Protein AF-0000000086525978 (afdb_homodimer)

Foldseek 3Di:
DAFEEEEADDADPVLVVVLVVRHHYHYAHDDVRLLVRLQRGQEYEEEDAQDDPVSVVNRLNHQEYFYLAQDDVSDPLVVCLVSLHWYFYQNALLLLLLLVLLVVLVCCLQALVVLVVVCVVVVNPDDDDDPVNGGHALAQFEEEEEDCDSSNLSNLCCSQVVRVHAYEYEDPDDDVCSCVPRVYHYDHLLVSQQRGQEYEYADADDPCQQQCDALVSLLSHDLAHEYEYLHEARSHPVVRVLVCCVVSSYQAYEYQYHPDPPDDPPDPLVVRSSYHYHPNCSRVDPSSSNVSSNVSSVQRSCSSVLNHDPRTPRPSSSVVD/DAFEEEEADDADPVLVVVLVVRHHYHYAHDDVRLLVRLQRGQEYEEEDAQDDPSSVVNRLNHQEYFYLAQDDPSDPLVSCLVSLYWYFYQNALLLLLLLVLLVVLVCCLQALVVLVVVCVVVVNPDDDDDPVNGGHALAQFEEEEEDCDSSNLSNLCCSQVVRVHAYEYEDPDDDVCSCVPRVYHYDHLLVSQQRGQEYEYADADDPCQQQCDALVSLLSHDLAHEYEYLHEARSHPVVRVLVCCVVSSYQAYEYQYHPDPPDDPPDPLVVRSSYHYHPNCSRVDPSSSNVSSNVSSVQRSCSSVLNHDPRTPRPSSSVVD

Structure (mmCIF, N/CA/C/O backbone):
data_AF-0000000086525978-model_v1
#
loop_
_entity.id
_entity.type
_entity.pdbx_description
1 polymer 'Glyoxylate/hydroxypyruvate reductase B'
#
loop_
_atom_site.group_PDB
_atom_site.id
_atom_site.type_symbol
_atom_site.label_atom_id
_atom_site.label_alt_id
_atom_site.label_comp_id
_atom_site.label_asym_id
_atom_site.label_entity_id
_atom_site.label_seq_id
_atom_site.pdbx_PDB_ins_code
_atom_site.Cartn_x
_atom_site.Cartn_y
_atom_site.Cartn_z
_atom_site.occupancy
_atom_site.B_iso_or_equiv
_atom_site.auth_seq_id
_atom_site.auth_comp_id
_atom_site.auth_asym_id
_atom_site.auth_atom_id
_atom_site.pdbx_PDB_model_num
ATOM 1 N N . MET A 1 1 ? 17.141 -45.062 -17.188 1 80.31 1 MET A N 1
ATOM 2 C CA . MET A 1 1 ? 17.031 -44 -18.172 1 80.31 1 MET A CA 1
ATOM 3 C C . MET A 1 1 ? 16.406 -42.75 -17.562 1 80.31 1 MET A C 1
ATOM 5 O O . MET A 1 1 ? 15.586 -42.844 -16.656 1 80.31 1 MET A O 1
ATOM 9 N N . LYS A 1 2 ? 16.938 -41.594 -17.891 1 91.81 2 LYS A N 1
ATOM 10 C CA . LYS A 1 2 ? 16.391 -40.344 -17.359 1 91.81 2 LYS A CA 1
ATOM 11 C C . LYS A 1 2 ? 14.969 -40.125 -17.844 1 91.81 2 LYS A C 1
ATOM 13 O O . LYS A 1 2 ? 14.656 -40.375 -19 1 91.81 2 LYS A O 1
ATOM 18 N N . PRO A 1 3 ? 14.125 -39.75 -16.938 1 97 3 PRO A N 1
ATOM 19 C CA . PRO A 1 3 ? 12.773 -39.406 -17.391 1 97 3 PRO A CA 1
ATOM 20 C C . PRO A 1 3 ? 12.75 -38.281 -18.391 1 97 3 PRO A C 1
ATOM 22 O O . PRO A 1 3 ? 13.672 -37.469 -18.422 1 97 3 PRO A O 1
ATOM 25 N N . ARG A 1 4 ? 11.75 -38.312 -19.219 1 98.19 4 ARG A N 1
ATOM 26 C CA . ARG A 1 4 ? 11.531 -37.219 -20.172 1 98.19 4 ARG A CA 1
ATOM 27 C C . ARG A 1 4 ? 10.492 -36.219 -19.656 1 98.19 4 ARG A C 1
ATOM 29 O O . ARG A 1 4 ? 9.383 -36.625 -19.266 1 98.19 4 ARG A O 1
ATOM 36 N N . ILE A 1 5 ? 10.844 -34.938 -19.656 1 98.25 5 ILE A N 1
ATOM 37 C CA . ILE A 1 5 ? 9.961 -33.906 -19.125 1 98.25 5 ILE A CA 1
ATOM 38 C C . ILE A 1 5 ? 9.695 -32.844 -20.203 1 98.25 5 ILE A C 1
ATOM 40 O O . ILE A 1 5 ? 10.594 -32.5 -20.969 1 98.25 5 ILE A O 1
ATOM 44 N N . VAL A 1 6 ? 8.461 -32.375 -20.25 1 98.44 6 VAL A N 1
ATOM 45 C CA . VAL A 1 6 ? 8.117 -31.266 -21.141 1 98.44 6 VAL A CA 1
ATOM 46 C C . VAL A 1 6 ? 7.93 -29.984 -20.344 1 98.44 6 VAL A C 1
ATOM 48 O O . VAL A 1 6 ? 7.137 -29.953 -19.391 1 98.44 6 VAL A O 1
ATOM 51 N N . ALA A 1 7 ? 8.68 -28.969 -20.625 1 98.31 7 ALA A N 1
ATOM 52 C CA . ALA A 1 7 ? 8.477 -27.625 -20.094 1 98.31 7 ALA A CA 1
ATOM 53 C C . ALA A 1 7 ? 7.727 -26.75 -21.094 1 98.31 7 ALA A C 1
ATOM 55 O O . ALA A 1 7 ? 8.242 -26.422 -22.172 1 98.31 7 ALA A O 1
ATOM 56 N N . TYR A 1 8 ? 6.508 -26.344 -20.703 1 96.56 8 TYR A N 1
ATOM 57 C CA . TYR A 1 8 ? 5.684 -25.656 -21.688 1 96.56 8 TYR A CA 1
ATOM 58 C C . TYR A 1 8 ? 5.535 -24.172 -21.328 1 96.56 8 TYR A C 1
ATOM 60 O O . TYR A 1 8 ? 4.566 -23.531 -21.734 1 96.56 8 TYR A O 1
ATOM 68 N N . LYS A 1 9 ? 6.395 -23.688 -20.469 1 94.31 9 LYS A N 1
ATOM 69 C CA . LYS A 1 9 ? 6.633 -22.281 -20.141 1 94.31 9 LYS A CA 1
ATOM 70 C C . LYS A 1 9 ? 8.125 -21.984 -20 1 94.31 9 LYS A C 1
ATOM 72 O O . LYS A 1 9 ? 8.898 -22.859 -19.594 1 94.31 9 LYS A O 1
ATOM 77 N N . PRO A 1 10 ? 8.484 -20.781 -20.406 1 92.94 10 PRO A N 1
ATOM 78 C CA . PRO A 1 10 ? 9.891 -20.438 -20.156 1 92.94 10 PRO A CA 1
ATOM 79 C C . PRO A 1 10 ? 10.266 -20.531 -18.672 1 92.94 10 PRO A C 1
ATOM 81 O O . PRO A 1 10 ? 9.484 -20.141 -17.812 1 92.94 10 PRO A O 1
ATOM 84 N N . LEU A 1 11 ? 11.477 -21.141 -18.438 1 96.75 11 LEU A N 1
ATOM 85 C CA . LEU A 1 11 ? 12.008 -21.281 -17.078 1 96.75 11 LEU A CA 1
ATOM 86 C C . LEU A 1 11 ? 13.328 -20.531 -16.938 1 96.75 11 LEU A C 1
ATOM 88 O O . LEU A 1 11 ? 14.078 -20.391 -17.906 1 96.75 11 LEU A O 1
ATOM 92 N N . PRO A 1 12 ? 13.602 -20.062 -15.719 1 97 12 PRO A N 1
ATOM 93 C CA . PRO A 1 12 ? 14.938 -19.516 -15.5 1 97 12 PRO A CA 1
ATOM 94 C C . PRO A 1 12 ? 16.047 -20.5 -15.828 1 97 12 PRO A C 1
ATOM 96 O O . PRO A 1 12 ? 15.867 -21.719 -15.664 1 97 12 PRO A O 1
ATOM 99 N N . ASP A 1 13 ? 17.203 -19.969 -16.141 1 97.56 13 ASP A N 1
ATOM 100 C CA . ASP A 1 13 ? 18.328 -20.812 -16.609 1 97.56 13 ASP A CA 1
ATOM 101 C C . ASP A 1 13 ? 18.734 -21.812 -15.539 1 97.56 13 ASP A C 1
ATOM 103 O O . ASP A 1 13 ? 18.984 -22.984 -15.836 1 97.56 13 ASP A O 1
ATOM 107 N N . ASP A 1 14 ? 18.812 -21.328 -14.414 1 98.38 14 ASP A N 1
ATOM 108 C CA . ASP A 1 14 ? 19.281 -22.203 -13.344 1 98.38 14 ASP A CA 1
ATOM 109 C C . ASP A 1 14 ? 18.25 -23.281 -13.039 1 98.38 14 ASP A C 1
ATOM 111 O O . ASP A 1 14 ? 18.594 -24.406 -12.656 1 98.38 14 ASP A O 1
ATOM 115 N N . VAL A 1 15 ? 16.984 -23 -13.18 1 98.5 15 VAL A N 1
ATOM 116 C CA . VAL A 1 15 ? 15.914 -23.969 -12.961 1 98.5 15 VAL A CA 1
ATOM 117 C C . VAL A 1 15 ? 15.93 -25.016 -14.078 1 98.5 15 VAL A C 1
ATOM 119 O O . VAL A 1 15 ? 15.789 -26.203 -13.812 1 98.5 15 VAL A O 1
ATOM 122 N N . LEU A 1 16 ? 16.094 -24.562 -15.289 1 98.19 16 LEU A N 1
ATOM 123 C CA . LEU A 1 16 ? 16.219 -25.469 -16.422 1 98.19 16 LEU A CA 1
ATOM 124 C C . LEU A 1 16 ? 17.438 -26.375 -16.266 1 98.19 16 LEU A C 1
ATOM 126 O O . LEU A 1 16 ? 17.359 -27.578 -16.562 1 98.19 16 LEU A O 1
ATOM 130 N N . ALA A 1 17 ? 18.531 -25.781 -15.836 1 98.38 17 ALA A N 1
ATOM 131 C CA . ALA A 1 17 ? 19.734 -26.578 -15.594 1 98.38 17 ALA A CA 1
ATOM 132 C C . ALA A 1 17 ? 19.484 -27.656 -14.547 1 98.38 17 ALA A C 1
ATOM 134 O O . ALA A 1 17 ? 19.938 -28.797 -14.711 1 98.38 17 ALA A O 1
ATOM 135 N N . TYR A 1 18 ? 18.812 -27.312 -13.547 1 98.56 18 TYR A N 1
ATOM 136 C CA . TYR A 1 18 ? 18.469 -28.281 -12.516 1 98.56 18 TYR A CA 1
ATOM 137 C C . TYR A 1 18 ? 17.641 -29.422 -13.102 1 98.56 18 TYR A C 1
ATOM 139 O O . TYR A 1 18 ? 17.922 -30.594 -12.828 1 98.56 18 TYR A O 1
ATOM 147 N N . LEU A 1 19 ? 16.641 -29.078 -13.867 1 98.56 19 LEU A N 1
ATOM 148 C CA . LEU A 1 19 ? 15.797 -30.109 -14.477 1 98.56 19 LEU A CA 1
ATOM 149 C C . LEU A 1 19 ? 16.625 -31.016 -15.383 1 98.56 19 LEU A C 1
ATOM 151 O O . LEU A 1 19 ? 16.438 -32.219 -15.391 1 98.56 19 LEU A O 1
ATOM 155 N N . ARG A 1 20 ? 17.562 -30.453 -16.062 1 98.12 20 ARG A N 1
ATOM 156 C CA . ARG A 1 20 ? 18.375 -31.203 -17.016 1 98.12 20 ARG A CA 1
ATOM 157 C C . ARG A 1 20 ? 19.328 -32.156 -16.297 1 98.12 20 ARG A C 1
ATOM 159 O O . ARG A 1 20 ? 19.781 -33.156 -16.875 1 98.12 20 ARG A O 1
ATOM 166 N N . GLU A 1 21 ? 19.656 -31.844 -15.094 1 98 21 GLU A N 1
ATOM 167 C CA . GLU A 1 21 ? 20.453 -32.75 -14.281 1 98 21 GLU A CA 1
ATOM 168 C C . GLU A 1 21 ? 19.688 -34.031 -13.953 1 98 21 GLU A C 1
ATOM 170 O O . GLU A 1 21 ? 20.281 -35.094 -13.734 1 98 21 GLU A O 1
ATOM 175 N N . HIS A 1 22 ? 18.391 -33.969 -14.016 1 97.88 22 HIS A N 1
ATOM 176 C CA . HIS A 1 22 ? 17.594 -35.062 -13.492 1 97.88 22 HIS A CA 1
ATOM 177 C C . HIS A 1 22 ? 16.781 -35.719 -14.594 1 97.88 22 HIS A C 1
ATOM 179 O O . HIS A 1 22 ? 16.281 -36.844 -14.422 1 97.88 22 HIS A O 1
ATOM 185 N N . ALA A 1 23 ? 16.656 -35 -15.742 1 98 23 ALA A N 1
ATOM 186 C CA . ALA A 1 23 ? 15.75 -35.469 -16.781 1 98 23 ALA A CA 1
ATOM 187 C C . ALA A 1 23 ? 16.172 -34.938 -18.156 1 98 23 ALA A C 1
ATOM 189 O O . ALA A 1 23 ? 17 -34.031 -18.25 1 98 23 ALA A O 1
ATOM 190 N N . ASP A 1 24 ? 15.656 -35.594 -19.219 1 98.12 24 ASP A N 1
ATOM 191 C CA . ASP A 1 24 ? 15.688 -35.031 -20.562 1 98.12 24 ASP A CA 1
ATOM 192 C C . ASP A 1 24 ? 14.547 -34.031 -20.75 1 98.12 24 ASP A C 1
ATOM 194 O O . ASP A 1 24 ? 13.375 -34.406 -20.719 1 98.12 24 ASP A O 1
ATOM 198 N N . VAL A 1 25 ? 14.953 -32.781 -20.969 1 98.25 25 VAL A N 1
ATOM 199 C CA . VAL A 1 25 ? 13.938 -31.734 -20.984 1 98.25 25 VAL A CA 1
ATOM 200 C C . VAL A 1 25 ? 13.656 -31.297 -22.422 1 98.25 25 VAL A C 1
ATOM 202 O O . VAL A 1 25 ? 14.578 -30.969 -23.156 1 98.25 25 VAL A O 1
ATOM 205 N N . VAL A 1 26 ? 12.398 -31.312 -22.766 1 97.44 26 VAL A N 1
ATOM 206 C CA . VAL A 1 26 ? 11.922 -30.766 -24.031 1 97.44 26 VAL A CA 1
ATOM 207 C C . VAL A 1 26 ? 11.102 -29.5 -23.766 1 97.44 26 VAL A C 1
ATOM 209 O O . VAL A 1 26 ? 10.211 -29.5 -22.906 1 97.44 26 VAL A O 1
ATOM 212 N N . GLN A 1 27 ? 11.398 -28.453 -24.438 1 96.75 27 GLN A N 1
ATOM 213 C CA . GLN A 1 27 ? 10.641 -27.219 -24.312 1 96.75 27 GLN A CA 1
ATOM 214 C C . GLN A 1 27 ? 9.562 -27.109 -25.375 1 96.75 27 GLN A C 1
ATOM 216 O O . GLN A 1 27 ? 9.805 -27.453 -26.547 1 96.75 27 GLN A O 1
ATOM 221 N N . ALA A 1 28 ? 8.391 -26.781 -24.953 1 94.69 28 ALA A N 1
ATOM 222 C CA . ALA A 1 28 ? 7.238 -26.656 -25.844 1 94.69 28 ALA A CA 1
ATOM 223 C C . ALA A 1 28 ? 6.527 -25.312 -25.625 1 94.69 28 ALA A C 1
ATOM 225 O O . ALA A 1 28 ? 6.242 -24.938 -24.484 1 94.69 28 ALA A O 1
ATOM 226 N N . ASP A 1 29 ? 6.293 -24.609 -26.688 1 89.25 29 ASP A N 1
ATOM 227 C CA . ASP A 1 29 ? 5.602 -23.328 -26.594 1 89.25 29 ASP A CA 1
ATOM 228 C C . ASP A 1 29 ? 4.195 -23.406 -27.188 1 89.25 29 ASP A C 1
ATOM 230 O O . ASP A 1 29 ? 4.031 -23.641 -28.391 1 89.25 29 ASP A O 1
ATOM 234 N N . GLY A 1 30 ? 3.221 -23.172 -26.297 1 87.56 30 GLY A N 1
ATOM 235 C CA . GLY A 1 30 ? 1.84 -23.188 -26.75 1 87.56 30 GLY A CA 1
ATOM 236 C C . GLY A 1 30 ? 1.167 -24.531 -26.578 1 87.56 30 GLY A C 1
ATOM 237 O O . GLY A 1 30 ? 1.838 -25.547 -26.359 1 87.56 30 GLY A O 1
ATOM 238 N N . ALA A 1 31 ? -0.111 -24.578 -26.781 1 89.69 31 ALA A N 1
ATOM 239 C CA . ALA A 1 31 ? -0.944 -25.75 -26.516 1 89.69 31 ALA A CA 1
ATOM 240 C C . ALA A 1 31 ? -0.645 -26.859 -27.516 1 89.69 31 ALA A C 1
ATOM 242 O O . ALA A 1 31 ? -0.548 -28.031 -27.141 1 89.69 31 ALA A O 1
ATOM 243 N N . ALA A 1 32 ? -0.476 -26.516 -28.766 1 91.38 32 ALA A N 1
ATOM 244 C CA . ALA A 1 32 ? -0.244 -27.531 -29.797 1 91.38 32 ALA A CA 1
ATOM 245 C C . ALA A 1 32 ? 1.099 -28.219 -29.594 1 91.38 32 ALA A C 1
ATOM 247 O O . ALA A 1 32 ? 1.187 -29.453 -29.672 1 91.38 32 ALA A O 1
ATOM 248 N N . ALA A 1 33 ? 2.102 -27.453 -29.328 1 94 33 ALA A N 1
ATOM 249 C CA . ALA A 1 33 ? 3.43 -28.016 -29.094 1 94 33 ALA A CA 1
ATOM 250 C C . ALA A 1 33 ? 3.445 -28.891 -27.844 1 94 33 ALA A C 1
ATOM 252 O O . ALA A 1 33 ? 4.117 -29.922 -27.812 1 94 33 ALA A O 1
ATOM 253 N N . LEU A 1 34 ? 2.77 -28.453 -26.859 1 95.12 34 LEU A N 1
ATOM 254 C CA . LEU A 1 34 ? 2.666 -29.234 -25.625 1 95.12 34 LEU A CA 1
ATOM 255 C C . LEU A 1 34 ? 2.021 -30.594 -25.906 1 95.12 34 LEU A C 1
ATOM 257 O O . LEU A 1 34 ? 2.551 -31.625 -25.5 1 95.12 34 LEU A O 1
ATOM 261 N N . ALA A 1 35 ? 0.922 -30.562 -26.594 1 93.62 35 ALA A N 1
ATOM 262 C CA . ALA A 1 35 ? 0.209 -31.797 -26.906 1 93.62 35 ALA A CA 1
ATOM 263 C C . ALA A 1 35 ? 1.103 -32.75 -27.672 1 93.62 35 ALA A C 1
ATOM 265 O O . ALA A 1 35 ? 1.104 -33.969 -27.391 1 93.62 35 ALA A O 1
ATOM 266 N N . ASP A 1 36 ? 1.833 -32.281 -28.578 1 93.81 36 ASP A N 1
ATOM 267 C CA . ASP A 1 36 ? 2.725 -33.094 -29.391 1 93.81 36 ASP A CA 1
ATOM 268 C C . ASP A 1 36 ? 3.84 -33.688 -28.547 1 93.81 36 ASP A C 1
ATOM 270 O O . ASP A 1 36 ? 4.238 -34.844 -28.75 1 93.81 36 ASP A O 1
ATOM 274 N N . ALA A 1 37 ? 4.328 -32.938 -27.609 1 96.31 37 ALA A N 1
ATOM 275 C CA . ALA A 1 37 ? 5.484 -33.344 -26.812 1 96.31 37 ALA A CA 1
ATOM 276 C C . ALA A 1 37 ? 5.078 -34.344 -25.719 1 96.31 37 ALA A C 1
ATOM 278 O O . ALA A 1 37 ? 5.918 -35.062 -25.188 1 96.31 37 ALA A O 1
ATOM 279 N N . LEU A 1 38 ? 3.83 -34.438 -25.391 1 97 38 LEU A N 1
ATOM 280 C CA . LEU A 1 38 ? 3.348 -35.219 -24.25 1 97 38 LEU A CA 1
ATOM 281 C C . LEU A 1 38 ? 3.387 -36.688 -24.578 1 97 38 LEU A C 1
ATOM 283 O O . LEU A 1 38 ? 3.381 -37.531 -23.672 1 97 38 LEU A O 1
ATOM 287 N N . GLY A 1 39 ? 3.469 -37.062 -25.844 1 94.94 39 GLY A N 1
ATOM 288 C CA . GLY A 1 39 ? 3.373 -38.438 -26.281 1 94.94 39 GLY A CA 1
ATOM 289 C C . GLY A 1 39 ? 4.406 -39.344 -25.641 1 94.94 39 GLY A C 1
ATOM 290 O O . GLY A 1 39 ? 4.121 -40.5 -25.328 1 94.94 39 GLY A O 1
ATOM 291 N N . ASP A 1 40 ? 5.562 -38.906 -25.375 1 94.5 40 ASP A N 1
ATOM 292 C CA . ASP A 1 40 ? 6.629 -39.719 -24.797 1 94.5 40 ASP A CA 1
ATOM 293 C C . ASP A 1 40 ? 7.133 -39.125 -23.5 1 94.5 40 ASP A C 1
ATOM 295 O O . ASP A 1 40 ? 8.242 -39.406 -23.047 1 94.5 40 ASP A O 1
ATOM 299 N N . ALA A 1 41 ? 6.371 -38.281 -22.938 1 97.88 41 ALA A N 1
ATOM 300 C CA . ALA A 1 41 ? 6.812 -37.562 -21.734 1 97.88 41 ALA A CA 1
ATOM 301 C C . ALA A 1 41 ? 6.438 -38.344 -20.469 1 97.88 41 ALA A C 1
ATOM 303 O O . ALA A 1 41 ? 5.367 -38.938 -20.406 1 97.88 41 ALA A O 1
ATOM 304 N N . ASP A 1 42 ? 7.367 -38.281 -19.5 1 98.19 42 ASP A N 1
ATOM 305 C CA . ASP A 1 42 ? 7.094 -38.844 -18.172 1 98.19 42 ASP A CA 1
ATOM 306 C C . ASP A 1 42 ? 6.535 -37.781 -17.234 1 98.19 42 ASP A C 1
ATOM 308 O O . ASP A 1 42 ? 5.902 -38.094 -16.234 1 98.19 42 ASP A O 1
ATOM 312 N N . GLY A 1 43 ? 6.801 -36.5 -17.484 1 98.44 43 GLY A N 1
ATOM 313 C CA . GLY A 1 43 ? 6.344 -35.375 -16.656 1 98.44 43 GLY A CA 1
ATOM 314 C C . GLY A 1 43 ? 6.199 -34.094 -17.438 1 98.44 43 GLY A C 1
ATOM 315 O O . GLY A 1 43 ? 6.695 -33.969 -18.562 1 98.44 43 GLY A O 1
ATOM 316 N N . ALA A 1 44 ? 5.52 -33.156 -16.875 1 98.56 44 ALA A N 1
ATOM 317 C CA . ALA A 1 44 ? 5.332 -31.859 -17.484 1 98.56 44 ALA A CA 1
ATOM 318 C C . ALA A 1 44 ? 5.375 -30.75 -16.422 1 98.56 44 ALA A C 1
ATOM 320 O O . ALA A 1 44 ? 4.988 -30.969 -15.273 1 98.56 44 ALA A O 1
ATOM 321 N N . ILE A 1 45 ? 5.891 -29.578 -16.812 1 98.5 45 ILE A N 1
ATOM 322 C CA . ILE A 1 45 ? 5.984 -28.438 -15.914 1 98.5 45 ILE A CA 1
ATOM 323 C C . ILE A 1 45 ? 5.641 -27.156 -16.672 1 98.5 45 ILE A C 1
ATOM 325 O O . ILE A 1 45 ? 6.047 -26.984 -17.828 1 98.5 45 ILE A O 1
ATOM 329 N N . GLY A 1 46 ? 4.855 -26.328 -16.094 1 96.62 46 GLY A N 1
ATOM 330 C CA . GLY A 1 46 ? 4.484 -25.047 -16.672 1 96.62 46 GLY A CA 1
ATOM 331 C C . GLY A 1 46 ? 3.279 -24.406 -16.016 1 96.62 46 GLY A C 1
ATOM 332 O O . GLY A 1 46 ? 3.076 -24.562 -14.805 1 96.62 46 GLY A O 1
ATOM 333 N N . ALA A 1 47 ? 2.611 -23.516 -16.766 1 93.56 47 ALA A N 1
ATOM 334 C CA . ALA A 1 47 ? 1.455 -22.828 -16.188 1 93.56 47 ALA A CA 1
ATOM 335 C C . ALA A 1 47 ? 0.544 -22.281 -17.281 1 93.56 47 ALA A C 1
ATOM 337 O O . ALA A 1 47 ? 0.928 -22.25 -18.453 1 93.56 47 ALA A O 1
ATOM 338 N N . SER A 1 48 ? -0.701 -21.938 -16.938 1 88.69 48 SER A N 1
ATOM 339 C CA . SER A 1 48 ? -1.622 -21.062 -17.641 1 88.69 48 SER A CA 1
ATOM 340 C C . SER A 1 48 ? -2.41 -21.828 -18.703 1 88.69 48 SER A C 1
ATOM 342 O O . SER A 1 48 ? -3.496 -21.406 -19.109 1 88.69 48 SER A O 1
ATOM 344 N N . LEU A 1 49 ? -1.904 -23.031 -19.203 1 90.81 49 LEU A N 1
ATOM 345 C CA . LEU A 1 49 ? -2.617 -23.766 -20.25 1 90.81 49 LEU A CA 1
ATOM 346 C C . LEU A 1 49 ? -3.621 -24.734 -19.641 1 90.81 49 LEU A C 1
ATOM 348 O O . LEU A 1 49 ? -3.32 -25.406 -18.656 1 90.81 49 LEU A O 1
ATOM 352 N N . LYS A 1 50 ? -4.766 -24.766 -20.266 1 91.94 50 LYS A N 1
ATOM 353 C CA . LYS A 1 50 ? -5.758 -25.766 -19.875 1 91.94 50 LYS A CA 1
ATOM 354 C C . LYS A 1 50 ? -5.336 -27.172 -20.281 1 91.94 50 LYS A C 1
ATOM 356 O O . LYS A 1 50 ? -5.027 -27.406 -21.453 1 91.94 50 LYS A O 1
ATOM 361 N N . VAL A 1 51 ? -5.309 -28.078 -19.359 1 94.56 51 VAL A N 1
ATOM 362 C CA . VAL A 1 51 ? -4.977 -29.484 -19.625 1 94.56 51 VAL A CA 1
ATOM 363 C C . VAL A 1 51 ? -6.25 -30.281 -19.891 1 94.56 51 VAL A C 1
ATOM 365 O O . VAL A 1 51 ? -7.078 -30.438 -18.984 1 94.56 51 VAL A O 1
ATOM 368 N N . THR A 1 52 ? -6.422 -30.766 -21.125 1 94.5 52 THR A N 1
ATOM 369 C CA . THR A 1 52 ? -7.656 -31.438 -21.531 1 94.5 52 THR A CA 1
ATOM 370 C C . THR A 1 52 ? -7.488 -32.938 -21.5 1 94.5 52 THR A C 1
ATOM 372 O O . THR A 1 52 ? -6.367 -33.469 -21.578 1 94.5 52 THR A O 1
ATOM 375 N N . PRO A 1 53 ? -8.625 -33.594 -21.391 1 94.94 53 PRO A N 1
ATOM 376 C CA . PRO A 1 53 ? -8.555 -35.062 -21.469 1 94.94 53 PRO A CA 1
ATOM 377 C C . PRO A 1 53 ? -7.926 -35.531 -22.766 1 94.94 53 PRO A C 1
ATOM 379 O O . PRO A 1 53 ? -7.211 -36.562 -22.781 1 94.94 53 PRO A O 1
ATOM 382 N N . GLN A 1 54 ? -8.172 -34.812 -23.812 1 94.69 54 GLN A N 1
ATOM 383 C CA . GLN A 1 54 ? -7.625 -35.188 -25.125 1 94.69 54 GLN A CA 1
ATOM 384 C C . GLN A 1 54 ? -6.102 -35.156 -25.109 1 94.69 54 GLN A C 1
ATOM 386 O O . GLN A 1 54 ? -5.449 -36.031 -25.688 1 94.69 54 GLN A O 1
ATOM 391 N N . MET A 1 55 ? -5.535 -34.125 -24.438 1 95 55 MET A N 1
ATOM 392 C CA . MET A 1 55 ? -4.086 -34.031 -24.281 1 95 55 MET A CA 1
ATOM 393 C C . MET A 1 55 ? -3.557 -35.25 -23.516 1 95 55 MET A C 1
ATOM 395 O O . MET A 1 55 ? -2.531 -35.812 -23.875 1 95 55 MET A O 1
ATOM 399 N N . LEU A 1 56 ? -4.281 -35.656 -22.484 1 96.25 56 LEU A N 1
ATOM 400 C CA . LEU A 1 56 ? -3.846 -36.719 -21.594 1 96.25 56 LEU A CA 1
ATOM 401 C C . LEU A 1 56 ? -4 -38.094 -22.25 1 96.25 56 LEU A C 1
ATOM 403 O O . LEU A 1 56 ? -3.232 -39.031 -21.969 1 96.25 56 LEU A O 1
ATOM 407 N N . ASP A 1 57 ? -4.969 -38.188 -23.156 1 95.81 57 ASP A N 1
ATOM 408 C CA . ASP A 1 57 ? -5.164 -39.406 -23.922 1 95.81 57 ASP A CA 1
ATOM 409 C C . ASP A 1 57 ? -3.936 -39.75 -24.766 1 95.81 57 ASP A C 1
ATOM 411 O O . ASP A 1 57 ? -3.654 -40.906 -25.031 1 95.81 57 ASP A O 1
ATOM 415 N N . ARG A 1 58 ? -3.244 -38.75 -25.062 1 93.81 58 ARG A N 1
ATOM 416 C CA . ARG A 1 58 ? -2.086 -38.938 -25.938 1 93.81 58 ARG A CA 1
ATOM 417 C C . ARG A 1 58 ? -0.798 -39 -25.125 1 93.81 58 ARG A C 1
ATOM 419 O O . ARG A 1 58 ? 0.299 -38.938 -25.688 1 93.81 58 ARG A O 1
ATOM 426 N N . ALA A 1 59 ? -0.86 -39.156 -23.859 1 96.12 59 ALA A N 1
ATOM 427 C CA . ALA A 1 59 ? 0.306 -39.125 -22.969 1 96.12 59 ALA A CA 1
ATOM 428 C C . ALA A 1 59 ? 0.361 -40.406 -22.125 1 96.12 59 ALA A C 1
ATOM 430 O O . ALA A 1 59 ? 0.311 -40.312 -20.891 1 96.12 59 ALA A O 1
ATOM 431 N N . PRO A 1 60 ? 0.574 -41.531 -22.75 1 94.75 60 PRO A N 1
ATOM 432 C CA . PRO A 1 60 ? 0.453 -42.781 -22.031 1 94.75 60 PRO A CA 1
ATOM 433 C C . PRO A 1 60 ? 1.556 -42.969 -20.984 1 94.75 60 PRO A C 1
ATOM 435 O O . PRO A 1 60 ? 1.396 -43.781 -20.062 1 94.75 60 PRO A O 1
ATOM 438 N N . ARG A 1 61 ? 2.654 -42.281 -21.047 1 96.31 61 ARG A N 1
ATOM 439 C CA . ARG A 1 61 ? 3.77 -42.5 -20.125 1 96.31 61 ARG A CA 1
ATOM 440 C C . ARG A 1 61 ? 3.744 -41.5 -19 1 96.31 61 ARG A C 1
ATOM 442 O O . ARG A 1 61 ? 4.543 -41.562 -18.062 1 96.31 61 ARG A O 1
ATOM 449 N N . LEU A 1 62 ? 2.928 -40.5 -19.078 1 97.62 62 LEU A N 1
ATOM 450 C CA . LEU A 1 62 ? 2.938 -39.375 -18.156 1 97.62 62 LEU A CA 1
ATOM 451 C C . LEU A 1 62 ? 2.648 -39.844 -16.734 1 97.62 62 LEU A C 1
ATOM 453 O O . LEU A 1 62 ? 1.668 -40.531 -16.5 1 97.62 62 LEU A O 1
ATOM 457 N N . LYS A 1 63 ? 3.48 -39.406 -15.812 1 97.44 63 LYS A N 1
ATOM 458 C CA . LYS A 1 63 ? 3.354 -39.844 -14.43 1 97.44 63 LYS A CA 1
ATOM 459 C C . LYS A 1 63 ? 3.105 -38.656 -13.5 1 97.44 63 LYS A C 1
ATOM 461 O O . LYS A 1 63 ? 2.504 -38.812 -12.43 1 97.44 63 LYS A O 1
ATOM 466 N N . ALA A 1 64 ? 3.625 -37.5 -13.883 1 98.19 64 ALA A N 1
ATOM 467 C CA . ALA A 1 64 ? 3.553 -36.375 -12.969 1 98.19 64 ALA A CA 1
ATOM 468 C C . ALA A 1 64 ? 3.436 -35.062 -13.734 1 98.19 64 ALA A C 1
ATOM 470 O O . ALA A 1 64 ? 3.996 -34.906 -14.828 1 98.19 64 ALA A O 1
ATOM 471 N N . TRP A 1 65 ? 2.693 -34.188 -13.227 1 98.44 65 TRP A N 1
ATOM 472 C CA . TRP A 1 65 ? 2.574 -32.781 -13.68 1 98.44 65 TRP A CA 1
ATOM 473 C C . TRP A 1 65 ? 2.805 -31.812 -12.523 1 98.44 65 TRP A C 1
ATOM 475 O O . TRP A 1 65 ? 2.256 -32 -11.438 1 98.44 65 TRP A O 1
ATOM 485 N N . SER A 1 66 ? 3.699 -30.859 -12.688 1 98.5 66 SER A N 1
ATOM 486 C CA . SER A 1 66 ? 3.941 -29.812 -11.695 1 98.5 66 SER A CA 1
ATOM 487 C C . SER A 1 66 ? 3.613 -28.438 -12.258 1 98.5 66 SER A C 1
ATOM 489 O O . SER A 1 66 ? 4.297 -27.953 -13.156 1 98.5 66 SER A O 1
ATOM 491 N N . THR A 1 67 ? 2.58 -27.828 -11.734 1 98.06 67 THR A N 1
ATOM 492 C CA . THR A 1 67 ? 2.193 -26.5 -12.227 1 98.06 67 THR A CA 1
ATOM 493 C C . THR A 1 67 ? 2.873 -25.406 -11.414 1 98.06 67 THR A C 1
ATOM 495 O O . THR A 1 67 ? 3.057 -25.547 -10.203 1 98.06 67 THR A O 1
ATOM 498 N N . ILE A 1 68 ? 3.266 -24.344 -12.109 1 97.12 68 ILE A N 1
ATOM 499 C CA . ILE A 1 68 ? 3.863 -23.188 -11.469 1 97.12 68 ILE A CA 1
ATOM 500 C C . ILE A 1 68 ? 2.768 -22.203 -11.039 1 97.12 68 ILE A C 1
ATOM 502 O O . ILE A 1 68 ? 2.66 -21.109 -11.594 1 97.12 68 ILE A O 1
ATOM 506 N N . SER A 1 69 ? 1.955 -22.609 -10.125 1 94.88 69 SER A N 1
ATOM 507 C CA . SER A 1 69 ? 0.82 -21.844 -9.609 1 94.88 69 SER A CA 1
ATOM 508 C C . SER A 1 69 ? 0.317 -22.422 -8.289 1 94.88 69 SER A C 1
ATOM 510 O O . SER A 1 69 ? 0.669 -23.547 -7.922 1 94.88 69 SER A O 1
ATOM 512 N N . VAL A 1 70 ? -0.39 -21.594 -7.594 1 93.12 70 VAL A N 1
ATOM 513 C CA . VAL A 1 70 ? -1.087 -22.094 -6.41 1 93.12 70 VAL A CA 1
ATOM 514 C C . VAL A 1 70 ? -2.385 -22.781 -6.824 1 93.12 70 VAL A C 1
ATOM 516 O O . VAL A 1 70 ? -2.676 -23.891 -6.375 1 93.12 70 VAL A O 1
ATOM 519 N N . GLY A 1 71 ? -3.158 -22.031 -7.609 1 89.44 71 GLY A N 1
ATOM 520 C CA . GLY A 1 71 ? -4.383 -22.625 -8.141 1 89.44 71 GLY A CA 1
ATOM 521 C C . GLY A 1 71 ? -4.133 -23.641 -9.227 1 89.44 71 GLY A C 1
ATOM 522 O O . GLY A 1 71 ? -3.098 -23.609 -9.891 1 89.44 71 GLY A O 1
ATOM 523 N N . TYR A 1 72 ? -5.039 -24.547 -9.414 1 93.88 72 TYR A N 1
ATOM 524 C CA . TYR A 1 72 ? -4.902 -25.625 -10.398 1 93.88 72 TYR A CA 1
ATOM 525 C C . TYR A 1 72 ? -6.215 -25.859 -11.133 1 93.88 72 TYR A C 1
ATOM 527 O O . TYR A 1 72 ? -6.559 -26.984 -11.461 1 93.88 72 TYR A O 1
ATOM 535 N N . ASP A 1 73 ? -6.891 -24.734 -11.391 1 89.38 73 ASP A N 1
ATOM 536 C CA . ASP A 1 73 ? -8.195 -24.75 -12.047 1 89.38 73 ASP A CA 1
ATOM 537 C C . ASP A 1 73 ? -8.086 -25.266 -13.484 1 89.38 73 ASP A C 1
ATOM 539 O O . ASP A 1 73 ? -9.078 -25.672 -14.078 1 89.38 73 ASP A O 1
ATOM 543 N N . ASN A 1 74 ? -6.926 -25.281 -13.984 1 91.94 74 ASN A N 1
ATOM 544 C CA . ASN A 1 74 ? -6.695 -25.688 -15.359 1 91.94 74 ASN A CA 1
ATOM 545 C C . ASN A 1 74 ? -6.605 -27.219 -15.484 1 91.94 74 ASN A C 1
ATOM 547 O O . ASN A 1 74 ? -6.453 -27.75 -16.578 1 91.94 74 ASN A O 1
ATOM 551 N N . PHE A 1 75 ? -6.777 -27.906 -14.398 1 95.62 75 PHE A N 1
ATOM 552 C CA . PHE A 1 75 ? -6.633 -29.359 -14.375 1 95.62 75 PHE A CA 1
ATOM 553 C C . PHE A 1 75 ? -7.918 -30.031 -13.898 1 95.62 75 PHE A C 1
ATOM 555 O O . PHE A 1 75 ? -8.602 -29.5 -13.016 1 95.62 75 PHE A O 1
ATOM 562 N N . ASP A 1 76 ? -8.297 -31.094 -14.531 1 95.88 76 ASP A N 1
ATOM 563 C CA . ASP A 1 76 ? -9.273 -32.031 -13.961 1 95.88 76 ASP A CA 1
ATOM 564 C C . ASP A 1 76 ? -8.609 -33 -13 1 95.88 76 ASP A C 1
ATOM 566 O O . ASP A 1 76 ? -8.125 -34.062 -13.414 1 95.88 76 ASP A O 1
ATOM 570 N N . VAL A 1 77 ? -8.641 -32.656 -11.758 1 96.25 77 VAL A N 1
ATOM 571 C CA . VAL A 1 77 ? -7.898 -33.406 -10.742 1 96.25 77 VAL A CA 1
ATOM 572 C C . VAL A 1 77 ? -8.398 -34.844 -10.672 1 96.25 77 VAL A C 1
ATOM 574 O O . VAL A 1 77 ? -7.602 -35.781 -10.547 1 96.25 77 VAL A O 1
ATOM 577 N N . ALA A 1 78 ? -9.688 -35 -10.75 1 95.62 78 ALA A N 1
ATOM 578 C CA . ALA A 1 78 ? -10.266 -36.344 -10.727 1 95.62 78 ALA A CA 1
ATOM 579 C C . ALA A 1 78 ? -9.766 -37.188 -11.891 1 95.62 78 ALA A C 1
ATOM 581 O O . ALA A 1 78 ? -9.438 -38.375 -11.727 1 95.62 78 ALA A O 1
ATOM 582 N N . ASP A 1 79 ? -9.711 -36.594 -13.031 1 96.94 79 ASP A N 1
ATOM 583 C CA . ASP A 1 79 ? -9.227 -37.312 -14.219 1 96.94 79 ASP A CA 1
ATOM 584 C C . ASP A 1 79 ? -7.758 -37.688 -14.07 1 96.94 79 ASP A C 1
ATOM 586 O O . ASP A 1 79 ? -7.375 -38.812 -14.359 1 96.94 79 ASP A O 1
ATOM 590 N N . LEU A 1 80 ? -6.914 -36.75 -13.578 1 97.69 80 LEU A N 1
ATOM 591 C CA . LEU A 1 80 ? -5.5 -37.031 -13.344 1 97.69 80 LEU A CA 1
ATOM 592 C C . LEU A 1 80 ? -5.332 -38.188 -12.352 1 97.69 80 LEU A C 1
ATOM 594 O O . LEU A 1 80 ? -4.496 -39.062 -12.555 1 97.69 80 LEU A O 1
ATOM 598 N N . THR A 1 81 ? -6.121 -38.156 -11.312 1 97.12 81 THR A N 1
ATOM 599 C CA . THR A 1 81 ? -6.047 -39.188 -10.281 1 97.12 81 THR A CA 1
ATOM 600 C C . THR A 1 81 ? -6.398 -40.562 -10.844 1 97.12 81 THR A C 1
ATOM 602 O O . THR A 1 81 ? -5.703 -41.562 -10.586 1 97.12 81 THR A O 1
ATOM 605 N N . ARG A 1 82 ? -7.449 -40.594 -11.648 1 95.75 82 ARG A N 1
ATOM 606 C CA . ARG A 1 82 ? -7.875 -41.844 -12.266 1 95.75 82 ARG A CA 1
ATOM 607 C C . ARG A 1 82 ? -6.781 -42.438 -13.156 1 95.75 82 ARG A C 1
ATOM 609 O O . ARG A 1 82 ? -6.621 -43.656 -13.25 1 95.75 82 ARG A O 1
ATOM 616 N N . ARG A 1 83 ? -6.062 -41.594 -13.742 1 95.94 83 ARG A N 1
ATOM 617 C CA . ARG A 1 83 ? -5.02 -42.031 -14.672 1 95.94 83 ARG A CA 1
ATOM 618 C C . ARG A 1 83 ? -3.727 -42.344 -13.93 1 95.94 83 ARG A C 1
ATOM 620 O O . ARG A 1 83 ? -2.771 -42.844 -14.539 1 95.94 83 ARG A O 1
ATOM 627 N N . GLY A 1 84 ? -3.719 -42.031 -12.664 1 96 84 GLY A N 1
ATOM 628 C CA . GLY A 1 84 ? -2.518 -42.25 -11.883 1 96 84 GLY A CA 1
ATOM 629 C C . GLY A 1 84 ? -1.443 -41.188 -12.109 1 96 84 GLY A C 1
ATOM 630 O O . GLY A 1 84 ? -0.255 -41.469 -11.922 1 96 84 GLY A O 1
ATOM 631 N N . ILE A 1 85 ? -1.797 -40.031 -12.594 1 97.62 85 ILE A N 1
ATOM 632 C CA . ILE A 1 85 ? -0.869 -38.938 -12.828 1 97.62 85 ILE A CA 1
ATOM 633 C C . ILE A 1 85 ? -0.843 -38.031 -11.602 1 97.62 85 ILE A C 1
ATOM 635 O O . ILE A 1 85 ? -1.864 -37.438 -11.234 1 97.62 85 ILE A O 1
ATOM 639 N N . VAL A 1 86 ? 0.301 -37.812 -10.977 1 97.69 86 VAL A N 1
ATOM 640 C CA . VAL A 1 86 ? 0.47 -36.969 -9.797 1 97.69 86 VAL A CA 1
ATOM 641 C C . VAL A 1 86 ? 0.48 -35.5 -10.203 1 97.69 86 VAL A C 1
ATOM 643 O O . VAL A 1 86 ? 1.17 -35.094 -11.148 1 97.69 86 VAL A O 1
ATOM 646 N N . LEU A 1 87 ? -0.32 -34.688 -9.539 1 98.38 87 LEU A N 1
ATOM 647 C CA . LEU A 1 87 ? -0.325 -33.219 -9.742 1 98.38 87 LEU A CA 1
ATOM 648 C C . LEU A 1 87 ? 0.267 -32.5 -8.539 1 98.38 87 LEU A C 1
ATOM 650 O O . LEU A 1 87 ? -0.185 -32.688 -7.41 1 98.38 87 LEU A O 1
ATOM 654 N N . ALA A 1 88 ? 1.339 -31.781 -8.789 1 98.19 88 ALA A N 1
ATOM 655 C CA . ALA A 1 88 ? 1.936 -30.922 -7.77 1 98.19 88 ALA A CA 1
ATOM 656 C C . ALA A 1 88 ? 1.749 -29.453 -8.117 1 98.19 88 ALA A C 1
ATOM 658 O O . ALA A 1 88 ? 1.545 -29.094 -9.281 1 98.19 88 ALA A O 1
ATOM 659 N N . HIS A 1 89 ? 1.691 -28.578 -7.145 1 97.56 89 HIS A N 1
ATOM 660 C CA . HIS A 1 89 ? 1.573 -27.125 -7.301 1 97.56 89 HIS A CA 1
ATOM 661 C C . HIS A 1 89 ? 2.484 -26.391 -6.328 1 97.56 89 HIS A C 1
ATOM 663 O O . HIS A 1 89 ? 3.363 -27 -5.711 1 97.56 89 HIS A O 1
ATOM 669 N N . THR A 1 90 ? 2.422 -25 -6.266 1 96.94 90 THR A N 1
ATOM 670 C CA . THR A 1 90 ? 3.377 -24.219 -5.496 1 96.94 90 THR A CA 1
ATOM 671 C C . THR A 1 90 ? 2.66 -23.375 -4.445 1 96.94 90 THR A C 1
ATOM 673 O O . THR A 1 90 ? 2.721 -22.141 -4.488 1 96.94 90 THR A O 1
ATOM 676 N N . PRO A 1 91 ? 2.047 -23.891 -3.375 1 93.62 91 PRO A N 1
ATOM 677 C CA . PRO A 1 91 ? 1.144 -23.156 -2.482 1 93.62 91 PRO A CA 1
ATOM 678 C C . PRO A 1 91 ? 1.884 -22.234 -1.519 1 93.62 91 PRO A C 1
ATOM 680 O O . PRO A 1 91 ? 1.318 -21.25 -1.05 1 93.62 91 PRO A O 1
ATOM 683 N N . ASP A 1 92 ? 3.113 -22.312 -1.13 1 93.25 92 ASP A N 1
ATOM 684 C CA . ASP A 1 92 ? 3.742 -21.594 -0.027 1 93.25 92 ASP A CA 1
ATOM 685 C C . ASP A 1 92 ? 4.629 -20.453 -0.544 1 93.25 92 ASP A C 1
ATOM 687 O O . ASP A 1 92 ? 4.598 -19.344 -0.015 1 93.25 92 ASP A O 1
ATOM 691 N N . VAL A 1 93 ? 5.176 -20.656 -1.621 1 95.81 93 VAL A N 1
ATOM 692 C CA . VAL A 1 93 ? 6.32 -19.859 -2.029 1 95.81 93 VAL A CA 1
ATOM 693 C C . VAL A 1 93 ? 5.852 -18.469 -2.451 1 95.81 93 VAL A C 1
ATOM 695 O O . VAL A 1 93 ? 6.629 -17.5 -2.424 1 95.81 93 VAL A O 1
ATOM 698 N N . LEU A 1 94 ? 4.586 -18.312 -2.814 1 97.5 94 LEU A N 1
ATOM 699 C CA . LEU A 1 94 ? 4.109 -17.016 -3.291 1 97.5 94 LEU A CA 1
ATOM 700 C C . LEU A 1 94 ? 3.23 -16.344 -2.242 1 97.5 94 LEU A C 1
ATOM 702 O O . LEU A 1 94 ? 2.684 -15.258 -2.484 1 97.5 94 LEU A O 1
ATOM 706 N N . THR A 1 95 ? 3.062 -16.891 -1.062 1 97.56 95 THR A N 1
ATOM 707 C CA . THR A 1 95 ? 2.107 -16.438 -0.055 1 97.56 95 THR A CA 1
ATOM 708 C C . THR A 1 95 ? 2.35 -14.984 0.305 1 97.56 95 THR A C 1
ATOM 710 O O . THR A 1 95 ? 1.441 -14.156 0.204 1 97.56 95 THR A O 1
ATOM 713 N N . GLU A 1 96 ? 3.553 -14.664 0.637 1 98 96 GLU A N 1
ATOM 714 C CA . GLU A 1 96 ? 3.881 -13.336 1.135 1 98 96 GLU A CA 1
ATOM 715 C C . GLU A 1 96 ? 3.797 -12.289 0.021 1 98 96 GLU A C 1
ATOM 717 O O . GLU A 1 96 ? 3.311 -11.18 0.239 1 98 96 GLU A O 1
ATOM 722 N N . SER A 1 97 ? 4.246 -12.656 -1.168 1 98 97 SER A N 1
ATOM 723 C CA . SER A 1 97 ? 4.184 -11.734 -2.295 1 98 97 SER A CA 1
ATOM 724 C C . SER A 1 97 ? 2.74 -11.406 -2.67 1 98 97 SER A C 1
ATOM 726 O O . SER A 1 97 ? 2.416 -10.266 -2.986 1 98 97 SER A O 1
ATOM 728 N N . THR A 1 98 ? 1.895 -12.398 -2.676 1 98.19 98 THR A N 1
ATOM 729 C CA . THR A 1 98 ? 0.485 -12.18 -2.979 1 98.19 98 THR A CA 1
ATOM 730 C C . THR A 1 98 ? -0.171 -11.32 -1.901 1 98.19 98 THR A C 1
ATOM 732 O O . THR A 1 98 ? -0.993 -10.453 -2.205 1 98.19 98 THR A O 1
ATOM 735 N N . ALA A 1 99 ? 0.213 -11.539 -0.639 1 98.44 99 ALA A N 1
ATOM 736 C CA . ALA A 1 99 ? -0.306 -10.719 0.454 1 98.44 99 ALA A CA 1
ATOM 737 C C . ALA A 1 99 ? 0.139 -9.266 0.311 1 98.44 99 ALA A C 1
ATOM 739 O O . ALA A 1 99 ? -0.619 -8.352 0.625 1 98.44 99 ALA A O 1
ATOM 740 N N . ASP A 1 100 ? 1.378 -9.023 -0.161 1 98.25 100 ASP A N 1
ATOM 741 C CA . ASP A 1 100 ? 1.828 -7.68 -0.491 1 98.25 100 ASP A CA 1
ATOM 742 C C . ASP A 1 100 ? 0.899 -7.023 -1.511 1 98.25 100 ASP A C 1
ATOM 744 O O . ASP A 1 100 ? 0.534 -5.855 -1.365 1 98.25 100 ASP A O 1
ATOM 748 N N . THR A 1 101 ? 0.516 -7.797 -2.479 1 98.56 101 THR A N 1
ATOM 749 C CA . THR A 1 101 ? -0.353 -7.277 -3.529 1 98.56 101 THR A CA 1
ATOM 750 C C . THR A 1 101 ? -1.729 -6.934 -2.971 1 98.56 101 THR A C 1
ATOM 752 O O . THR A 1 101 ? -2.299 -5.891 -3.309 1 98.56 101 THR A O 1
ATOM 755 N N . VAL A 1 102 ? -2.238 -7.785 -2.111 1 98.81 102 VAL A N 1
ATOM 756 C CA . VAL A 1 102 ? -3.533 -7.523 -1.492 1 98.81 102 VAL A CA 1
ATOM 757 C C . VAL A 1 102 ? -3.484 -6.195 -0.736 1 98.81 102 VAL A C 1
ATOM 759 O O . VAL A 1 102 ? -4.371 -5.352 -0.895 1 98.81 102 VAL A O 1
ATOM 762 N N . PHE A 1 103 ? -2.457 -5.945 0.008 1 98.75 103 PHE A N 1
ATOM 763 C CA . PHE A 1 103 ? -2.363 -4.707 0.774 1 98.75 103 PHE A CA 1
ATOM 764 C C . PHE A 1 103 ? -2.068 -3.525 -0.141 1 98.75 103 PHE A C 1
ATOM 766 O O . PHE A 1 103 ? -2.465 -2.396 0.149 1 98.75 103 PHE A O 1
ATOM 773 N N . SER A 1 104 ? -1.319 -3.811 -1.228 1 98.75 104 SER A N 1
ATOM 774 C CA . SER A 1 104 ? -1.183 -2.762 -2.232 1 98.75 104 SER A CA 1
ATOM 775 C C . SER A 1 104 ? -2.545 -2.293 -2.73 1 98.75 104 SER A C 1
ATOM 777 O O . SER A 1 104 ? -2.777 -1.091 -2.881 1 98.75 104 SER A O 1
ATOM 779 N N . LEU A 1 105 ? -3.428 -3.227 -2.955 1 98.94 105 LEU A N 1
ATOM 780 C CA . LEU A 1 105 ? -4.762 -2.904 -3.449 1 98.94 105 LEU A CA 1
ATOM 781 C C . LEU A 1 105 ? -5.578 -2.189 -2.379 1 98.94 105 LEU A C 1
ATOM 783 O O . LEU A 1 105 ? -6.305 -1.236 -2.678 1 98.94 105 LEU A O 1
ATOM 787 N N . ILE A 1 106 ? -5.48 -2.625 -1.117 1 98.94 106 ILE A N 1
ATOM 788 C CA . ILE A 1 106 ? -6.184 -1.984 -0.012 1 98.94 106 ILE A CA 1
ATOM 789 C C . ILE A 1 106 ? -5.766 -0.519 0.085 1 98.94 106 ILE A C 1
ATOM 791 O O . ILE A 1 106 ? -6.609 0.379 0.052 1 98.94 106 ILE A O 1
ATOM 795 N N . LEU A 1 107 ? -4.492 -0.294 0.084 1 98.88 107 LEU A N 1
ATOM 796 C CA . LEU A 1 107 ? -3.973 1.054 0.29 1 98.88 107 LEU A CA 1
ATOM 797 C C . LEU A 1 107 ? -4.203 1.92 -0.943 1 98.88 107 LEU A C 1
ATOM 799 O O . LEU A 1 107 ? -4.574 3.09 -0.825 1 98.88 107 LEU A O 1
ATOM 803 N N . ALA A 1 108 ? -3.982 1.345 -2.139 1 98.88 108 ALA A N 1
ATOM 804 C CA . ALA A 1 108 ? -4.129 2.125 -3.365 1 98.88 108 ALA A CA 1
ATOM 805 C C . ALA A 1 108 ? -5.582 2.551 -3.574 1 98.88 108 ALA A C 1
ATOM 807 O O . ALA A 1 108 ? -5.848 3.662 -4.035 1 98.88 108 ALA A O 1
ATOM 808 N N . SER A 1 109 ? -6.516 1.655 -3.254 1 98.88 109 SER A N 1
ATOM 809 C CA . SER A 1 109 ? -7.926 1.996 -3.414 1 98.88 109 SER A CA 1
ATOM 810 C C . SER A 1 109 ? -8.391 2.959 -2.326 1 98.88 109 SER A C 1
ATOM 812 O O . SER A 1 109 ? -9.094 3.932 -2.609 1 98.88 109 SER A O 1
ATOM 814 N N . ALA A 1 110 ? -7.965 2.752 -1.102 1 98.81 110 ALA A N 1
ATOM 815 C CA . ALA A 1 110 ? -8.383 3.578 0.028 1 98.81 110 ALA A CA 1
ATOM 816 C C . ALA A 1 110 ? -7.863 5.004 -0.116 1 98.81 110 ALA A C 1
ATOM 818 O O . ALA A 1 110 ? -8.57 5.965 0.186 1 98.81 110 ALA A O 1
ATOM 819 N N . ARG A 1 111 ? -6.613 5.102 -0.648 1 98.69 111 ARG A N 1
ATOM 820 C CA . ARG A 1 111 ? -5.949 6.402 -0.671 1 98.69 111 ARG A CA 1
ATOM 821 C C . ARG A 1 111 ? -5.93 6.98 -2.082 1 98.69 111 ARG A C 1
ATOM 823 O O . ARG A 1 111 ? -5.281 8 -2.33 1 98.69 111 ARG A O 1
ATOM 830 N N . ARG A 1 112 ? -6.59 6.258 -2.994 1 98.69 112 ARG A N 1
ATOM 831 C CA . ARG A 1 112 ? -6.805 6.742 -4.352 1 98.69 112 ARG A CA 1
ATOM 832 C C . ARG A 1 112 ? -5.48 6.988 -5.062 1 98.69 112 ARG A C 1
ATOM 834 O O . ARG A 1 112 ? -5.328 7.98 -5.781 1 98.69 112 ARG A O 1
ATOM 841 N N . VAL A 1 113 ? -4.531 6.137 -4.891 1 98.81 113 VAL A N 1
ATOM 842 C CA . VAL A 1 113 ? -3.141 6.281 -5.312 1 98.81 113 VAL A CA 1
ATOM 843 C C . VAL A 1 113 ? -3.072 6.391 -6.832 1 98.81 113 VAL A C 1
ATOM 845 O O . VAL A 1 113 ? -2.471 7.324 -7.371 1 98.81 113 VAL A O 1
ATOM 848 N N . VAL A 1 114 ? -3.717 5.453 -7.562 1 98.81 114 VAL A N 1
ATOM 849 C CA . VAL A 1 114 ? -3.625 5.41 -9.016 1 98.81 114 VAL A CA 1
ATOM 850 C C . VAL A 1 114 ? -4.281 6.652 -9.617 1 98.81 114 VAL A C 1
ATOM 852 O O . VAL A 1 114 ? -3.699 7.32 -10.469 1 98.81 114 VAL A O 1
ATOM 855 N N . GLU A 1 115 ? -5.461 7 -9.117 1 98.5 115 GLU A N 1
ATOM 856 C CA . GLU A 1 115 ? -6.18 8.172 -9.594 1 98.5 115 GLU A CA 1
ATOM 857 C C . GLU A 1 115 ? -5.352 9.445 -9.406 1 98.5 115 GLU A C 1
ATOM 859 O O . GLU A 1 115 ? -5.215 10.242 -10.336 1 98.5 115 GLU A O 1
ATOM 864 N N . LEU A 1 116 ? -4.797 9.602 -8.227 1 98.69 116 LEU A N 1
ATOM 865 C CA . LEU A 1 116 ? -4.133 10.859 -7.887 1 98.69 116 LEU A CA 1
ATOM 866 C C . LEU A 1 116 ? -2.766 10.945 -8.562 1 98.69 116 LEU A C 1
ATOM 868 O O . LEU A 1 116 ? -2.314 12.039 -8.922 1 98.69 116 LEU A O 1
ATOM 872 N N . ALA A 1 117 ? -2.09 9.789 -8.742 1 98.56 117 ALA A N 1
ATOM 873 C CA . ALA A 1 117 ? -0.865 9.805 -9.539 1 98.56 117 ALA A CA 1
ATOM 874 C C . ALA A 1 117 ? -1.144 10.258 -10.969 1 98.56 117 ALA A C 1
ATOM 876 O O . ALA A 1 117 ? -0.402 11.07 -11.523 1 98.56 117 ALA A O 1
ATOM 877 N N . GLU A 1 118 ? -2.209 9.711 -11.555 1 97.25 118 GLU A N 1
ATOM 878 C CA . GLU A 1 118 ? -2.605 10.117 -12.906 1 97.25 118 GLU A CA 1
ATOM 879 C C . GLU A 1 118 ? -3.02 11.586 -12.938 1 97.25 118 GLU A C 1
ATOM 881 O O . GLU A 1 118 ? -2.727 12.289 -13.906 1 97.25 118 GLU A O 1
ATOM 886 N N . TRP A 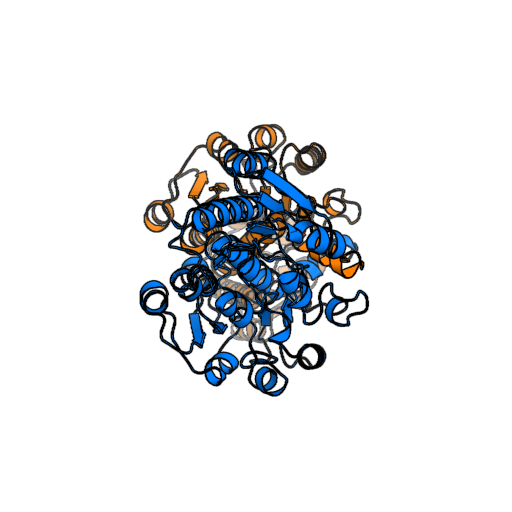1 119 ? -3.707 12.023 -11.914 1 97.81 119 TRP A N 1
ATOM 887 C CA . TRP A 1 119 ? -4.188 13.398 -11.781 1 97.81 119 TRP A CA 1
ATOM 888 C C . TRP A 1 119 ? -3.02 14.383 -11.773 1 97.81 119 TRP A C 1
ATOM 890 O O . TRP A 1 119 ? -3.064 15.414 -12.445 1 97.81 119 TRP A O 1
ATOM 900 N N . VAL A 1 120 ? -1.939 14.094 -11.078 1 98.19 120 VAL A N 1
ATOM 901 C CA . VAL A 1 120 ? -0.723 14.898 -11.039 1 98.19 120 VAL A CA 1
ATOM 902 C C . VAL A 1 120 ? -0.039 14.883 -12.398 1 98.19 120 VAL A C 1
ATOM 904 O O . VAL A 1 120 ? 0.366 15.922 -12.914 1 98.19 120 VAL A O 1
ATOM 907 N N . LYS A 1 121 ? 0.082 13.719 -12.938 1 96.81 121 LYS A N 1
ATOM 908 C CA . LYS A 1 121 ? 0.731 13.547 -14.234 1 96.81 121 LYS A CA 1
ATOM 909 C C . LYS A 1 121 ? 0.021 14.352 -15.312 1 96.81 121 LYS A C 1
ATOM 911 O O . LYS A 1 121 ? 0.662 14.875 -16.234 1 96.81 121 LYS A O 1
ATOM 916 N N . ALA A 1 122 ? -1.266 14.469 -15.242 1 96.12 122 ALA A N 1
ATOM 917 C CA . ALA A 1 122 ? -2.084 15.188 -16.219 1 96.12 122 ALA A CA 1
ATOM 918 C C . ALA A 1 122 ? -1.988 16.703 -16.016 1 96.12 122 ALA A C 1
ATOM 920 O O . ALA A 1 122 ? -2.594 17.469 -16.75 1 96.12 122 ALA A O 1
ATOM 921 N N . GLY A 1 123 ? -1.243 17.172 -14.969 1 96.38 123 GLY A N 1
ATOM 922 C CA . GLY A 1 123 ? -0.998 18.578 -14.766 1 96.38 123 GLY A CA 1
ATOM 923 C C . GLY A 1 123 ? -2.121 19.281 -14.023 1 96.38 123 GLY A C 1
ATOM 924 O O . GLY A 1 123 ? -2.287 20.5 -14.141 1 96.38 123 GLY A O 1
ATOM 925 N N . HIS A 1 124 ? -2.887 18.484 -13.242 1 97 124 HIS A N 1
ATOM 926 C CA . HIS A 1 124 ? -4.062 19.062 -12.602 1 97 124 HIS A CA 1
ATOM 927 C C . HIS A 1 124 ? -3.727 19.609 -11.211 1 97 124 HIS A C 1
ATOM 929 O O . HIS A 1 124 ? -4.547 20.281 -10.586 1 97 124 HIS A O 1
ATOM 935 N N . TRP A 1 125 ? -2.543 19.328 -10.734 1 97.5 125 TRP A N 1
ATOM 936 C CA . TRP A 1 125 ? -2.154 19.766 -9.391 1 97.5 125 TRP A CA 1
ATOM 937 C C . TRP A 1 125 ? -1.722 21.219 -9.398 1 97.5 125 TRP A C 1
ATOM 939 O O . TRP A 1 125 ? -0.589 21.547 -9.766 1 97.5 125 TRP A O 1
ATOM 949 N N . HIS A 1 126 ? -2.541 22.125 -8.922 1 95.19 126 HIS A N 1
ATOM 950 C CA . HIS A 1 126 ? -2.279 23.562 -9 1 95.19 126 HIS A CA 1
ATOM 951 C C . HIS A 1 126 ? -2.311 24.203 -7.613 1 95.19 126 HIS A C 1
ATOM 953 O O . HIS A 1 126 ? -1.879 25.344 -7.441 1 95.19 126 HIS A O 1
ATOM 959 N N . ARG A 1 127 ? -2.838 23.484 -6.648 1 91.25 127 ARG A N 1
ATOM 960 C CA . ARG A 1 127 ? -2.947 23.953 -5.27 1 91.25 127 ARG A CA 1
ATOM 961 C C . ARG A 1 127 ? -3.078 22.766 -4.309 1 91.25 127 ARG A C 1
ATOM 963 O O . ARG A 1 127 ? -3.141 21.609 -4.738 1 91.25 127 ARG A O 1
ATOM 970 N N . SER A 1 128 ? -3.131 23.094 -3.094 1 90.81 128 SER A N 1
ATOM 971 C CA . SER A 1 128 ? -3.346 22.047 -2.1 1 90.81 128 SER A CA 1
ATOM 972 C C . SER A 1 128 ? -4.621 21.266 -2.387 1 90.81 128 SER A C 1
ATOM 974 O O . SER A 1 128 ? -5.641 21.859 -2.771 1 90.81 128 SER A O 1
ATOM 976 N N . ILE A 1 129 ? -4.57 20.016 -2.168 1 93.06 129 ILE A N 1
ATOM 977 C CA . ILE A 1 129 ? -5.723 19.203 -2.535 1 93.06 129 ILE A CA 1
ATOM 978 C C . ILE A 1 129 ? -6.844 19.406 -1.514 1 93.06 129 ILE A C 1
ATOM 980 O O . ILE A 1 129 ? -6.578 19.703 -0.347 1 93.06 129 ILE A O 1
ATOM 984 N N . GLY A 1 130 ? -8.07 19.266 -1.943 1 93.81 130 GLY A N 1
ATOM 985 C CA . GLY A 1 130 ? -9.25 19.438 -1.104 1 93.81 130 GLY A CA 1
ATOM 986 C C . GLY A 1 130 ? -10.023 18.141 -0.886 1 93.81 130 GLY A C 1
ATOM 987 O O . GLY A 1 130 ? -9.57 17.062 -1.287 1 93.81 130 GLY A O 1
ATOM 988 N N . PRO A 1 131 ? -11.195 18.234 -0.222 1 95.56 131 PRO A N 1
ATOM 989 C CA . PRO A 1 131 ? -11.969 17.078 0.209 1 95.56 131 PRO A CA 1
ATOM 990 C C . PRO A 1 131 ? -12.383 16.172 -0.954 1 95.56 131 PRO A C 1
ATOM 992 O O . PRO A 1 131 ? -12.547 14.961 -0.777 1 95.56 131 PRO A O 1
ATOM 995 N N . ASP A 1 132 ? -12.5 16.719 -2.119 1 96.25 132 ASP A N 1
ATOM 996 C CA . ASP A 1 132 ? -12.93 15.945 -3.283 1 96.25 132 ASP A CA 1
ATOM 997 C C . ASP A 1 132 ? -11.875 14.906 -3.672 1 96.25 132 ASP A C 1
ATOM 999 O O . ASP A 1 132 ? -12.172 13.961 -4.406 1 96.25 132 ASP A O 1
ATOM 1003 N N . LEU A 1 133 ? -10.664 15.055 -3.156 1 97.56 133 LEU A N 1
ATOM 1004 C CA . LEU A 1 133 ? -9.578 14.148 -3.514 1 97.56 133 LEU A CA 1
ATOM 1005 C C . LEU A 1 133 ? -9.117 13.344 -2.301 1 97.56 133 LEU A C 1
ATOM 1007 O O . LEU A 1 133 ? -8.125 12.617 -2.371 1 97.56 133 LEU A O 1
ATOM 1011 N N . TYR A 1 134 ? -9.898 13.508 -1.196 1 98.19 134 TYR A N 1
ATOM 1012 C CA . TYR A 1 134 ? -9.539 12.766 0.009 1 98.19 134 TYR A CA 1
ATOM 1013 C C . TYR A 1 134 ? -9.875 11.289 -0.135 1 98.19 134 TYR A C 1
ATOM 1015 O O . TYR A 1 134 ? -10.859 10.93 -0.788 1 98.19 134 TYR A O 1
ATOM 1023 N N . GLY A 1 135 ? -9.07 10.453 0.417 1 98.19 135 GLY A N 1
ATOM 1024 C CA . GLY A 1 135 ? -9.375 9.039 0.585 1 98.19 135 GLY A CA 1
ATOM 1025 C C . GLY A 1 135 ? -9.945 8.711 1.952 1 98.19 135 GLY A C 1
ATOM 1026 O O . GLY A 1 135 ? -10.625 9.539 2.561 1 98.19 135 GLY A O 1
ATOM 1027 N N . THR A 1 136 ? -9.758 7.488 2.338 1 98.25 136 THR A N 1
ATOM 1028 C CA . THR A 1 136 ? -10.195 7.016 3.648 1 98.25 136 THR A CA 1
ATOM 1029 C C . THR A 1 136 ? -9.047 6.332 4.387 1 98.25 136 THR A C 1
ATOM 1031 O O . THR A 1 136 ? -8.078 5.898 3.766 1 98.25 136 THR A O 1
ATOM 1034 N N . ASP A 1 137 ? -9.094 6.348 5.648 1 98 137 ASP A N 1
ATOM 1035 C CA . ASP A 1 137 ? -8.078 5.703 6.473 1 98 137 ASP A CA 1
ATOM 1036 C C . ASP A 1 137 ? -8.141 4.184 6.332 1 98 137 ASP A C 1
ATOM 1038 O O . ASP A 1 137 ? -9.188 3.631 5.988 1 98 137 ASP A O 1
ATOM 1042 N N . VAL A 1 138 ? -7.023 3.508 6.559 1 98.62 138 VAL A N 1
ATOM 1043 C CA . VAL A 1 138 ? -6.934 2.053 6.57 1 98.62 138 VAL A CA 1
ATOM 1044 C C . VAL A 1 138 ? -6.715 1.559 8 1 98.62 138 VAL A C 1
ATOM 1046 O O . VAL A 1 138 ? -7.367 0.609 8.438 1 98.62 138 VAL A O 1
ATOM 1049 N N . GLN A 1 139 ? -5.797 2.221 8.719 1 96.44 139 GLN A N 1
ATOM 1050 C CA . GLN A 1 139 ? -5.512 1.856 10.102 1 96.44 139 GLN A CA 1
ATOM 1051 C C . GLN A 1 139 ? -6.777 1.867 10.945 1 96.44 139 GLN A C 1
ATOM 1053 O O . GLN A 1 139 ? -7.605 2.773 10.828 1 96.44 139 GLN A O 1
ATOM 1058 N N . GLY A 1 140 ? -6.91 0.903 11.703 1 96.69 140 GLY A N 1
ATOM 1059 C CA . GLY A 1 140 ? -7.973 0.848 12.695 1 96.69 140 GLY A CA 1
ATOM 1060 C C . GLY A 1 140 ? -9.297 0.386 12.125 1 96.69 140 GLY A C 1
ATOM 1061 O O . GLY A 1 140 ? -10.234 0.08 12.867 1 96.69 140 GLY A O 1
ATOM 1062 N N . LYS A 1 141 ? -9.43 0.304 10.844 1 98.56 141 LYS A N 1
ATOM 1063 C CA . LYS A 1 141 ? -10.664 -0.132 10.188 1 98.56 141 LYS A CA 1
ATOM 1064 C C . LYS A 1 141 ? -10.852 -1.641 10.32 1 98.56 141 LYS A C 1
ATOM 1066 O O . LYS A 1 141 ? -9.992 -2.332 10.875 1 98.56 141 LYS A O 1
ATOM 1071 N N . THR A 1 142 ? -11.969 -2.127 9.875 1 98.94 142 THR A N 1
ATOM 1072 C CA . THR A 1 142 ? -12.281 -3.551 9.938 1 98.94 142 THR A CA 1
ATOM 1073 C C . THR A 1 142 ? -12.023 -4.215 8.586 1 98.94 142 THR A C 1
ATOM 1075 O O . THR A 1 142 ? -12.547 -3.775 7.559 1 98.94 142 THR A O 1
ATOM 1078 N N . LEU A 1 143 ? -11.18 -5.234 8.633 1 98.94 143 LEU A N 1
ATOM 1079 C CA . LEU A 1 143 ? -10.938 -6.062 7.457 1 98.94 143 LEU A CA 1
ATOM 1080 C C . LEU A 1 143 ? -11.68 -7.391 7.57 1 98.94 143 LEU A C 1
ATOM 1082 O O . LEU A 1 143 ? -11.461 -8.148 8.516 1 98.94 143 LEU A O 1
ATOM 1086 N N . GLY A 1 144 ? -12.586 -7.625 6.633 1 98.94 144 GLY A N 1
ATOM 1087 C CA . GLY A 1 144 ? -13.211 -8.938 6.5 1 98.94 144 GLY A CA 1
ATOM 1088 C C . GLY A 1 144 ? -12.562 -9.797 5.438 1 98.94 144 GLY A C 1
ATOM 1089 O O . GLY A 1 144 ? -12.508 -9.414 4.266 1 98.94 144 GLY A O 1
ATOM 1090 N N . ILE A 1 145 ? -12.086 -10.977 5.824 1 98.88 145 ILE A N 1
ATOM 1091 C CA . ILE A 1 145 ? -11.438 -11.898 4.898 1 98.88 145 ILE A CA 1
ATOM 1092 C C . ILE A 1 145 ? -12.352 -13.102 4.652 1 98.88 145 ILE A C 1
ATOM 1094 O O . ILE A 1 145 ? -12.68 -13.844 5.582 1 98.88 145 ILE A O 1
ATOM 1098 N N . VAL A 1 146 ? -12.773 -13.266 3.4 1 98.75 146 VAL A N 1
ATOM 1099 C CA . VAL A 1 146 ? -13.5 -14.469 3.006 1 98.75 146 VAL A CA 1
ATOM 1100 C C . VAL A 1 146 ? -12.516 -15.531 2.523 1 98.75 146 VAL A C 1
ATOM 1102 O O . VAL A 1 146 ? -11.961 -15.414 1.429 1 98.75 146 VAL A O 1
ATOM 1105 N N . GLY A 1 147 ? -12.32 -16.562 3.309 1 97.25 147 GLY A N 1
ATOM 1106 C CA . GLY A 1 147 ? -11.297 -17.547 3.041 1 97.25 147 GLY A CA 1
ATOM 1107 C C . GLY A 1 147 ? -9.961 -17.219 3.674 1 97.25 147 GLY A C 1
ATOM 1108 O O . GLY A 1 147 ? -9.07 -16.672 3.016 1 97.25 147 GLY A O 1
ATOM 1109 N N . LEU A 1 148 ? -9.781 -17.672 4.898 1 97.25 148 LEU A N 1
ATOM 1110 C CA . LEU A 1 148 ? -8.539 -17.422 5.621 1 97.25 148 LEU A CA 1
ATOM 1111 C C . LEU A 1 148 ? -7.629 -18.656 5.574 1 97.25 148 LEU A C 1
ATOM 1113 O O . LEU A 1 148 ? -7.535 -19.391 6.551 1 97.25 148 LEU A O 1
ATOM 1117 N N . GLY A 1 149 ? -7.004 -18.828 4.477 1 94.44 149 GLY A N 1
ATOM 1118 C CA . GLY A 1 149 ? -5.941 -19.812 4.316 1 94.44 149 GLY A CA 1
ATOM 1119 C C . GLY A 1 149 ? -4.559 -19.234 4.535 1 94.44 149 GLY A C 1
ATOM 1120 O O . GLY A 1 149 ? -4.359 -18.391 5.41 1 94.44 149 GLY A O 1
ATOM 1121 N N . ARG A 1 150 ? -3.545 -19.703 3.818 1 93.75 150 ARG A N 1
ATOM 1122 C CA . ARG A 1 150 ? -2.17 -19.234 3.969 1 93.75 150 ARG A CA 1
ATOM 1123 C C . ARG A 1 150 ? -2.047 -17.75 3.607 1 93.75 150 ARG A C 1
ATOM 1125 O O . ARG A 1 150 ? -1.51 -16.969 4.387 1 93.75 150 ARG A O 1
ATOM 1132 N N . ILE A 1 151 ? -2.562 -17.438 2.398 1 96.31 151 ILE A N 1
ATOM 1133 C CA . ILE A 1 151 ? -2.488 -16.047 1.946 1 96.31 151 ILE A CA 1
ATOM 1134 C C . ILE A 1 151 ? -3.361 -15.164 2.836 1 96.31 151 ILE A C 1
ATOM 1136 O O . ILE A 1 151 ? -2.936 -14.094 3.266 1 96.31 151 ILE A O 1
ATOM 1140 N N . GLY A 1 152 ? -4.59 -15.633 3.145 1 97.12 152 GLY A N 1
ATOM 1141 C CA . GLY A 1 152 ? -5.449 -14.906 4.066 1 97.12 152 GLY A CA 1
ATOM 1142 C C . GLY A 1 152 ? -4.805 -14.664 5.418 1 97.12 152 GLY A C 1
ATOM 1143 O O . GLY A 1 152 ? -4.98 -13.594 6.008 1 97.12 152 GLY A O 1
ATOM 1144 N N . GLY A 1 153 ? -4.117 -15.688 5.902 1 97.25 153 GLY A N 1
ATOM 1145 C CA . GLY A 1 153 ? -3.4 -15.539 7.16 1 97.25 153 GLY A CA 1
ATOM 1146 C C . GLY A 1 153 ? -2.324 -14.469 7.109 1 97.25 153 GLY A C 1
ATOM 1147 O O . GLY A 1 153 ? -2.178 -13.688 8.047 1 97.25 153 GLY A O 1
ATOM 1148 N N . ALA A 1 154 ? -1.554 -14.469 6.031 1 97.75 154 ALA A N 1
ATOM 1149 C CA . ALA A 1 154 ? -0.523 -13.445 5.844 1 97.75 154 ALA A CA 1
ATOM 1150 C C . ALA A 1 154 ? -1.137 -12.055 5.773 1 97.75 154 ALA A C 1
ATOM 1152 O O . ALA A 1 154 ? -0.568 -11.094 6.293 1 97.75 154 ALA A O 1
ATOM 1153 N N . VAL A 1 155 ? -2.314 -11.914 5.137 1 98.56 155 VAL A N 1
ATOM 1154 C CA . VAL A 1 155 ? -3.041 -10.648 5.059 1 98.56 155 VAL A CA 1
ATOM 1155 C C . VAL A 1 155 ? -3.521 -10.25 6.449 1 98.56 155 VAL A C 1
ATOM 1157 O O . VAL A 1 155 ? -3.385 -9.086 6.848 1 98.56 155 VAL A O 1
ATOM 1160 N N . ALA A 1 156 ? -4.027 -11.195 7.207 1 98.75 156 ALA A N 1
ATOM 1161 C CA . ALA A 1 156 ? -4.508 -10.945 8.562 1 98.75 156 ALA A CA 1
ATOM 1162 C C . ALA A 1 156 ? -3.387 -10.438 9.461 1 98.75 156 ALA A C 1
ATOM 1164 O O . ALA A 1 156 ? -3.592 -9.523 10.258 1 98.75 156 ALA A O 1
ATOM 1165 N N . ARG A 1 157 ? -2.234 -11 9.359 1 98.5 157 ARG A N 1
ATOM 1166 C CA . ARG A 1 157 ? -1.08 -10.555 10.133 1 98.5 157 ARG A CA 1
ATOM 1167 C C . ARG A 1 157 ? -0.776 -9.086 9.883 1 98.5 157 ARG A C 1
ATOM 1169 O O . ARG A 1 157 ? -0.63 -8.305 10.828 1 98.5 157 ARG A O 1
ATOM 1176 N N . ARG A 1 158 ? -0.688 -8.719 8.648 1 98.62 158 ARG A N 1
ATOM 1177 C CA . ARG A 1 158 ? -0.401 -7.336 8.273 1 98.62 158 ARG A CA 1
ATOM 1178 C C . ARG A 1 158 ? -1.465 -6.387 8.812 1 98.62 158 ARG A C 1
ATOM 1180 O O . ARG A 1 158 ? -1.142 -5.336 9.375 1 98.62 158 ARG A O 1
ATOM 1187 N N . ALA A 1 159 ? -2.715 -6.832 8.648 1 98.81 159 ALA A N 1
ATOM 1188 C CA . ALA A 1 159 ? -3.842 -6.008 9.07 1 98.81 159 ALA A CA 1
ATOM 1189 C C . ALA A 1 159 ? -3.824 -5.785 10.578 1 98.81 159 ALA A C 1
ATOM 1191 O O . ALA A 1 159 ? -3.873 -4.645 11.039 1 98.81 159 ALA A O 1
ATOM 1192 N N . ALA A 1 160 ? -3.709 -6.84 11.32 1 98.69 160 ALA A N 1
ATOM 1193 C CA . ALA A 1 160 ? -3.836 -6.785 12.781 1 98.69 160 ALA A CA 1
ATOM 1194 C C . ALA A 1 160 ? -2.592 -6.172 13.414 1 98.69 160 ALA A C 1
ATOM 1196 O O . ALA A 1 160 ? -2.689 -5.207 14.172 1 98.69 160 ALA A O 1
ATOM 1197 N N . LEU A 1 161 ? -1.438 -6.621 13.047 1 98.38 161 LEU A N 1
ATOM 1198 C CA . LEU A 1 161 ? -0.227 -6.25 13.773 1 98.38 161 LEU A CA 1
ATOM 1199 C C . LEU A 1 161 ? 0.381 -4.977 13.195 1 98.38 161 LEU A C 1
ATOM 1201 O O . LEU A 1 161 ? 0.958 -4.172 13.93 1 98.38 161 LEU A O 1
ATOM 1205 N N . GLY A 1 162 ? 0.288 -4.801 11.93 1 98.25 162 GLY A N 1
ATOM 1206 C CA . GLY A 1 162 ? 0.885 -3.639 11.281 1 98.25 162 GLY A CA 1
ATOM 1207 C C . GLY A 1 162 ? -0.027 -2.428 11.273 1 98.25 162 GLY A C 1
ATOM 1208 O O . GLY A 1 162 ? 0.382 -1.333 11.672 1 98.25 162 GLY A O 1
ATOM 1209 N N . PHE A 1 163 ? -1.292 -2.674 10.922 1 98.62 163 PHE A N 1
ATOM 1210 C CA . PHE A 1 163 ? -2.188 -1.556 10.656 1 98.62 163 PHE A CA 1
ATOM 1211 C C . PHE A 1 163 ? -3.26 -1.45 11.734 1 98.62 163 PHE A C 1
ATOM 1213 O O . PHE A 1 163 ? -4.184 -0.639 11.625 1 98.62 163 PHE A O 1
ATOM 1220 N N . ARG A 1 164 ? -3.203 -2.299 12.75 1 98.12 164 ARG A N 1
ATOM 1221 C CA . ARG A 1 164 ? -4.113 -2.291 13.891 1 98.12 164 ARG A CA 1
ATOM 1222 C C . ARG A 1 164 ? -5.566 -2.379 13.438 1 98.12 164 ARG A C 1
ATOM 1224 O O . ARG A 1 164 ? -6.438 -1.706 13.992 1 98.12 164 ARG A O 1
ATOM 1231 N N . MET A 1 165 ? -5.809 -3.061 12.414 1 98.75 165 MET A N 1
ATOM 1232 C CA . MET A 1 165 ? -7.164 -3.338 11.945 1 98.75 165 MET A CA 1
ATOM 1233 C C . MET A 1 165 ? -7.82 -4.426 12.789 1 98.75 165 MET A C 1
ATOM 1235 O O . MET A 1 165 ? -7.129 -5.273 13.359 1 98.75 165 MET A O 1
ATOM 1239 N N . GLN A 1 166 ? -9.109 -4.336 12.859 1 98.75 166 GLN A N 1
ATOM 1240 C CA . GLN A 1 166 ? -9.891 -5.488 13.305 1 98.75 166 GLN A CA 1
ATOM 1241 C C . GLN A 1 166 ? -10.086 -6.488 12.172 1 98.75 166 GLN A C 1
ATOM 1243 O O . GLN A 1 166 ? -10.375 -6.105 11.031 1 98.75 166 GLN A O 1
ATOM 1248 N N . VAL A 1 167 ? -9.883 -7.789 12.5 1 98.88 167 VAL A N 1
ATOM 1249 C CA . VAL A 1 167 ? -9.969 -8.797 11.445 1 98.88 167 VAL A CA 1
ATOM 1250 C C . VAL A 1 167 ? -11.172 -9.703 11.703 1 98.88 167 VAL A C 1
ATOM 1252 O O . VAL A 1 167 ? -11.289 -10.305 12.773 1 98.88 167 VAL A O 1
ATOM 1255 N N . LEU A 1 168 ? -12.078 -9.75 10.789 1 98.94 168 LEU A N 1
ATOM 1256 C CA . LEU A 1 168 ? -13.141 -10.742 10.703 1 98.94 168 LEU A CA 1
ATOM 1257 C C . LEU A 1 168 ? -12.867 -11.734 9.578 1 98.94 168 LEU A C 1
ATOM 1259 O O . LEU A 1 168 ? -12.234 -11.391 8.578 1 98.94 168 LEU A O 1
ATOM 1263 N N . TYR A 1 169 ? -13.289 -12.969 9.773 1 98.81 169 TYR A N 1
ATOM 1264 C CA . TYR A 1 169 ? -13.125 -13.898 8.664 1 98.81 169 TYR A CA 1
ATOM 1265 C C . TYR A 1 169 ? -14.281 -14.883 8.602 1 98.81 169 TYR A C 1
ATOM 1267 O O . TYR A 1 169 ? -14.945 -15.133 9.617 1 98.81 169 TYR A O 1
ATOM 1275 N N . ALA A 1 170 ? -14.555 -15.312 7.402 1 98.12 170 ALA A N 1
ATOM 1276 C CA . ALA A 1 170 ? -15.539 -16.359 7.137 1 98.12 170 ALA A CA 1
ATOM 1277 C C . ALA A 1 170 ? -14.891 -17.578 6.504 1 98.12 170 ALA A C 1
ATOM 1279 O O . ALA 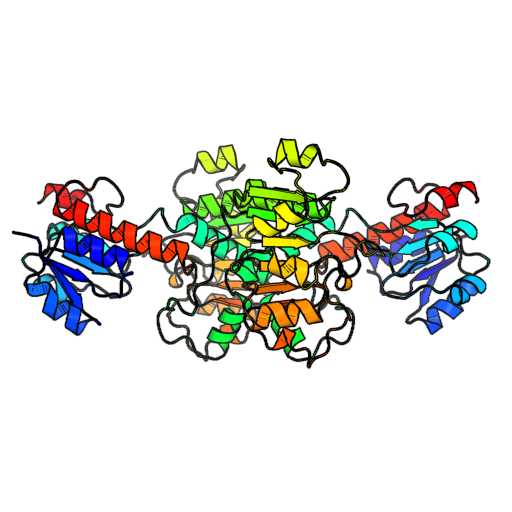A 1 170 ? -14.305 -17.5 5.422 1 98.12 170 ALA A O 1
ATOM 1280 N N . ASN A 1 171 ? -14.883 -18.625 7.176 1 94.69 171 ASN A N 1
ATOM 1281 C CA . ASN A 1 171 ? -14.367 -19.938 6.785 1 94.69 171 ASN A CA 1
ATOM 1282 C C . ASN A 1 171 ? -15.352 -21.047 7.133 1 94.69 171 ASN A C 1
ATOM 1284 O O . ASN A 1 171 ? -16.266 -20.859 7.941 1 94.69 171 ASN A O 1
ATOM 1288 N N . ARG A 1 172 ? -15.141 -22.203 6.477 1 90.56 172 ARG A N 1
ATOM 1289 C CA . ARG A 1 172 ? -15.906 -23.391 6.871 1 90.56 172 ARG A CA 1
ATOM 1290 C C . ARG A 1 172 ? -15.508 -23.859 8.266 1 90.56 172 ARG A C 1
ATOM 1292 O O . ARG A 1 172 ? -16.359 -24.281 9.055 1 90.56 172 ARG A O 1
ATOM 1299 N N . SER A 1 173 ? -14.219 -23.766 8.586 1 91.81 173 SER A N 1
ATOM 1300 C CA . SER A 1 173 ? -13.703 -24.156 9.891 1 91.81 173 SER A CA 1
ATOM 1301 C C . SER A 1 173 ? -12.875 -23.031 10.508 1 91.81 173 SER A C 1
ATOM 1303 O O . SER A 1 173 ? -12.414 -22.141 9.805 1 91.81 173 SER A O 1
ATOM 1305 N N . ALA A 1 174 ? -12.672 -23.141 11.789 1 92.56 174 ALA A N 1
ATOM 1306 C CA . ALA A 1 174 ? -11.938 -22.109 12.516 1 92.56 174 ALA A CA 1
ATOM 1307 C C . ALA A 1 174 ? -10.453 -22.141 12.156 1 92.56 174 ALA A C 1
ATOM 1309 O O . ALA A 1 174 ? -9.914 -23.188 11.812 1 92.56 174 ALA A O 1
ATOM 1310 N N . HIS A 1 175 ? -9.875 -21.016 12.156 1 93.69 175 HIS A N 1
ATOM 1311 C CA . HIS A 1 175 ? -8.438 -20.859 12.016 1 93.69 175 HIS A CA 1
ATOM 1312 C C . HIS A 1 175 ? -7.789 -20.438 13.328 1 93.69 175 HIS A C 1
ATOM 1314 O O . HIS A 1 175 ? -7.562 -19.25 13.57 1 93.69 175 HIS A O 1
ATOM 1320 N N . ALA A 1 176 ? -7.316 -21.344 14.078 1 94 176 ALA A N 1
ATOM 1321 C CA . ALA A 1 176 ? -6.898 -21.141 15.469 1 94 176 ALA A CA 1
ATOM 1322 C C . ALA A 1 176 ? -5.719 -20.172 15.547 1 94 176 ALA A C 1
ATOM 1324 O O . ALA A 1 176 ? -5.676 -19.312 16.422 1 94 176 ALA A O 1
ATOM 1325 N N . GLU A 1 177 ? -4.832 -20.344 14.688 1 94.12 177 GLU A N 1
ATOM 1326 C CA . GLU A 1 177 ? -3.635 -19.516 14.719 1 94.12 177 GLU A CA 1
ATOM 1327 C C . GLU A 1 177 ? -3.98 -18.047 14.516 1 94.12 177 GLU A C 1
ATOM 1329 O O . GLU A 1 177 ? -3.479 -17.172 15.227 1 94.12 177 GLU A O 1
ATOM 1334 N N . ALA A 1 178 ? -4.805 -17.734 13.57 1 95.56 178 ALA A N 1
ATOM 1335 C CA . ALA A 1 178 ? -5.199 -16.344 13.297 1 95.56 178 ALA A CA 1
ATOM 1336 C C . ALA A 1 178 ? -5.996 -15.773 14.461 1 95.56 178 ALA A C 1
ATOM 1338 O O . ALA A 1 178 ? -5.879 -14.586 14.773 1 95.56 178 ALA A O 1
ATOM 1339 N N . GLU A 1 179 ? -6.828 -16.547 15.078 1 97.31 179 GLU A N 1
ATOM 1340 C CA . GLU A 1 179 ? -7.617 -16.094 16.219 1 97.31 179 GLU A CA 1
ATOM 1341 C C . GLU A 1 179 ? -6.719 -15.773 17.422 1 97.31 179 GLU A C 1
ATOM 1343 O O . GLU A 1 179 ? -6.918 -14.766 18.094 1 97.31 179 GLU A O 1
ATOM 1348 N N . THR A 1 180 ? -5.727 -16.578 17.625 1 97.44 180 THR A N 1
ATOM 1349 C CA . THR A 1 180 ? -4.863 -16.406 18.797 1 97.44 180 THR A CA 1
ATOM 1350 C C . THR A 1 180 ? -3.82 -15.328 18.547 1 97.44 180 THR A C 1
ATOM 1352 O O . THR A 1 180 ? -3.568 -14.492 19.422 1 97.44 180 THR A O 1
ATOM 1355 N N . GLN A 1 181 ? -3.285 -15.312 17.375 1 96.5 181 GLN A N 1
ATOM 1356 C CA . GLN A 1 181 ? -2.137 -14.453 17.109 1 96.5 181 GLN A CA 1
ATOM 1357 C C . GLN A 1 181 ? -2.578 -13.07 16.625 1 96.5 181 GLN A C 1
ATOM 1359 O O . GLN A 1 181 ? -1.905 -12.07 16.891 1 96.5 181 GLN A O 1
ATOM 1364 N N . TYR A 1 182 ? -3.705 -13 15.961 1 97.06 182 TYR A N 1
ATOM 1365 C CA . TYR A 1 182 ? -4.086 -11.75 15.328 1 97.06 182 TYR A CA 1
ATOM 1366 C C . TYR A 1 182 ? -5.43 -11.258 15.844 1 97.06 182 TYR A C 1
ATOM 1368 O O . TYR A 1 182 ? -5.934 -10.219 15.406 1 97.06 182 TYR A O 1
ATOM 1376 N N . GLY A 1 183 ? -6.062 -11.961 16.734 1 97.56 183 GLY A N 1
ATOM 1377 C CA . GLY A 1 183 ? -7.363 -11.578 17.266 1 97.56 183 GLY A CA 1
ATOM 1378 C C . GLY A 1 183 ? -8.477 -11.672 16.234 1 97.56 183 GLY A C 1
ATOM 1379 O O . GLY A 1 183 ? -9.484 -10.977 16.344 1 97.56 183 GLY A O 1
ATOM 1380 N N . ALA A 1 184 ? -8.273 -12.438 15.195 1 98.44 184 ALA A N 1
ATOM 1381 C CA . ALA A 1 184 ? -9.289 -12.602 14.148 1 98.44 184 ALA A CA 1
ATOM 1382 C C . ALA A 1 184 ? -10.531 -13.289 14.703 1 98.44 184 ALA A C 1
ATOM 1384 O O . ALA A 1 184 ? -10.438 -14.211 15.516 1 98.44 184 ALA A O 1
ATOM 1385 N N . ARG A 1 185 ? -11.648 -12.844 14.305 1 98.62 185 ARG A N 1
ATOM 1386 C CA . ARG A 1 185 ? -12.914 -13.422 14.758 1 98.62 185 ARG A CA 1
ATOM 1387 C C . ARG A 1 185 ? -13.672 -14.055 13.602 1 98.62 185 ARG A C 1
ATOM 1389 O O . ARG A 1 185 ? -13.906 -13.414 12.57 1 98.62 185 ARG A O 1
ATOM 1396 N N . ARG A 1 186 ? -14.008 -15.305 13.734 1 98.56 186 ARG A N 1
ATOM 1397 C CA . ARG A 1 186 ? -14.82 -16 12.742 1 98.56 186 ARG A CA 1
ATOM 1398 C C . ARG A 1 186 ? -16.281 -15.586 12.828 1 98.56 186 ARG A C 1
ATOM 1400 O O . ARG A 1 186 ? -16.875 -15.594 13.914 1 98.56 186 ARG A O 1
ATOM 1407 N N . VAL A 1 187 ? -16.812 -15.195 11.75 1 98.69 187 VAL A N 1
ATOM 1408 C CA . VAL A 1 187 ? -18.203 -14.766 11.68 1 98.69 187 VAL A CA 1
ATOM 1409 C C . VAL A 1 187 ? -18.875 -15.344 10.438 1 98.69 187 VAL A C 1
ATOM 1411 O O . VAL A 1 187 ? -18.203 -15.992 9.617 1 98.69 187 VAL A O 1
ATOM 1414 N N . THR A 1 188 ? -20.203 -15.172 10.305 1 98.38 188 THR A N 1
ATOM 1415 C CA . THR A 1 188 ? -20.891 -15.555 9.078 1 98.38 188 THR A CA 1
ATOM 1416 C C . THR A 1 188 ? -20.547 -14.594 7.941 1 98.38 188 THR A C 1
ATOM 1418 O O . THR A 1 188 ? -20.109 -13.469 8.188 1 98.38 188 THR A O 1
ATOM 1421 N N . LEU A 1 189 ? -20.734 -15 6.773 1 98.62 189 LEU A N 1
ATOM 1422 C CA . LEU A 1 189 ? -20.484 -14.133 5.625 1 98.62 189 LEU A CA 1
ATOM 1423 C C . LEU A 1 189 ? -21.312 -12.859 5.723 1 98.62 189 LEU A C 1
ATOM 1425 O O . LEU A 1 189 ? -20.812 -11.766 5.461 1 98.62 189 LEU A O 1
ATOM 1429 N N . ASP A 1 190 ? -22.562 -12.977 6.105 1 98.69 190 ASP A N 1
ATOM 1430 C CA . ASP A 1 190 ? -23.453 -11.82 6.215 1 98.69 190 ASP A CA 1
ATOM 1431 C C . ASP A 1 190 ? -22.906 -10.812 7.227 1 98.69 190 ASP A C 1
ATOM 1433 O O . ASP A 1 190 ? -22.906 -9.609 6.965 1 98.69 190 ASP A O 1
ATOM 1437 N N . GLU A 1 191 ? -22.531 -11.312 8.359 1 98.75 191 GLU A N 1
ATOM 1438 C CA . GLU A 1 191 ? -21.969 -10.445 9.383 1 98.75 191 GLU A CA 1
ATOM 1439 C C . GLU A 1 191 ? -20.688 -9.773 8.898 1 98.75 191 GLU A C 1
ATOM 1441 O O . GLU A 1 191 ? -20.453 -8.594 9.156 1 98.75 191 GLU A O 1
ATOM 1446 N N . LEU A 1 192 ? -19.875 -10.539 8.234 1 98.94 192 LEU A N 1
ATOM 1447 C CA . LEU A 1 192 ? -18.641 -10.016 7.684 1 98.94 192 LEU A CA 1
ATOM 1448 C C . LEU A 1 192 ? -18.906 -8.859 6.719 1 98.94 192 LEU A C 1
ATOM 1450 O O . LEU A 1 192 ? -18.297 -7.797 6.832 1 98.94 192 LEU A O 1
ATOM 1454 N N . LEU A 1 193 ? -19.812 -9.055 5.785 1 98.94 193 LEU A N 1
ATOM 1455 C CA . LEU A 1 193 ? -20.141 -8.055 4.781 1 98.94 193 LEU A CA 1
ATOM 1456 C C . LEU A 1 193 ? -20.688 -6.789 5.438 1 98.94 193 LEU A C 1
ATOM 1458 O O . LEU A 1 193 ? -20.328 -5.68 5.047 1 98.94 193 LEU A O 1
ATOM 1462 N N . ALA A 1 194 ? -21.453 -6.906 6.473 1 98.88 194 ALA A N 1
ATOM 1463 C CA . ALA A 1 194 ? -22.156 -5.789 7.117 1 98.88 194 ALA A CA 1
ATOM 1464 C C . ALA A 1 194 ? -21.188 -4.957 7.953 1 98.88 194 ALA A C 1
ATOM 1466 O O . ALA A 1 194 ? -21.375 -3.748 8.109 1 98.88 194 ALA A O 1
ATOM 1467 N N . GLN A 1 195 ? -20.141 -5.566 8.422 1 98.81 195 GLN A N 1
ATOM 1468 C CA . GLN A 1 195 ? -19.328 -4.902 9.438 1 98.81 195 GLN A CA 1
ATOM 1469 C C . GLN A 1 195 ? -18 -4.418 8.852 1 98.81 195 GLN A C 1
ATOM 1471 O O . GLN A 1 195 ? -17.328 -3.588 9.453 1 98.81 195 GLN A O 1
ATOM 1476 N N . SER A 1 196 ? -17.625 -4.91 7.73 1 98.94 196 SER A N 1
ATOM 1477 C CA . SER A 1 196 ? -16.281 -4.691 7.223 1 98.94 196 SER A CA 1
ATOM 1478 C C . SER A 1 196 ? -16.188 -3.377 6.453 1 98.94 196 SER A C 1
ATOM 1480 O O . SER A 1 196 ? -17.109 -3.012 5.723 1 98.94 196 SER A O 1
ATOM 1482 N N . ASP A 1 197 ? -15.078 -2.67 6.648 1 98.94 197 ASP A N 1
ATOM 1483 C CA . ASP A 1 197 ? -14.727 -1.529 5.809 1 98.94 197 ASP A CA 1
ATOM 1484 C C . ASP A 1 197 ? -14.031 -1.985 4.531 1 98.94 197 ASP A C 1
ATOM 1486 O O . ASP A 1 197 ? -14.117 -1.317 3.498 1 98.94 197 ASP A O 1
ATOM 1490 N N . PHE A 1 198 ? -13.297 -3.061 4.633 1 98.94 198 PHE A N 1
ATOM 1491 C CA . PHE A 1 198 ? -12.672 -3.756 3.518 1 98.94 198 PHE A CA 1
ATOM 1492 C C . PHE A 1 198 ? -13.094 -5.219 3.48 1 98.94 198 PHE A C 1
ATOM 1494 O O . PHE A 1 198 ? -13.031 -5.914 4.496 1 98.94 198 PHE A O 1
ATOM 1501 N N . VAL A 1 199 ? -13.555 -5.68 2.355 1 98.94 199 VAL A N 1
ATOM 1502 C CA . VAL A 1 199 ? -13.867 -7.09 2.146 1 98.94 199 VAL A CA 1
ATOM 1503 C C . VAL A 1 199 ? -12.859 -7.707 1.181 1 98.94 199 VAL A C 1
ATOM 1505 O O . VAL A 1 199 ? -12.789 -7.316 0.015 1 98.94 199 VAL A O 1
ATOM 1508 N N . CYS A 1 200 ? -12.117 -8.625 1.675 1 98.88 200 CYS A N 1
ATOM 1509 C CA . CYS A 1 200 ? -11.047 -9.258 0.918 1 98.88 200 CYS A CA 1
ATOM 1510 C C . CYS A 1 200 ? -11.367 -10.711 0.618 1 98.88 200 CYS A C 1
ATOM 1512 O O . CYS A 1 200 ? -11.625 -11.5 1.532 1 98.88 200 CYS A O 1
ATOM 1514 N N . LEU A 1 201 ? -11.312 -11.07 -0.646 1 98.75 201 LEU A N 1
ATOM 1515 C CA . LEU A 1 201 ? -11.609 -12.438 -1.056 1 98.75 201 LEU A CA 1
ATOM 1516 C C . LEU A 1 201 ? -10.328 -13.242 -1.239 1 98.75 201 LEU A C 1
ATOM 1518 O O . LEU A 1 201 ? -9.422 -12.812 -1.955 1 98.75 201 LEU A O 1
ATOM 1522 N N . GLN A 1 202 ? -10.234 -14.359 -0.598 1 97.38 202 GLN A N 1
ATOM 1523 C CA . GLN A 1 202 ? -9.102 -15.273 -0.673 1 97.38 202 GLN A CA 1
ATOM 1524 C C . GLN A 1 202 ? -9.57 -16.734 -0.737 1 97.38 202 GLN A C 1
ATOM 1526 O O . GLN A 1 202 ? -9.078 -17.578 0.006 1 97.38 202 GLN A O 1
ATOM 1531 N N . VAL A 1 203 ? -10.492 -17.031 -1.632 1 95.81 203 VAL A N 1
ATOM 1532 C CA . VAL A 1 203 ? -11.055 -18.359 -1.768 1 95.81 203 VAL A CA 1
ATOM 1533 C C . VAL A 1 203 ? -10.711 -18.938 -3.143 1 95.81 203 VAL A C 1
ATOM 1535 O O . VAL A 1 203 ? -10.562 -18.188 -4.113 1 95.81 203 VAL A O 1
ATOM 1538 N N . PRO A 1 204 ? -10.617 -20.266 -3.234 1 91.69 204 PRO A N 1
ATOM 1539 C CA . PRO A 1 204 ? -10.5 -20.875 -4.562 1 91.69 204 PRO A CA 1
ATOM 1540 C C . PRO A 1 204 ? -11.789 -20.766 -5.375 1 91.69 204 PRO A C 1
ATOM 1542 O O . PRO A 1 204 ? -12.836 -20.422 -4.836 1 91.69 204 PRO A O 1
ATOM 1545 N N . LEU A 1 205 ? -11.633 -20.969 -6.652 1 93.25 205 LEU A N 1
ATOM 1546 C CA . LEU A 1 205 ? -12.82 -21.031 -7.496 1 93.25 205 LEU A CA 1
ATOM 1547 C C . LEU A 1 205 ? -13.406 -22.453 -7.512 1 93.25 205 LEU A C 1
ATOM 1549 O O . LEU A 1 205 ? -12.672 -23.422 -7.719 1 93.25 205 LEU A O 1
ATOM 1553 N N . SER A 1 206 ? -14.586 -22.625 -7.184 1 91.5 206 SER A N 1
ATOM 1554 C CA . SER A 1 206 ? -15.398 -23.828 -7.203 1 91.5 206 SER A CA 1
ATOM 1555 C C . SER A 1 206 ? -16.859 -23.516 -7.543 1 91.5 206 SER A C 1
ATOM 1557 O O . SER A 1 206 ? -17.234 -22.359 -7.625 1 91.5 206 SER A O 1
ATOM 1559 N N . PRO A 1 207 ? -17.578 -24.562 -7.809 1 93.31 207 PRO A N 1
ATOM 1560 C CA . PRO A 1 207 ? -19 -24.297 -8.008 1 93.31 207 PRO A CA 1
ATOM 1561 C C . PRO A 1 207 ? -19.641 -23.547 -6.832 1 93.31 207 PRO A C 1
ATOM 1563 O O . PRO A 1 207 ? -20.531 -22.719 -7.027 1 93.31 207 PRO A O 1
ATOM 1566 N N . GLU A 1 208 ? -19.141 -23.766 -5.641 1 94.62 208 GLU A N 1
ATOM 1567 C CA . GLU A 1 208 ? -19.688 -23.156 -4.43 1 94.62 208 GLU A CA 1
ATOM 1568 C C . GLU A 1 208 ? -19.25 -21.703 -4.293 1 94.62 208 GLU A C 1
ATOM 1570 O O . GLU A 1 208 ? -19.938 -20.906 -3.645 1 94.62 208 GLU A O 1
ATOM 1575 N N . THR A 1 209 ? -18.172 -21.312 -4.926 1 96.44 209 THR A N 1
ATOM 1576 C CA . THR A 1 209 ? -17.641 -19.969 -4.723 1 96.44 209 THR A CA 1
ATOM 1577 C C . THR A 1 209 ? -17.844 -19.109 -5.973 1 96.44 209 THR A C 1
ATOM 1579 O O . THR A 1 209 ? -17.562 -17.906 -5.965 1 96.44 209 THR A O 1
ATOM 1582 N N . HIS A 1 210 ? -18.312 -19.766 -7.074 1 97.56 210 HIS A N 1
ATOM 1583 C CA . HIS A 1 210 ? -18.625 -19 -8.273 1 97.56 210 HIS A CA 1
ATOM 1584 C C . HIS A 1 210 ? -19.703 -17.969 -8.008 1 97.56 210 HIS A C 1
ATOM 1586 O O . HIS A 1 210 ? -20.812 -18.312 -7.562 1 97.56 210 HIS A O 1
ATOM 1592 N N . HIS A 1 211 ? -19.406 -16.672 -8.18 1 98.56 211 HIS A N 1
ATOM 1593 C CA . HIS A 1 211 ? -20.312 -15.555 -7.938 1 98.56 211 HIS A CA 1
ATOM 1594 C C . HIS A 1 211 ? -20.797 -15.539 -6.496 1 98.56 211 HIS A C 1
ATOM 1596 O O . HIS A 1 211 ? -21.984 -15.281 -6.238 1 98.56 211 HIS A O 1
ATOM 1602 N N . LEU A 1 212 ? -19.859 -15.977 -5.621 1 98.56 212 LEU A N 1
ATOM 1603 C CA . LEU A 1 212 ? -20.109 -15.906 -4.188 1 98.56 212 LEU A CA 1
ATOM 1604 C C . LEU A 1 212 ? -20.531 -14.5 -3.779 1 98.56 212 LEU A C 1
ATOM 1606 O O . LEU A 1 212 ? -21.375 -14.328 -2.883 1 98.56 212 LEU A O 1
ATOM 1610 N N . ILE A 1 213 ? -19.969 -13.484 -4.371 1 98.88 213 ILE A N 1
ATOM 1611 C CA . ILE A 1 213 ? -20.312 -12.086 -4.137 1 98.88 213 ILE A CA 1
ATOM 1612 C C . ILE A 1 213 ? -21.078 -11.531 -5.344 1 98.88 213 ILE A C 1
ATOM 1614 O O . ILE A 1 213 ? -20.5 -11.367 -6.422 1 98.88 213 ILE A O 1
ATOM 1618 N N . GLY A 1 214 ? -22.281 -11.336 -5.238 1 98.75 214 GLY A N 1
ATOM 1619 C CA . GLY A 1 214 ? -23.156 -10.734 -6.242 1 98.75 214 GLY A CA 1
ATOM 1620 C C . GLY A 1 214 ? -23.938 -9.539 -5.723 1 98.75 214 GLY A C 1
ATOM 1621 O O . GLY A 1 214 ? -23.5 -8.867 -4.781 1 98.75 214 GLY A O 1
ATOM 1622 N N . ALA A 1 215 ? -25.016 -9.219 -6.355 1 98.75 215 ALA A N 1
ATOM 1623 C CA . ALA A 1 215 ? -25.812 -8.039 -6.043 1 98.75 215 ALA A CA 1
ATOM 1624 C C . ALA A 1 215 ? -26.297 -8.07 -4.594 1 98.75 215 ALA A C 1
ATOM 1626 O O . ALA A 1 215 ? -26.266 -7.051 -3.898 1 98.75 215 ALA A O 1
ATOM 1627 N N . ALA A 1 216 ? -26.766 -9.219 -4.172 1 98.75 216 ALA A N 1
ATOM 1628 C CA . ALA A 1 216 ? -27.281 -9.344 -2.814 1 98.75 216 ALA A CA 1
ATOM 1629 C C . ALA A 1 216 ? -26.203 -9.094 -1.778 1 98.75 216 ALA A C 1
ATOM 1631 O O . ALA A 1 216 ? -26.438 -8.461 -0.75 1 98.75 216 ALA A O 1
ATOM 1632 N N . GLU A 1 217 ? -25.062 -9.633 -1.995 1 98.88 217 GLU A N 1
ATOM 1633 C CA . GLU A 1 217 ? -23.938 -9.445 -1.084 1 98.88 217 GLU A CA 1
ATOM 1634 C C . GLU A 1 217 ? -23.469 -7.992 -1.066 1 98.88 217 GLU A C 1
ATOM 1636 O O . GLU A 1 217 ? -23.172 -7.445 -0.003 1 98.88 217 GLU A O 1
ATOM 1641 N N . PHE A 1 218 ? -23.406 -7.324 -2.203 1 98.88 218 PHE A N 1
ATOM 1642 C CA . PHE A 1 218 ? -23.016 -5.918 -2.27 1 98.88 218 PHE A CA 1
ATOM 1643 C C . PHE A 1 218 ? -23.984 -5.059 -1.465 1 98.88 218 PHE A C 1
ATOM 1645 O O . PHE A 1 218 ? -23.578 -4.102 -0.805 1 98.88 218 PHE A O 1
ATOM 1652 N N . ALA A 1 219 ? -25.234 -5.43 -1.528 1 98.75 219 ALA A N 1
ATOM 1653 C CA . ALA A 1 219 ? -26.266 -4.664 -0.829 1 98.75 219 ALA A CA 1
ATOM 1654 C C . ALA A 1 219 ? -26.094 -4.758 0.684 1 98.75 219 ALA A C 1
ATOM 1656 O O . ALA A 1 219 ? -26.562 -3.893 1.425 1 98.75 219 ALA A O 1
ATOM 1657 N N . LYS A 1 220 ? -25.406 -5.785 1.14 1 98.81 220 LYS A N 1
ATOM 1658 C CA . LYS A 1 220 ? -25.188 -5.996 2.568 1 98.81 220 LYS A CA 1
ATOM 1659 C C . LYS A 1 220 ? -23.938 -5.262 3.057 1 98.81 220 LYS A C 1
ATOM 1661 O O . LYS A 1 220 ? -23.734 -5.105 4.262 1 98.81 220 LYS A O 1
ATOM 1666 N N . MET A 1 221 ? -23.094 -4.812 2.154 1 98.88 221 MET A N 1
ATOM 1667 C CA . MET A 1 221 ? -21.859 -4.129 2.527 1 98.88 221 MET A CA 1
ATOM 1668 C C . MET A 1 221 ? -22.141 -2.688 2.939 1 98.88 221 MET A C 1
ATOM 1670 O O . MET A 1 221 ? -23.141 -2.105 2.535 1 98.88 221 MET A O 1
ATOM 1674 N N . LYS A 1 222 ? -21.203 -2.115 3.764 1 98.56 222 LYS A N 1
ATOM 1675 C CA . LYS A 1 222 ? -21.266 -0.687 4.055 1 98.56 222 LYS A CA 1
ATOM 1676 C C . LYS A 1 222 ? -21.141 0.14 2.777 1 98.56 222 LYS A C 1
ATOM 1678 O O . LYS A 1 222 ? -20.391 -0.224 1.868 1 98.56 222 LYS A O 1
ATOM 1683 N N . ARG A 1 223 ? -21.781 1.279 2.727 1 98 223 ARG A N 1
ATOM 1684 C CA . ARG A 1 223 ? -21.656 2.186 1.588 1 98 223 ARG A CA 1
ATOM 1685 C C . ARG A 1 223 ? -20.203 2.621 1.393 1 98 223 ARG A C 1
ATOM 1687 O O . ARG A 1 223 ? -19.766 2.842 0.263 1 98 223 ARG A O 1
ATOM 1694 N N . GLY A 1 224 ? -19.453 2.699 2.467 1 98.25 224 GLY A N 1
ATOM 1695 C CA . GLY A 1 224 ? -18.062 3.137 2.412 1 98.25 224 GLY A CA 1
ATOM 1696 C C . GLY A 1 224 ? -17.094 1.995 2.197 1 98.25 224 GLY A C 1
ATOM 1697 O O . GLY A 1 224 ? -15.875 2.211 2.148 1 98.25 224 GLY A O 1
ATOM 1698 N N . ALA A 1 225 ? -17.562 0.787 1.977 1 98.88 225 ALA A N 1
ATOM 1699 C CA . ALA A 1 225 ? -16.703 -0.392 1.924 1 98.88 225 ALA A CA 1
ATOM 1700 C C . ALA A 1 225 ? -15.977 -0.482 0.585 1 98.88 225 ALA A C 1
ATOM 1702 O O . ALA A 1 225 ? -16.453 0.039 -0.425 1 98.88 225 ALA A O 1
ATOM 1703 N N . ILE A 1 226 ? -14.836 -1.099 0.59 1 98.94 226 ILE A N 1
ATOM 1704 C CA . ILE A 1 226 ? -14.039 -1.382 -0.599 1 98.94 226 ILE A CA 1
ATOM 1705 C C . ILE A 1 226 ? -13.859 -2.891 -0.752 1 98.94 226 ILE A C 1
ATOM 1707 O O . ILE A 1 226 ? -13.5 -3.578 0.207 1 98.94 226 ILE A O 1
ATOM 1711 N N . LEU A 1 227 ? -14.164 -3.424 -1.932 1 98.94 227 LEU A N 1
ATOM 1712 C CA . LEU A 1 227 ? -13.945 -4.832 -2.24 1 98.94 227 LEU A CA 1
ATOM 1713 C C . LEU A 1 227 ? -12.547 -5.059 -2.795 1 98.94 227 LEU A C 1
ATOM 1715 O O . LEU A 1 227 ? -12.109 -4.34 -3.695 1 98.94 227 LEU A O 1
ATOM 1719 N N . ILE A 1 228 ? -11.859 -6.031 -2.232 1 98.94 228 ILE A N 1
ATOM 1720 C CA . ILE A 1 228 ? -10.531 -6.418 -2.693 1 98.94 228 ILE A CA 1
ATOM 1721 C C . ILE A 1 228 ? -10.562 -7.859 -3.205 1 98.94 228 ILE A C 1
ATOM 1723 O O . ILE A 1 228 ? -10.93 -8.773 -2.471 1 98.94 228 ILE A O 1
ATOM 1727 N N . ASN A 1 229 ? -10.18 -8.062 -4.449 1 98.88 229 ASN A N 1
ATOM 1728 C CA . ASN A 1 229 ? -10.117 -9.414 -4.984 1 98.88 229 ASN A CA 1
ATOM 1729 C C . ASN A 1 229 ? -8.797 -9.672 -5.707 1 98.88 229 ASN A C 1
ATOM 1731 O O . ASN A 1 229 ? -8.539 -9.102 -6.766 1 98.88 229 ASN A O 1
ATOM 1735 N N . ALA A 1 230 ? -7.973 -10.461 -5.129 1 97.81 230 ALA A N 1
ATOM 1736 C CA . ALA A 1 230 ? -6.73 -10.945 -5.73 1 97.81 230 ALA A CA 1
ATOM 1737 C C . ALA A 1 230 ? -6.684 -12.469 -5.746 1 97.81 230 ALA A C 1
ATOM 1739 O O . ALA A 1 230 ? -5.602 -13.062 -5.75 1 97.81 230 ALA A O 1
ATOM 1740 N N . SER A 1 231 ? -7.797 -13.102 -5.613 1 96.12 231 SER A N 1
ATOM 1741 C CA . SER A 1 231 ? -7.883 -14.555 -5.605 1 96.12 231 SER A CA 1
ATOM 1742 C C . SER A 1 231 ? -8.273 -15.094 -6.977 1 96.12 231 SER A C 1
ATOM 1744 O O . SER A 1 231 ? -7.422 -15.234 -7.859 1 96.12 231 SER A O 1
ATOM 1746 N N . ARG A 1 232 ? -9.656 -15.266 -7.242 1 96.88 232 ARG A N 1
ATOM 1747 C CA . ARG A 1 232 ? -10.188 -15.664 -8.539 1 96.88 232 ARG A CA 1
ATOM 1748 C C . ARG A 1 232 ? -11.305 -14.734 -8.992 1 96.88 232 ARG A C 1
ATOM 1750 O O . ARG A 1 232 ? -12.203 -14.414 -8.211 1 96.88 232 ARG A O 1
ATOM 1757 N N . GLY A 1 233 ? -11.242 -14.273 -10.234 1 97.81 233 GLY A N 1
ATOM 1758 C CA . GLY A 1 233 ? -12.172 -13.289 -10.766 1 97.81 233 GLY A CA 1
ATOM 1759 C C . GLY A 1 233 ? -13.625 -13.719 -10.656 1 97.81 233 GLY A C 1
ATOM 1760 O O . GLY A 1 233 ? -14.445 -12.984 -10.102 1 97.81 233 GLY A O 1
ATOM 1761 N N . PRO A 1 234 ? -13.906 -14.969 -11.023 1 97.81 234 PRO A N 1
ATOM 1762 C CA . PRO A 1 234 ? -15.305 -15.406 -11.102 1 97.81 234 PRO A CA 1
ATOM 1763 C C . PRO A 1 234 ? -15.93 -15.617 -9.727 1 97.81 234 PRO A C 1
ATOM 1765 O O . PRO A 1 234 ? -17.109 -15.953 -9.625 1 97.81 234 PRO A O 1
ATOM 1768 N N . VAL A 1 235 ? -15.219 -15.422 -8.711 1 98.44 235 VAL A N 1
ATOM 1769 C CA . VAL A 1 235 ? -15.812 -15.43 -7.375 1 98.44 235 VAL A CA 1
ATOM 1770 C C . VAL A 1 235 ? -16.75 -14.242 -7.219 1 98.44 235 VAL A C 1
ATOM 1772 O O . VAL A 1 235 ? -17.703 -14.289 -6.426 1 98.44 235 VAL A O 1
ATOM 1775 N N . VAL A 1 236 ? -16.547 -13.211 -8.016 1 98.88 236 VAL A N 1
ATOM 1776 C CA . VAL A 1 236 ? -17.375 -12.008 -8.016 1 98.88 236 VAL A CA 1
ATOM 1777 C C . VAL A 1 236 ? -18.203 -11.953 -9.297 1 98.88 236 VAL A C 1
ATOM 1779 O O . VAL A 1 236 ? -17.688 -12.195 -10.391 1 98.88 236 VAL A O 1
ATOM 1782 N N . ASP A 1 237 ? -19.5 -11.758 -9.164 1 98.88 237 ASP A N 1
ATOM 1783 C CA . ASP A 1 237 ? -20.297 -11.367 -10.328 1 98.88 237 ASP A CA 1
ATOM 1784 C C . ASP A 1 237 ? -19.891 -9.977 -10.82 1 98.88 237 ASP A C 1
ATOM 1786 O O . ASP A 1 237 ? -20.297 -8.969 -10.242 1 98.88 237 ASP A O 1
ATOM 1790 N N . GLU A 1 238 ? -19.156 -9.984 -11.867 1 98.69 238 GLU A N 1
ATOM 1791 C CA . G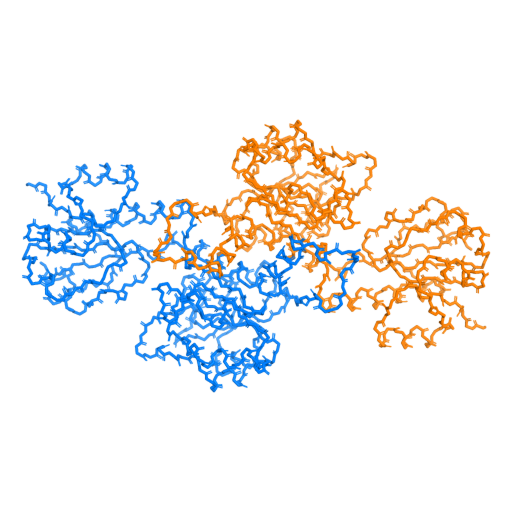LU A 1 238 ? -18.516 -8.75 -12.32 1 98.69 238 GLU A CA 1
ATOM 1792 C C . GLU A 1 238 ? -19.547 -7.719 -12.766 1 98.69 238 GLU A C 1
ATOM 1794 O O . GLU A 1 238 ? -19.359 -6.52 -12.531 1 98.69 238 GLU A O 1
ATOM 1799 N N . ALA A 1 239 ? -20.562 -8.164 -13.469 1 98.69 239 ALA A N 1
ATOM 1800 C CA . ALA A 1 239 ? -21.625 -7.246 -13.867 1 98.69 239 ALA A CA 1
ATOM 1801 C C . ALA A 1 239 ? -22.266 -6.594 -12.648 1 98.69 239 ALA A C 1
ATOM 1803 O O . ALA A 1 239 ? -22.547 -5.391 -12.648 1 98.69 239 ALA A O 1
ATOM 1804 N N . ALA A 1 240 ? -22.547 -7.367 -11.625 1 98.88 240 ALA A N 1
ATOM 1805 C CA . ALA A 1 240 ? -23.109 -6.84 -10.383 1 98.88 240 ALA A CA 1
ATOM 1806 C C . ALA A 1 240 ? -22.141 -5.863 -9.719 1 98.88 240 ALA A C 1
ATOM 1808 O O . ALA A 1 240 ? -22.562 -4.859 -9.141 1 98.88 240 ALA A O 1
ATOM 1809 N N . LEU A 1 241 ? -20.906 -6.184 -9.75 1 98.88 241 LEU A N 1
ATOM 1810 C CA . LEU A 1 241 ? -19.891 -5.297 -9.195 1 98.88 241 LEU A CA 1
ATOM 1811 C C . LEU A 1 241 ? -19.922 -3.939 -9.898 1 98.88 241 LEU A C 1
ATOM 1813 O O . LEU A 1 241 ? -19.906 -2.898 -9.234 1 98.88 241 LEU A O 1
ATOM 1817 N N . ILE A 1 242 ? -19.906 -3.953 -11.242 1 98.81 242 ILE A N 1
ATOM 1818 C CA . ILE A 1 242 ? -19.938 -2.73 -12.031 1 98.81 242 ILE A CA 1
ATOM 1819 C C . ILE A 1 242 ? -21.141 -1.891 -11.641 1 98.81 242 ILE A C 1
ATOM 1821 O O . ILE A 1 242 ? -21.031 -0.684 -11.414 1 98.81 242 ILE A O 1
ATOM 1825 N N . ASP A 1 243 ? -22.25 -2.549 -11.523 1 98.81 243 ASP A N 1
ATOM 1826 C CA . ASP A 1 243 ? -23.484 -1.853 -11.141 1 98.81 243 ASP A CA 1
ATOM 1827 C C . ASP A 1 243 ? -23.344 -1.24 -9.75 1 98.81 243 ASP A C 1
ATOM 1829 O O . ASP A 1 243 ? -23.734 -0.09 -9.531 1 98.81 243 ASP A O 1
ATOM 1833 N N . ALA A 1 244 ? -22.859 -1.988 -8.789 1 98.88 244 ALA A N 1
ATOM 1834 C CA . ALA A 1 244 ? -22.703 -1.532 -7.41 1 98.88 244 ALA A CA 1
ATOM 1835 C C . ALA A 1 244 ? -21.781 -0.328 -7.332 1 98.88 244 ALA A C 1
ATOM 1837 O O . ALA A 1 244 ? -22.031 0.623 -6.594 1 98.88 244 ALA A O 1
ATOM 1838 N N . LEU A 1 245 ? -20.719 -0.344 -8.086 1 98.75 245 LEU A N 1
ATOM 1839 C CA . LEU A 1 245 ? -19.734 0.733 -8.102 1 98.75 245 LEU A CA 1
ATOM 1840 C C . LEU A 1 245 ? -20.328 1.994 -8.727 1 98.75 245 LEU A C 1
ATOM 1842 O O . LEU A 1 245 ? -20.109 3.1 -8.227 1 98.75 245 LEU A O 1
ATOM 1846 N N . ARG A 1 246 ? -21.047 1.856 -9.812 1 98.31 246 ARG A N 1
ATOM 1847 C CA . ARG A 1 246 ? -21.672 2.986 -10.484 1 98.31 246 ARG A CA 1
ATOM 1848 C C . ARG A 1 246 ? -22.703 3.654 -9.594 1 98.31 246 ARG A C 1
ATOM 1850 O O . ARG A 1 246 ? -22.797 4.883 -9.547 1 98.31 246 ARG A O 1
ATOM 1857 N N . ALA A 1 247 ? -23.438 2.799 -8.875 1 98.19 247 ALA A N 1
ATOM 1858 C CA . ALA A 1 247 ? -24.531 3.287 -8.047 1 98.19 247 ALA A CA 1
ATOM 1859 C C . ALA A 1 247 ? -24.031 3.832 -6.719 1 98.19 247 ALA A C 1
ATOM 1861 O O . ALA A 1 247 ? -24.766 4.492 -5.988 1 98.19 247 ALA A O 1
ATOM 1862 N N . GLY A 1 248 ? -22.812 3.523 -6.406 1 98 248 GLY A N 1
ATOM 1863 C CA . GLY A 1 248 ? -22.281 3.943 -5.121 1 98 248 GLY A CA 1
ATOM 1864 C C . GLY A 1 248 ? -22.75 3.08 -3.969 1 98 248 GLY A C 1
ATOM 1865 O O . GLY A 1 248 ? -22.797 3.535 -2.824 1 98 248 GLY A O 1
ATOM 1866 N N . THR A 1 249 ? -23.172 1.854 -4.352 1 98.56 249 THR A N 1
ATOM 1867 C CA . THR A 1 249 ? -23.531 0.897 -3.309 1 98.56 249 THR A CA 1
ATOM 1868 C C . THR A 1 249 ? -22.328 0.599 -2.42 1 98.56 249 THR A C 1
ATOM 1870 O O . THR A 1 249 ? -22.469 0.425 -1.208 1 98.56 249 THR A O 1
ATOM 1873 N N . ILE A 1 250 ? -21.188 0.483 -2.938 1 98.75 250 ILE A N 1
ATOM 1874 C CA . ILE A 1 250 ? -19.922 0.437 -2.225 1 98.75 250 ILE A CA 1
ATOM 1875 C C . ILE A 1 250 ? -18.984 1.533 -2.748 1 98.75 250 ILE A C 1
ATOM 1877 O O . ILE A 1 250 ? -19.234 2.098 -3.818 1 98.75 250 ILE A O 1
ATOM 1881 N N . ARG A 1 251 ? -17.969 1.826 -2.029 1 98.44 251 ARG A N 1
ATOM 1882 C CA . ARG A 1 251 ? -17.109 2.973 -2.305 1 98.44 251 ARG A CA 1
ATOM 1883 C C . ARG A 1 251 ? -16.172 2.689 -3.479 1 98.44 251 ARG A C 1
ATOM 1885 O O . ARG A 1 251 ? -15.867 3.588 -4.266 1 98.44 251 ARG A O 1
ATOM 1892 N N . GLY A 1 252 ? -15.656 1.489 -3.508 1 98.81 252 GLY A N 1
ATOM 1893 C CA . GLY A 1 252 ? -14.664 1.191 -4.535 1 98.81 252 GLY A CA 1
ATOM 1894 C C . GLY A 1 252 ? -14.242 -0.265 -4.547 1 98.81 252 GLY A C 1
ATOM 1895 O O . GLY A 1 252 ? -14.805 -1.089 -3.828 1 98.81 252 GLY A O 1
ATOM 1896 N N . ALA A 1 253 ? -13.234 -0.549 -5.406 1 98.94 253 ALA A N 1
ATOM 1897 C CA . ALA A 1 253 ? -12.711 -1.908 -5.5 1 98.94 253 ALA A CA 1
ATOM 1898 C C . ALA A 1 253 ? -11.234 -1.901 -5.906 1 98.94 253 ALA A C 1
ATOM 1900 O O . ALA A 1 253 ? -10.797 -1.029 -6.664 1 98.94 253 ALA A O 1
ATOM 1901 N N . GLY A 1 254 ? -10.461 -2.74 -5.344 1 98.94 254 GLY A N 1
ATOM 1902 C CA . GLY A 1 254 ? -9.133 -3.129 -5.797 1 98.94 254 GLY A CA 1
ATOM 1903 C C . GLY A 1 254 ? -9.078 -4.539 -6.352 1 98.94 254 GLY A C 1
ATOM 1904 O O . GLY A 1 254 ? -9.328 -5.508 -5.629 1 98.94 254 GLY A O 1
ATOM 1905 N N . LEU A 1 255 ? -8.703 -4.66 -7.637 1 98.94 255 LEU A N 1
ATOM 1906 C CA . LEU A 1 255 ? -8.836 -5.93 -8.344 1 98.94 255 LEU A CA 1
ATOM 1907 C C . LEU A 1 255 ? -7.527 -6.32 -9.016 1 98.94 255 LEU A C 1
ATOM 1909 O O . LEU A 1 255 ? -6.922 -5.512 -9.719 1 98.94 255 LEU A O 1
ATOM 1913 N N . ASP A 1 256 ? -7.141 -7.539 -8.812 1 98.81 256 ASP A N 1
ATOM 1914 C CA . ASP A 1 256 ? -6 -8.117 -9.523 1 98.81 256 ASP A CA 1
ATOM 1915 C C . ASP A 1 256 ? -6.438 -9.258 -10.438 1 98.81 256 ASP A C 1
ATOM 1917 O O . ASP A 1 256 ? -5.625 -9.812 -11.18 1 98.81 256 ASP A O 1
ATOM 1921 N N . VAL A 1 257 ? -7.715 -9.633 -10.305 1 98.38 257 VAL A N 1
ATOM 1922 C CA . VAL A 1 257 ? -8.266 -10.727 -11.094 1 98.38 257 VAL A CA 1
ATOM 1923 C C . VAL A 1 257 ? -9.648 -10.344 -11.609 1 98.38 257 VAL A C 1
ATOM 1925 O O . VAL A 1 257 ? -10.312 -9.469 -11.047 1 98.38 257 VAL A O 1
ATOM 1928 N N . PHE A 1 258 ? -10.055 -11.008 -12.641 1 98.38 258 PHE A N 1
ATOM 1929 C CA . PHE A 1 258 ? -11.281 -10.664 -13.352 1 98.38 258 PHE A CA 1
ATOM 1930 C C . PHE A 1 258 ? -11.961 -11.922 -13.891 1 98.38 258 PHE A C 1
ATOM 1932 O O . PHE A 1 258 ? -11.328 -12.969 -14.008 1 98.38 258 PHE A O 1
ATOM 1939 N N . GLU A 1 259 ? -13.219 -11.797 -14.219 1 97.62 259 GLU A N 1
ATOM 1940 C CA . GLU A 1 259 ? -13.953 -12.953 -14.727 1 97.62 259 GLU A CA 1
ATOM 1941 C C . GLU A 1 259 ? -13.305 -13.5 -16 1 97.62 259 GLU A C 1
ATOM 1943 O O . GLU A 1 259 ? -13.195 -14.719 -16.172 1 97.62 259 GLU A O 1
ATOM 1948 N N . LYS A 1 260 ? -12.984 -12.617 -16.812 1 95.81 260 LYS A N 1
ATOM 1949 C CA . LYS A 1 260 ? -12.242 -12.953 -18.031 1 95.81 260 LYS A CA 1
ATOM 1950 C C . LYS A 1 260 ? -10.898 -12.227 -18.062 1 95.81 260 LYS A C 1
ATOM 1952 O O . LYS A 1 260 ? -10.844 -11 -17.922 1 95.81 260 LYS A O 1
ATOM 1957 N N . GLU A 1 261 ? -9.844 -12.984 -18.219 1 95.06 261 GLU A N 1
ATOM 1958 C CA . GLU A 1 261 ? -8.5 -12.414 -18.297 1 95.06 261 GLU A CA 1
ATOM 1959 C C . GLU A 1 261 ? -7.816 -12.797 -19.609 1 95.06 261 GLU A C 1
ATOM 1961 O O . GLU A 1 261 ? -7.91 -13.938 -20.062 1 95.06 261 GLU A O 1
ATOM 1966 N N . PRO A 1 262 ? -7.211 -11.953 -20.266 1 96.19 262 PRO A N 1
ATOM 1967 C CA . PRO A 1 262 ? -7.008 -10.547 -19.906 1 96.19 262 PRO A CA 1
ATOM 1968 C C . PRO A 1 262 ? -8.297 -9.727 -19.984 1 96.19 262 PRO A C 1
ATOM 1970 O O . PRO A 1 262 ? -9.18 -10.023 -20.781 1 96.19 262 PRO A O 1
ATOM 1973 N N . LEU A 1 263 ? -8.312 -8.703 -19.141 1 97.62 263 LEU A N 1
ATOM 1974 C CA . LEU A 1 263 ? -9.477 -7.816 -19.109 1 97.62 263 LEU A CA 1
ATOM 1975 C C . LEU A 1 263 ? -9.594 -7.023 -20.406 1 97.62 263 LEU A C 1
ATOM 1977 O O . LEU A 1 263 ? -8.602 -6.457 -20.875 1 97.62 263 LEU A O 1
ATOM 1981 N N . ALA A 1 264 ? -10.781 -7.023 -20.922 1 96.38 264 ALA A N 1
ATOM 1982 C CA . ALA A 1 264 ? -11.008 -6.312 -22.172 1 96.38 264 ALA A CA 1
ATOM 1983 C C . ALA A 1 264 ? -10.734 -4.82 -22.016 1 96.38 264 ALA A C 1
ATOM 1985 O O . ALA A 1 264 ? -11.078 -4.223 -20.984 1 96.38 264 ALA A O 1
ATOM 1986 N N . ALA A 1 265 ? -10.203 -4.215 -23.031 1 95.25 265 ALA A N 1
ATOM 1987 C CA . ALA A 1 265 ? -9.805 -2.809 -23 1 95.25 265 ALA A CA 1
ATOM 1988 C C . ALA A 1 265 ? -11.023 -1.904 -22.828 1 95.25 265 ALA A C 1
ATOM 1990 O O . ALA A 1 265 ? -10.906 -0.775 -22.344 1 95.25 265 ALA A O 1
ATOM 1991 N N . ASP A 1 266 ? -12.156 -2.375 -23.219 1 96.81 266 ASP A N 1
ATOM 1992 C CA . ASP A 1 266 ? -13.359 -1.549 -23.156 1 96.81 266 ASP A CA 1
ATOM 1993 C C . ASP A 1 266 ? -14.164 -1.858 -21.891 1 96.81 266 ASP A C 1
ATOM 1995 O O . ASP A 1 266 ? -15.312 -1.423 -21.766 1 96.81 266 ASP A O 1
ATOM 1999 N N . SER A 1 267 ? -13.617 -2.684 -21.047 1 97.88 267 SER A N 1
ATOM 2000 C CA . SER A 1 267 ? -14.305 -2.959 -19.781 1 97.88 267 SER A CA 1
ATOM 2001 C C . SER A 1 267 ? -14.664 -1.669 -19.047 1 97.88 267 SER A C 1
ATOM 2003 O O . SER A 1 267 ? -13.812 -0.788 -18.891 1 97.88 267 SER A O 1
ATOM 2005 N N . PRO A 1 268 ? -15.883 -1.52 -18.531 1 98.25 268 PRO A N 1
ATOM 2006 C CA . PRO A 1 268 ? -16.266 -0.348 -17.75 1 98.25 268 PRO A CA 1
ATOM 2007 C C . PRO A 1 268 ? -15.398 -0.161 -16.5 1 98.25 268 PRO A C 1
ATOM 2009 O O . PRO A 1 268 ? -15.188 0.969 -16.047 1 98.25 268 PRO A O 1
ATOM 2012 N N . LEU A 1 269 ? -14.859 -1.202 -15.961 1 98.56 269 LEU A N 1
ATOM 2013 C CA . LEU A 1 269 ? -14.039 -1.141 -14.75 1 98.56 269 LEU A CA 1
ATOM 2014 C C . LEU A 1 269 ? -12.836 -0.231 -14.969 1 98.56 269 LEU A C 1
ATOM 2016 O O . LEU A 1 269 ? -12.375 0.429 -14.031 1 98.56 269 LEU A O 1
ATOM 2020 N N . LEU A 1 270 ? -12.32 -0.189 -16.203 1 97.88 270 LEU A N 1
ATOM 2021 C CA . LEU A 1 270 ? -11.102 0.551 -16.5 1 97.88 270 LEU A CA 1
ATOM 2022 C C . LEU A 1 270 ? -11.375 2.047 -16.594 1 97.88 270 LEU A C 1
ATOM 2024 O O . LEU A 1 270 ? -10.453 2.859 -16.578 1 97.88 270 LEU A O 1
ATOM 2028 N N . GLN A 1 271 ? -12.617 2.439 -16.641 1 96.31 271 GLN A N 1
ATOM 2029 C CA . GLN A 1 271 ? -12.992 3.846 -16.75 1 96.31 271 GLN A CA 1
ATOM 2030 C C . GLN A 1 271 ? -13.422 4.406 -15.398 1 96.31 271 GLN A C 1
ATOM 2032 O O . GLN A 1 271 ? -13.688 5.605 -15.273 1 96.31 271 GLN A O 1
ATOM 2037 N N . MET A 1 272 ? -13.539 3.557 -14.422 1 97.75 272 MET A N 1
ATOM 2038 C CA . MET A 1 272 ? -14.016 3.963 -13.102 1 97.75 272 MET A CA 1
ATOM 2039 C C . MET A 1 272 ? -12.867 4.469 -12.242 1 97.75 272 MET A C 1
ATOM 2041 O O . MET A 1 272 ? -11.891 3.748 -12.008 1 97.75 272 MET A O 1
ATOM 2045 N N . LYS A 1 273 ? -12.961 5.613 -11.711 1 96.25 273 LYS A N 1
ATOM 2046 C CA . LYS A 1 273 ? -11.922 6.215 -10.883 1 96.25 273 LYS A CA 1
ATOM 2047 C C . LYS A 1 273 ? -11.812 5.508 -9.531 1 96.25 273 LYS A C 1
ATOM 2049 O O . LYS A 1 273 ? -10.766 5.566 -8.875 1 96.25 273 LYS A O 1
ATOM 2054 N N . ASN A 1 274 ? -12.898 4.91 -9.086 1 98.12 274 ASN A N 1
ATOM 2055 C CA . ASN A 1 274 ? -12.93 4.254 -7.781 1 98.12 274 ASN A CA 1
ATOM 2056 C C . ASN A 1 274 ? -12.539 2.781 -7.887 1 98.12 274 ASN A C 1
ATOM 2058 O O . ASN A 1 274 ? -12.859 1.985 -7 1 98.12 274 ASN A O 1
ATOM 2062 N N . VAL A 1 275 ? -11.852 2.414 -9 1 98.81 275 VAL A N 1
ATOM 2063 C CA . VAL A 1 275 ? -11.383 1.049 -9.188 1 98.81 275 VAL A CA 1
ATOM 2064 C C . VAL A 1 275 ? -9.883 1.058 -9.477 1 98.81 275 VAL A C 1
ATOM 2066 O O . VAL A 1 275 ? -9.406 1.844 -10.297 1 98.81 275 VAL A O 1
ATOM 2069 N N . VAL A 1 276 ? -9.133 0.321 -8.734 1 98.88 276 VAL A N 1
ATOM 2070 C CA . VAL A 1 276 ? -7.762 -0.031 -9.078 1 98.88 276 VAL A CA 1
ATOM 2071 C C . VAL A 1 276 ? -7.734 -1.397 -9.766 1 98.88 276 VAL A C 1
ATOM 2073 O O . VAL A 1 276 ? -8.18 -2.393 -9.188 1 98.88 276 VAL A O 1
ATOM 2076 N N . ALA A 1 277 ? -7.277 -1.47 -10.977 1 98.81 277 ALA A N 1
ATOM 2077 C CA . ALA A 1 277 ? -7.246 -2.699 -11.766 1 98.81 277 ALA A CA 1
ATOM 2078 C C . ALA A 1 277 ? -5.816 -3.074 -12.141 1 98.81 277 ALA A C 1
ATOM 2080 O O . ALA A 1 277 ? -5.141 -2.33 -12.852 1 98.81 277 ALA A O 1
ATOM 2081 N N . LEU A 1 278 ? -5.367 -4.191 -11.648 1 98.81 278 LEU A N 1
ATOM 2082 C CA . LEU A 1 278 ? -4.027 -4.695 -11.93 1 98.81 278 LEU A CA 1
ATOM 2083 C C . LEU A 1 278 ? -4.094 -5.984 -12.75 1 98.81 278 LEU A C 1
ATOM 2085 O O . LEU A 1 278 ? -5.113 -6.676 -12.742 1 98.81 278 LEU A O 1
ATOM 2089 N N . PRO A 1 279 ? -3.07 -6.328 -13.477 1 98.5 279 PRO A N 1
ATOM 2090 C CA . PRO A 1 279 ? -3.088 -7.449 -14.414 1 98.5 279 PRO A CA 1
ATOM 2091 C C . PRO A 1 279 ? -2.547 -8.742 -13.805 1 98.5 279 PRO A C 1
ATOM 2093 O O . PRO A 1 279 ? -1.623 -9.344 -14.359 1 98.5 279 PRO A O 1
ATOM 2096 N N . HIS A 1 280 ? -3.186 -9.156 -12.711 1 97.75 280 HIS A N 1
ATOM 2097 C CA . HIS A 1 280 ? -2.867 -10.438 -12.094 1 97.75 280 HIS A CA 1
ATOM 2098 C C . HIS A 1 280 ? -1.399 -10.508 -11.688 1 97.75 280 HIS A C 1
ATOM 2100 O O . HIS A 1 280 ? -0.684 -11.438 -12.07 1 97.75 280 HIS A O 1
ATOM 2106 N N . ILE A 1 281 ? -1.002 -9.586 -10.758 1 98.19 281 ILE A N 1
ATOM 2107 C CA . ILE A 1 281 ? 0.409 -9.445 -10.414 1 98.19 281 ILE A CA 1
ATOM 2108 C C . ILE A 1 281 ? 0.668 -10.031 -9.031 1 98.19 281 ILE A C 1
ATOM 2110 O O . ILE A 1 281 ? 1.701 -9.758 -8.414 1 98.19 281 ILE A O 1
ATOM 2114 N N . GLY A 1 282 ? -0.224 -10.742 -8.461 1 97.31 282 GLY A N 1
ATOM 2115 C CA . GLY A 1 282 ? -0.112 -11.258 -7.109 1 97.31 282 GLY A CA 1
ATOM 2116 C C . GLY A 1 282 ? 1.278 -11.766 -6.777 1 97.31 282 GLY A C 1
ATOM 2117 O O . GLY A 1 282 ? 1.889 -11.328 -5.801 1 97.31 282 GLY A O 1
ATOM 2118 N N . SER A 1 283 ? 1.822 -12.555 -7.695 1 96.62 283 SER A N 1
ATOM 2119 C CA . SER A 1 283 ? 3.125 -13.172 -7.473 1 96.62 283 SER A CA 1
ATOM 2120 C C . SER A 1 283 ? 4.191 -12.555 -8.375 1 96.62 283 SER A C 1
ATOM 2122 O O . SER A 1 283 ? 5.305 -13.07 -8.469 1 96.62 283 SER A O 1
ATOM 2124 N N . ALA A 1 284 ? 3.932 -11.5 -9.055 1 97.56 284 ALA A N 1
ATOM 2125 C CA . ALA A 1 284 ? 4.766 -11.016 -10.156 1 97.56 284 ALA A CA 1
ATOM 2126 C C . ALA A 1 284 ? 5.938 -10.195 -9.641 1 97.56 284 ALA A C 1
ATOM 2128 O O . ALA A 1 284 ? 6.07 -9.008 -9.969 1 97.56 284 ALA A O 1
ATOM 2129 N N . THR A 1 285 ? 6.797 -10.773 -8.875 1 98.06 285 THR A N 1
ATOM 2130 C CA . THR A 1 285 ? 8.125 -10.273 -8.539 1 98.06 285 THR A CA 1
ATOM 2131 C C . THR A 1 285 ? 9.203 -11.227 -9.031 1 98.06 285 THR A C 1
ATOM 2133 O O . THR A 1 285 ? 8.961 -12.422 -9.195 1 98.06 285 THR A O 1
ATOM 2136 N N . HIS A 1 286 ? 10.312 -10.664 -9.266 1 97 286 HIS A N 1
ATOM 2137 C CA . HIS A 1 286 ? 11.406 -11.508 -9.742 1 97 286 HIS A CA 1
ATOM 2138 C C . HIS A 1 286 ? 11.734 -12.60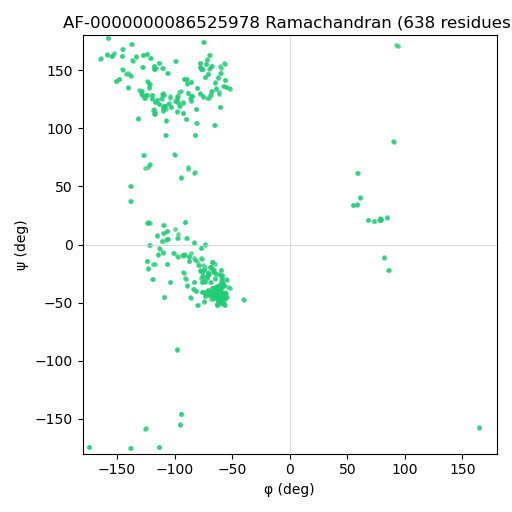9 -8.742 1 97 286 HIS A C 1
ATOM 2140 O O . HIS A 1 286 ? 11.883 -13.773 -9.117 1 97 286 HIS A O 1
ATOM 2146 N N . GLU A 1 287 ? 11.773 -12.25 -7.508 1 97.31 287 GLU A N 1
ATOM 2147 C CA . GLU A 1 287 ? 12.117 -13.188 -6.445 1 97.31 287 GLU A CA 1
ATOM 2148 C C . GLU A 1 287 ? 11.086 -14.312 -6.352 1 97.31 287 GLU A C 1
ATOM 2150 O O . GLU A 1 287 ? 11.445 -15.492 -6.344 1 97.31 287 GLU A O 1
ATOM 2155 N N . THR A 1 288 ? 9.867 -13.977 -6.363 1 97.94 288 THR A N 1
ATOM 2156 C CA . THR A 1 288 ? 8.797 -14.938 -6.121 1 97.94 288 THR A CA 1
ATOM 2157 C C . THR A 1 288 ? 8.602 -15.852 -7.328 1 97.94 288 THR A C 1
ATOM 2159 O O . THR A 1 288 ? 8.453 -17.062 -7.176 1 97.94 288 THR A O 1
ATOM 2162 N N . ARG A 1 289 ? 8.602 -15.297 -8.539 1 97.62 289 ARG A N 1
ATOM 2163 C CA . ARG A 1 289 ? 8.43 -16.125 -9.734 1 97.62 289 ARG A CA 1
ATOM 2164 C C . ARG A 1 289 ? 9.578 -17.109 -9.891 1 97.62 289 ARG A C 1
ATOM 2166 O O . ARG A 1 289 ? 9.375 -18.234 -10.328 1 97.62 289 ARG A O 1
ATOM 2173 N N . HIS A 1 290 ? 10.773 -16.688 -9.562 1 97.94 290 HIS A N 1
ATOM 2174 C CA . HIS A 1 290 ? 11.898 -17.609 -9.57 1 97.94 290 HIS A CA 1
ATOM 2175 C C . HIS A 1 290 ? 11.695 -18.734 -8.57 1 97.94 290 HIS A C 1
ATOM 2177 O O . HIS A 1 290 ? 11.891 -19.906 -8.898 1 97.94 290 HIS A O 1
ATOM 2183 N N . ALA A 1 291 ? 11.305 -18.359 -7.402 1 98.19 291 ALA A N 1
ATOM 2184 C CA . ALA A 1 291 ? 11.07 -19.359 -6.352 1 98.19 291 ALA A CA 1
ATOM 2185 C C . ALA A 1 291 ? 9.969 -20.328 -6.75 1 98.19 291 ALA A C 1
ATOM 2187 O O . ALA A 1 291 ? 10.062 -21.531 -6.461 1 98.19 291 ALA A O 1
ATOM 2188 N N . MET A 1 292 ? 8.93 -19.859 -7.375 1 98.19 292 MET A N 1
ATOM 2189 C CA . MET A 1 292 ? 7.836 -20.703 -7.84 1 98.19 292 MET A CA 1
ATOM 2190 C C . MET A 1 292 ? 8.328 -21.719 -8.875 1 98.19 292 MET A C 1
ATOM 2192 O O . MET A 1 292 ? 8 -22.906 -8.797 1 98.19 292 MET A O 1
ATOM 2196 N N . ALA A 1 293 ? 9.125 -21.203 -9.797 1 98.38 293 ALA A N 1
ATOM 2197 C CA . ALA A 1 293 ? 9.664 -22.094 -10.828 1 98.38 293 ALA A CA 1
ATOM 2198 C C . ALA A 1 293 ? 10.562 -23.156 -10.219 1 98.38 293 ALA A C 1
ATOM 2200 O O . ALA A 1 293 ? 10.461 -24.344 -10.578 1 98.38 293 ALA A O 1
ATOM 2201 N N . ARG A 1 294 ? 11.406 -22.766 -9.305 1 98.62 294 ARG A N 1
ATOM 2202 C CA . ARG A 1 294 ? 12.297 -23.703 -8.625 1 98.62 294 ARG A CA 1
ATOM 2203 C C . ARG A 1 294 ? 11.5 -24.734 -7.836 1 98.62 294 ARG A C 1
ATOM 2205 O O . ARG A 1 294 ? 11.789 -25.922 -7.906 1 98.62 294 ARG A O 1
ATOM 2212 N N . CYS A 1 295 ? 10.523 -24.25 -7.125 1 98.56 295 CYS A N 1
ATOM 2213 C CA . CYS A 1 295 ? 9.664 -25.141 -6.344 1 98.56 295 CYS A CA 1
ATOM 2214 C C . CYS A 1 295 ? 8.984 -26.172 -7.238 1 98.56 295 CYS A C 1
ATOM 2216 O O . CYS A 1 295 ? 8.984 -27.359 -6.934 1 98.56 295 CYS A O 1
ATOM 2218 N N . ALA A 1 296 ? 8.43 -25.703 -8.328 1 98.69 296 ALA A N 1
ATOM 2219 C CA . ALA A 1 296 ? 7.738 -26.594 -9.258 1 98.69 296 ALA A CA 1
ATOM 2220 C C . ALA A 1 296 ? 8.688 -27.625 -9.836 1 98.69 296 ALA A C 1
ATOM 2222 O O . ALA A 1 296 ? 8.312 -28.797 -10.008 1 98.69 296 ALA A O 1
ATOM 2223 N N . ALA A 1 297 ? 9.891 -27.219 -10.141 1 98.75 297 ALA A N 1
ATOM 2224 C CA . ALA A 1 297 ? 10.891 -28.141 -10.68 1 98.75 297 ALA A CA 1
ATOM 2225 C C . ALA A 1 297 ? 11.25 -29.219 -9.656 1 98.75 297 ALA A C 1
ATOM 2227 O O . ALA A 1 297 ? 11.281 -30.406 -9.992 1 98.75 297 ALA A O 1
ATOM 2228 N N . GLU A 1 298 ? 11.461 -28.797 -8.469 1 98.56 298 GLU A N 1
ATOM 2229 C CA . GLU A 1 298 ? 11.781 -29.75 -7.406 1 98.56 298 GLU A CA 1
ATOM 2230 C C . GLU A 1 298 ? 10.617 -30.703 -7.145 1 98.56 298 GLU A C 1
ATOM 2232 O O . GLU A 1 298 ? 10.82 -31.891 -6.918 1 98.56 298 GLU A O 1
ATOM 2237 N N . ASN A 1 299 ? 9.43 -30.141 -7.18 1 98.56 299 ASN A N 1
ATOM 2238 C CA . ASN A 1 299 ? 8.234 -30.969 -7.043 1 98.56 299 ASN A CA 1
ATOM 2239 C C . ASN A 1 299 ? 8.172 -32.062 -8.125 1 98.56 299 ASN A C 1
ATOM 2241 O O . ASN A 1 299 ? 7.887 -33.219 -7.828 1 98.56 299 ASN A O 1
ATOM 2245 N N . LEU A 1 300 ? 8.422 -31.656 -9.352 1 98.5 300 LEU A N 1
ATOM 2246 C CA . LEU A 1 300 ? 8.32 -32.562 -10.477 1 98.5 300 LEU A CA 1
ATOM 2247 C C . LEU A 1 300 ? 9.352 -33.688 -10.352 1 98.5 300 LEU A C 1
ATOM 2249 O O . LEU A 1 300 ? 9.023 -34.875 -10.516 1 98.5 300 LEU A O 1
ATOM 2253 N N . VAL A 1 301 ? 10.562 -33.344 -10.039 1 98.25 301 VAL A N 1
ATOM 2254 C CA . VAL A 1 301 ? 11.625 -34.344 -9.891 1 98.25 301 VAL A CA 1
ATOM 2255 C C . VAL A 1 301 ? 11.297 -35.281 -8.742 1 98.25 301 VAL A C 1
ATOM 2257 O O . VAL A 1 301 ? 11.43 -36.5 -8.883 1 98.25 301 VAL A O 1
ATOM 2260 N N . GLY A 1 302 ? 10.883 -34.688 -7.652 1 97.38 302 GLY A N 1
ATOM 2261 C CA . GLY A 1 302 ? 10.484 -35.531 -6.52 1 97.38 302 GLY A CA 1
ATOM 2262 C C . GLY A 1 302 ? 9.336 -36.469 -6.84 1 97.38 302 GLY A C 1
ATOM 2263 O O . GLY A 1 302 ? 9.344 -37.625 -6.434 1 97.38 302 GLY A O 1
ATOM 2264 N N . ALA A 1 303 ? 8.359 -35.938 -7.562 1 97.56 303 ALA A N 1
ATOM 2265 C CA . ALA A 1 303 ? 7.203 -36.75 -7.934 1 97.56 303 ALA A CA 1
ATOM 2266 C C . ALA A 1 303 ? 7.617 -37.938 -8.836 1 97.56 303 ALA A C 1
ATOM 2268 O O . ALA A 1 303 ? 7.168 -39.062 -8.648 1 97.56 303 ALA A O 1
ATOM 2269 N N . LEU A 1 304 ? 8.445 -37.688 -9.812 1 96.94 304 LEU A N 1
ATOM 2270 C CA . LEU A 1 304 ? 8.906 -38.719 -10.734 1 96.94 304 LEU A CA 1
ATOM 2271 C C . LEU A 1 304 ? 9.75 -39.781 -10.016 1 96.94 304 LEU A C 1
ATOM 2273 O O . LEU A 1 304 ? 9.758 -40.938 -10.398 1 96.94 304 LEU A O 1
ATOM 2277 N N . ALA A 1 305 ? 10.367 -39.281 -8.977 1 95.56 305 ALA A N 1
ATOM 2278 C CA . ALA A 1 305 ? 11.203 -40.188 -8.195 1 95.56 305 ALA A CA 1
ATOM 2279 C C . ALA A 1 305 ? 10.375 -40.906 -7.125 1 95.56 305 ALA A C 1
ATOM 2281 O O . ALA A 1 305 ? 10.883 -41.781 -6.434 1 95.56 305 ALA A O 1
ATOM 2282 N N . GLY A 1 306 ? 9.18 -40.469 -6.938 1 93.94 306 GLY A N 1
ATOM 2283 C CA . GLY A 1 306 ? 8.312 -41.062 -5.93 1 93.94 306 GLY A CA 1
ATOM 2284 C C . GLY A 1 306 ? 8.633 -40.594 -4.52 1 93.94 306 GLY A C 1
ATOM 2285 O O . GLY A 1 306 ? 8.289 -41.25 -3.547 1 93.94 306 GLY A O 1
ATOM 2286 N N . THR A 1 307 ? 9.273 -39.438 -4.367 1 95.25 307 THR A N 1
ATOM 2287 C CA . THR A 1 307 ? 9.727 -38.969 -3.057 1 95.25 307 THR A CA 1
ATOM 2288 C C . THR A 1 307 ? 8.969 -37.719 -2.627 1 95.25 307 THR A C 1
ATOM 2290 O O . THR A 1 307 ? 9.133 -37.25 -1.503 1 95.25 307 THR A O 1
ATOM 2293 N N . LEU A 1 308 ? 8.102 -37.219 -3.469 1 95.38 308 LEU A N 1
ATOM 2294 C CA . LEU A 1 308 ? 7.387 -36 -3.152 1 95.38 308 LEU A CA 1
ATOM 2295 C C . LEU A 1 308 ? 6.391 -36.219 -2.023 1 95.38 308 LEU A C 1
ATOM 2297 O O . LEU A 1 308 ? 5.59 -37.156 -2.076 1 95.38 308 LEU A O 1
ATOM 2301 N N . ARG A 1 309 ? 6.453 -35.375 -1.001 1 93.62 309 ARG A N 1
ATOM 2302 C CA . ARG A 1 309 ? 5.59 -35.562 0.164 1 93.62 309 ARG A CA 1
ATOM 2303 C C . ARG A 1 309 ? 4.754 -34.312 0.418 1 93.62 309 ARG A C 1
ATOM 2305 O O . ARG A 1 309 ? 3.732 -34.344 1.104 1 93.62 309 ARG A O 1
ATOM 2312 N N . THR A 1 310 ? 5.16 -33.188 -0.096 1 94.88 310 THR A N 1
ATOM 2313 C CA . THR A 1 310 ? 4.453 -31.938 0.08 1 94.88 310 THR A CA 1
ATOM 2314 C C . THR A 1 310 ? 4.043 -31.344 -1.27 1 94.88 310 THR A C 1
ATOM 2316 O O . THR A 1 310 ? 4.461 -31.844 -2.318 1 94.88 310 THR A O 1
ATOM 2319 N N . ASN A 1 311 ? 3.125 -30.484 -1.307 1 97 311 ASN A N 1
ATOM 2320 C CA . ASN A 1 311 ? 2.691 -29.75 -2.492 1 97 311 ASN A CA 1
ATOM 2321 C C . ASN A 1 311 ? 1.898 -30.641 -3.441 1 97 311 ASN A C 1
ATOM 2323 O O . ASN A 1 311 ? 1.824 -30.375 -4.641 1 97 311 ASN A O 1
ATOM 2327 N N . LEU A 1 312 ? 1.378 -31.734 -2.9 1 96.56 312 LEU A N 1
ATOM 2328 C CA . LEU A 1 312 ? 0.56 -32.656 -3.688 1 96.56 312 LEU A CA 1
ATOM 2329 C C . LEU A 1 312 ? -0.895 -32.188 -3.715 1 96.56 312 LEU A C 1
ATOM 2331 O O . LEU A 1 312 ? -1.485 -31.922 -2.666 1 96.56 312 LEU A O 1
ATOM 2335 N N . VAL A 1 313 ? -1.416 -32.094 -4.926 1 96.44 313 VAL A N 1
ATOM 2336 C CA . VAL A 1 313 ? -2.828 -31.75 -5.062 1 96.44 313 VAL A CA 1
ATOM 2337 C C . VAL A 1 313 ? -3.684 -33 -4.902 1 96.44 313 VAL A C 1
ATOM 2339 O O . VAL A 1 313 ? -4.758 -32.969 -4.297 1 96.44 313 VAL A O 1
ATOM 2342 N N . ASN A 1 314 ? -3.168 -34.219 -5.492 1 96.5 314 ASN A N 1
ATOM 2343 C CA . ASN A 1 314 ? -3.922 -35.469 -5.488 1 96.5 314 ASN A CA 1
ATOM 2344 C C . ASN A 1 314 ? -3.1 -36.594 -4.91 1 96.5 314 ASN A C 1
ATOM 2346 O O . ASN A 1 314 ? -2.76 -37.562 -5.625 1 96.5 314 ASN A O 1
ATOM 2350 N N . PRO A 1 315 ? -2.965 -36.656 -3.625 1 92.69 315 PRO A N 1
ATOM 2351 C CA . PRO A 1 315 ? -2.15 -37.688 -2.996 1 92.69 315 PRO A CA 1
ATOM 2352 C C . PRO A 1 315 ? -2.641 -39.094 -3.32 1 92.69 315 PRO A C 1
ATOM 2354 O O . PRO A 1 315 ? -1.854 -40.062 -3.309 1 92.69 315 PRO A O 1
ATOM 2357 N N . ASP A 1 316 ? -3.863 -39.25 -3.691 1 91.38 316 ASP A N 1
ATOM 2358 C CA . ASP A 1 316 ? -4.441 -40.562 -3.986 1 91.38 316 ASP A CA 1
ATOM 2359 C C . ASP A 1 316 ? -3.85 -41.156 -5.266 1 91.38 316 ASP A C 1
ATOM 2361 O O . ASP A 1 316 ? -3.969 -42.344 -5.52 1 91.38 316 ASP A O 1
ATOM 2365 N N . ALA A 1 317 ? -3.273 -40.375 -6.078 1 90.12 317 ALA A N 1
ATOM 2366 C CA . ALA A 1 317 ? -2.662 -40.844 -7.316 1 90.12 317 ALA A CA 1
ATOM 2367 C C . ALA A 1 317 ? -1.386 -41.625 -7.035 1 90.12 317 ALA A C 1
ATOM 2369 O O . ALA A 1 317 ? -0.962 -42.469 -7.852 1 90.12 317 ALA A O 1
ATOM 2370 N N . LEU A 1 318 ? -0.769 -41.281 -5.961 1 82.94 318 LEU A N 1
ATOM 2371 C CA . LEU A 1 318 ? 0.449 -42 -5.598 1 82.94 318 LEU A CA 1
ATOM 2372 C C . LEU A 1 318 ? 0.153 -43.469 -5.32 1 82.94 318 LEU A C 1
ATOM 2374 O O . LEU A 1 318 ? 0.997 -44.344 -5.566 1 82.94 318 LEU A O 1
ATOM 2378 N N . ALA A 1 319 ? -0.962 -43.812 -4.742 1 75 319 ALA A N 1
ATOM 2379 C CA . ALA A 1 319 ? -1.35 -45.188 -4.367 1 75 319 ALA A CA 1
ATOM 2380 C C . ALA A 1 319 ? -1.662 -46.031 -5.598 1 75 319 ALA A C 1
ATOM 2382 O O . ALA A 1 319 ? -1.604 -47.25 -5.547 1 75 319 ALA A O 1
ATOM 2383 N N . ARG A 1 320 ? -1.993 -45.375 -6.609 1 67.75 320 ARG A N 1
ATOM 2384 C CA . ARG A 1 320 ? -2.406 -46.125 -7.809 1 67.75 320 ARG A CA 1
ATOM 2385 C C . ARG A 1 320 ? -1.226 -46.344 -8.75 1 67.75 320 ARG A C 1
ATOM 2387 O O . ARG A 1 320 ? -1.281 -47.188 -9.625 1 67.75 320 ARG A O 1
ATOM 2394 N N . ALA A 1 321 ? -0.177 -45.688 -8.414 1 58.06 321 ALA A N 1
ATOM 2395 C CA . ALA A 1 321 ? 1.004 -45.875 -9.25 1 58.06 321 ALA A CA 1
ATOM 2396 C C . ALA A 1 321 ? 1.756 -47.156 -8.844 1 58.06 321 ALA A C 1
ATOM 2398 O O . ALA A 1 321 ? 1.769 -47.531 -7.672 1 58.06 321 ALA A O 1
ATOM 2399 N N . MET B 1 1 ? -14.938 39.594 27.344 1 80.31 1 MET B N 1
ATOM 2400 C CA . MET B 1 1 ? -15.242 39.625 25.922 1 80.31 1 MET B CA 1
ATOM 2401 C C . MET B 1 1 ? -14.641 38.406 25.203 1 80.31 1 MET B C 1
ATOM 2403 O O . MET B 1 1 ? -13.586 37.906 25.609 1 80.31 1 MET B O 1
ATOM 2407 N N . LYS B 1 2 ? -15.375 37.812 24.297 1 91.81 2 LYS B N 1
ATOM 2408 C CA . LYS B 1 2 ? -14.867 36.688 23.562 1 91.81 2 LYS B CA 1
ATOM 2409 C C . LYS B 1 2 ? -13.672 37.062 22.688 1 91.81 2 LYS B C 1
ATOM 2411 O O . LYS B 1 2 ? -13.664 38.125 22.094 1 91.81 2 LYS B O 1
ATOM 2416 N N . PRO B 1 3 ? -12.664 36.25 22.75 1 96.94 3 PRO B N 1
ATOM 2417 C CA . PRO B 1 3 ? -11.547 36.562 21.844 1 96.94 3 PRO B CA 1
ATOM 2418 C C . PRO B 1 3 ? -11.961 36.531 20.375 1 96.94 3 PRO B C 1
ATOM 2420 O O . PRO B 1 3 ? -12.961 35.906 20.016 1 96.94 3 PRO B O 1
ATOM 2423 N N . ARG B 1 4 ? -11.234 37.281 19.609 1 98.19 4 ARG B N 1
ATOM 2424 C CA . ARG B 1 4 ? -11.43 37.312 18.172 1 98.19 4 ARG B CA 1
ATOM 2425 C C . ARG B 1 4 ? -10.422 36.406 17.469 1 98.19 4 ARG B C 1
ATOM 2427 O O . ARG B 1 4 ? -9.219 36.531 17.688 1 98.19 4 ARG B O 1
ATOM 2434 N N . ILE B 1 5 ? -10.93 35.5 16.609 1 98.25 5 ILE B N 1
ATOM 2435 C CA . ILE B 1 5 ? -10.078 34.562 15.914 1 98.25 5 ILE B CA 1
ATOM 2436 C C . ILE B 1 5 ? -10.266 34.688 14.406 1 98.25 5 ILE B C 1
ATOM 2438 O O . ILE B 1 5 ? -11.383 34.906 13.93 1 98.25 5 ILE B O 1
ATOM 2442 N N . VAL B 1 6 ? -9.156 34.594 13.68 1 98.44 6 VAL B N 1
ATOM 2443 C CA . VAL B 1 6 ? -9.227 34.562 12.219 1 98.44 6 VAL B CA 1
ATOM 2444 C C . VAL B 1 6 ? -8.984 33.156 11.711 1 98.44 6 VAL B C 1
ATOM 2446 O O . VAL B 1 6 ? -7.969 32.531 12.031 1 98.44 6 VAL B O 1
ATOM 2449 N N . ALA B 1 7 ? -9.914 32.594 10.992 1 98.31 7 ALA B N 1
ATOM 2450 C CA . ALA B 1 7 ? -9.75 31.344 10.266 1 98.31 7 ALA B CA 1
ATOM 2451 C C . ALA B 1 7 ? -9.43 31.594 8.797 1 98.31 7 ALA B C 1
ATOM 2453 O O . ALA B 1 7 ? -10.266 32.125 8.055 1 98.31 7 ALA B O 1
ATOM 2454 N N . TYR B 1 8 ? -8.211 31.219 8.391 1 96.62 8 TYR B N 1
ATOM 2455 C CA . TYR B 1 8 ? -7.789 31.594 7.047 1 96.62 8 TYR B CA 1
ATOM 2456 C C . TYR B 1 8 ? -7.738 30.375 6.133 1 96.62 8 TYR B C 1
ATOM 2458 O O . TYR B 1 8 ? -7.016 30.375 5.133 1 96.62 8 TYR B O 1
ATOM 2466 N N . LYS B 1 9 ? -8.375 29.281 6.531 1 94.31 9 LYS B N 1
ATOM 2467 C CA . LYS B 1 9 ? -8.688 28.078 5.762 1 94.31 9 LYS B CA 1
ATOM 2468 C C . LYS B 1 9 ? -10.109 27.594 6.051 1 94.31 9 LYS B C 1
ATOM 2470 O O . LYS B 1 9 ? -10.617 27.781 7.164 1 94.31 9 LYS B O 1
ATOM 2475 N N . PRO B 1 10 ? -10.719 27.062 5.02 1 92.88 10 PRO B N 1
ATOM 2476 C CA . PRO B 1 10 ? -12.031 26.469 5.312 1 92.88 10 PRO B CA 1
ATOM 2477 C C . PRO B 1 10 ? -11.961 25.391 6.391 1 92.88 10 PRO B C 1
ATOM 2479 O O . PRO B 1 10 ? -11.023 24.578 6.406 1 92.88 10 PRO B O 1
ATOM 2482 N N . LEU B 1 11 ? -12.969 25.453 7.324 1 96.75 11 LEU B N 1
ATOM 2483 C CA . LEU B 1 11 ? -13.086 24.469 8.398 1 96.75 11 LEU B CA 1
ATOM 2484 C C . LEU B 1 11 ? -14.398 23.703 8.297 1 96.75 11 LEU B C 1
ATOM 2486 O O . LEU B 1 11 ? -15.398 24.234 7.809 1 96.75 11 LEU B O 1
ATOM 2490 N N . PRO B 1 12 ? -14.375 22.453 8.773 1 97 12 PRO B N 1
ATOM 2491 C CA . PRO B 1 12 ? -15.656 21.766 8.867 1 97 12 PRO B CA 1
ATOM 2492 C C . PRO B 1 12 ? -16.672 22.516 9.719 1 97 12 PRO B C 1
ATOM 2494 O O . PRO B 1 12 ? -16.297 23.219 10.664 1 97 12 PRO B O 1
ATOM 2497 N N . ASP B 1 13 ? -17.938 22.25 9.461 1 97.56 13 ASP B N 1
ATOM 2498 C CA . ASP B 1 13 ? -19.016 23 10.102 1 97.56 13 ASP B CA 1
ATOM 2499 C C . ASP B 1 13 ? -18.984 22.812 11.617 1 97.56 13 ASP B C 1
ATOM 2501 O O . ASP B 1 13 ? -19.156 23.766 12.375 1 97.56 13 ASP B O 1
ATOM 2505 N N . ASP B 1 14 ? -18.812 21.641 11.961 1 98.38 14 ASP B N 1
ATOM 2506 C CA . ASP B 1 14 ? -18.828 21.375 13.398 1 98.38 14 ASP B CA 1
ATOM 2507 C C . ASP B 1 14 ? -17.625 21.984 14.094 1 98.38 14 ASP B C 1
ATOM 2509 O O . ASP B 1 14 ? -17.719 22.406 15.25 1 98.38 14 ASP B O 1
ATOM 2513 N N . VAL B 1 15 ? -16.5 22.062 13.445 1 98.5 15 VAL B N 1
ATOM 2514 C CA . VAL B 1 15 ? -15.297 22.688 14 1 98.5 15 VAL B CA 1
ATOM 2515 C C . VAL B 1 15 ? -15.484 24.188 14.102 1 98.5 15 VAL B C 1
ATOM 2517 O O . VAL B 1 15 ? -15.125 24.812 15.102 1 98.5 15 VAL B O 1
ATOM 2520 N N . LEU B 1 16 ? -16.047 24.781 13.062 1 98.19 16 LEU B N 1
ATOM 2521 C CA . LEU B 1 16 ? -16.359 26.203 13.078 1 98.19 16 LEU B CA 1
ATOM 2522 C C . LEU B 1 16 ? -17.359 26.531 14.195 1 98.19 16 LEU B C 1
ATOM 2524 O O . LEU B 1 16 ? -17.219 27.547 14.875 1 98.19 16 LEU B O 1
ATOM 2528 N N . ALA B 1 17 ? -18.359 25.672 14.328 1 98.38 17 ALA B N 1
ATOM 2529 C CA . ALA B 1 17 ? -19.328 25.859 15.391 1 98.38 17 ALA B CA 1
ATOM 2530 C C . ALA B 1 17 ? -18.672 25.828 16.766 1 98.38 17 ALA B C 1
ATOM 2532 O O . ALA B 1 17 ? -18.984 26.641 17.641 1 98.38 17 ALA B O 1
ATOM 2533 N N . TYR B 1 18 ? -17.797 24.953 16.922 1 98.56 18 TYR B N 1
ATOM 2534 C CA . TYR B 1 18 ? -17.047 24.859 18.172 1 98.56 18 TYR B CA 1
ATOM 2535 C C . TYR B 1 18 ? -16.281 26.156 18.438 1 98.56 18 TYR B C 1
ATOM 2537 O O . TYR B 1 18 ? -16.312 26.688 19.547 1 98.56 18 TYR B O 1
ATOM 2545 N N . LEU B 1 19 ? -15.578 26.641 17.438 1 98.56 19 LEU B N 1
ATOM 2546 C CA . LEU B 1 19 ? -14.82 27.875 17.594 1 98.56 19 LEU B CA 1
ATOM 2547 C C . LEU B 1 19 ? -15.742 29.031 17.953 1 98.56 19 LEU B C 1
ATOM 2549 O O . LEU B 1 19 ? -15.406 29.859 18.797 1 98.56 19 LEU B O 1
ATOM 2553 N N . ARG B 1 20 ? -16.891 29.047 17.375 1 98.12 20 ARG B N 1
ATOM 2554 C CA . ARG B 1 20 ? -17.844 30.141 17.578 1 98.12 20 ARG B CA 1
ATOM 2555 C C . ARG B 1 20 ? -18.422 30.109 18.984 1 98.12 20 ARG B C 1
ATOM 2557 O O . ARG B 1 20 ? -18.891 31.141 19.5 1 98.12 20 ARG B O 1
ATOM 2564 N N . GLU B 1 21 ? -18.438 28.984 19.578 1 98 21 GLU B N 1
ATOM 2565 C CA . GLU B 1 21 ? -18.859 28.875 20.984 1 98 21 GLU B CA 1
ATOM 2566 C C . GLU B 1 21 ? -17.859 29.562 21.906 1 98 21 GLU B C 1
ATOM 2568 O O . GLU B 1 21 ? -18.234 30.016 22.984 1 98 21 GLU B O 1
ATOM 2573 N N . HIS B 1 22 ? -16.672 29.75 21.453 1 97.81 22 HIS B N 1
ATOM 2574 C CA . HIS B 1 22 ? -15.617 30.188 22.375 1 97.81 22 HIS B CA 1
ATOM 2575 C C . HIS B 1 22 ? -15.062 31.547 21.953 1 97.81 22 HIS B C 1
ATOM 2577 O O . HIS B 1 22 ? -14.391 32.219 22.75 1 97.81 22 HIS B O 1
ATOM 2583 N N . ALA B 1 23 ? -15.359 31.922 20.672 1 98 23 ALA B N 1
ATOM 2584 C CA . ALA B 1 23 ? -14.727 33.125 20.141 1 98 23 ALA B CA 1
ATOM 2585 C C . ALA B 1 23 ? -15.578 33.75 19.031 1 98 23 ALA B C 1
ATOM 2587 O O . ALA B 1 23 ? -16.516 33.125 18.531 1 98 23 ALA B O 1
ATOM 2588 N N . ASP B 1 24 ? -15.305 35.031 18.734 1 98.12 24 ASP B N 1
ATOM 2589 C CA . ASP B 1 24 ? -15.781 35.625 17.5 1 98.12 24 ASP B CA 1
ATOM 2590 C C . ASP B 1 24 ? -14.883 35.281 16.312 1 98.12 24 ASP B C 1
ATOM 2592 O O . ASP B 1 24 ? -13.703 35.625 16.297 1 98.12 24 ASP B O 1
ATOM 2596 N N . VAL B 1 25 ? -15.492 34.562 15.375 1 98.25 25 VAL B N 1
ATOM 2597 C CA . VAL B 1 25 ? -14.672 34 14.305 1 98.25 25 VAL B CA 1
ATOM 2598 C C . VAL B 1 25 ? -14.859 34.812 13.023 1 98.25 25 VAL B C 1
ATOM 2600 O O . VAL B 1 25 ? -15.992 35.031 12.578 1 98.25 25 VAL B O 1
ATOM 2603 N N . VAL B 1 26 ? -13.758 35.25 12.477 1 97.44 26 VAL B N 1
ATOM 2604 C CA . VAL B 1 26 ? -13.734 35.875 11.156 1 97.44 26 VAL B CA 1
ATOM 2605 C C . VAL B 1 26 ? -13.039 34.969 10.156 1 97.44 26 VAL B C 1
ATOM 2607 O O . VAL B 1 26 ? -11.953 34.438 10.43 1 97.44 26 VAL B O 1
ATOM 2610 N N . GLN B 1 27 ? -13.648 34.75 9.055 1 96.75 27 GLN B N 1
ATOM 2611 C CA . GLN B 1 27 ? -13.055 33.906 8.008 1 96.75 27 GLN B CA 1
ATOM 2612 C C . GLN B 1 27 ? -12.344 34.781 6.965 1 96.75 27 GLN B C 1
ATOM 2614 O O . GLN B 1 27 ? -12.844 35.844 6.582 1 96.75 27 GLN B O 1
ATOM 2619 N N . ALA B 1 28 ? -11.133 34.406 6.668 1 94.75 28 ALA B N 1
ATOM 2620 C CA . ALA B 1 28 ? -10.305 35.125 5.703 1 94.75 28 ALA B CA 1
ATOM 2621 C C . ALA B 1 28 ? -9.734 34.188 4.652 1 94.75 28 ALA B C 1
ATOM 2623 O O . ALA B 1 28 ? -9.195 33.125 4.988 1 94.75 28 ALA B O 1
ATOM 2624 N N . ASP B 1 29 ? -9.906 34.531 3.404 1 89.19 29 ASP B N 1
ATOM 2625 C CA . ASP B 1 29 ? -9.383 33.688 2.32 1 89.19 29 ASP B CA 1
ATOM 2626 C C . ASP B 1 29 ? -8.195 34.375 1.636 1 89.19 29 ASP B C 1
ATOM 2628 O O . ASP B 1 29 ? -8.344 35.438 1.031 1 89.19 29 ASP B O 1
ATOM 2632 N N . GLY B 1 30 ? -7.055 33.688 1.729 1 87.62 30 GLY B N 1
ATOM 2633 C CA . GLY B 1 30 ? -5.867 34.188 1.072 1 87.62 30 GLY B CA 1
ATOM 2634 C C . GLY B 1 30 ? -5.008 35.062 1.983 1 87.62 30 GLY B C 1
ATOM 2635 O O . GLY B 1 30 ? -5.457 35.469 3.053 1 87.62 30 GLY B O 1
ATOM 2636 N N . ALA B 1 31 ? -3.848 35.406 1.528 1 89.75 31 ALA B N 1
ATOM 2637 C CA . ALA B 1 31 ? -2.834 36.094 2.32 1 89.75 31 ALA B CA 1
ATOM 2638 C C . ALA B 1 31 ? -3.254 37.531 2.621 1 89.75 31 ALA B C 1
ATOM 2640 O O . ALA B 1 31 ? -3.088 38 3.746 1 89.75 31 ALA B O 1
ATOM 2641 N N . ALA B 1 32 ? -3.809 38.188 1.666 1 91.5 32 ALA B N 1
ATOM 2642 C CA . ALA B 1 32 ? -4.191 39.594 1.842 1 91.5 32 ALA B CA 1
ATOM 2643 C C . ALA B 1 32 ? -5.32 39.75 2.859 1 91.5 32 ALA B C 1
ATOM 2645 O O . ALA B 1 32 ? -5.273 40.594 3.74 1 91.5 32 ALA B O 1
ATOM 2646 N N . ALA B 1 33 ? -6.301 38.906 2.73 1 94.12 33 ALA B N 1
ATOM 2647 C CA . ALA B 1 33 ? -7.43 38.938 3.66 1 94.12 33 ALA B CA 1
ATOM 2648 C C . ALA B 1 33 ? -6.98 38.562 5.074 1 94.12 33 ALA B C 1
ATOM 2650 O O . ALA B 1 33 ? -7.477 39.125 6.051 1 94.12 33 ALA B O 1
ATOM 2651 N N . LEU B 1 34 ? -6.117 37.625 5.168 1 95.25 34 LEU B N 1
ATOM 2652 C CA . LEU B 1 34 ? -5.57 37.25 6.465 1 95.25 34 LEU B CA 1
ATOM 2653 C C . LEU B 1 34 ? -4.859 38.438 7.121 1 95.25 34 LEU B C 1
ATOM 2655 O O . LEU B 1 34 ? -5.117 38.75 8.281 1 95.25 34 LEU B O 1
ATOM 2659 N N . ALA B 1 35 ? -4.008 39.062 6.367 1 93.81 35 ALA B N 1
ATOM 2660 C CA . ALA B 1 35 ? -3.256 40.219 6.891 1 93.81 35 ALA B CA 1
ATOM 2661 C C . ALA B 1 35 ? -4.195 41.281 7.395 1 93.81 35 ALA B C 1
ATOM 2663 O O . ALA B 1 35 ? -3.959 41.875 8.453 1 93.81 35 ALA B O 1
ATOM 2664 N N . ASP B 1 36 ? -5.211 41.562 6.676 1 94.06 36 ASP B N 1
ATOM 2665 C CA . ASP B 1 36 ? -6.18 42.594 7.043 1 94.06 36 ASP B CA 1
ATOM 2666 C C . ASP B 1 36 ? -6.922 42.219 8.32 1 94.06 36 ASP B C 1
ATOM 2668 O O . ASP B 1 36 ? -7.207 43.062 9.156 1 94.06 36 ASP B O 1
ATOM 2672 N N . ALA B 1 37 ? -7.23 40.969 8.477 1 96.44 37 ALA B N 1
ATOM 2673 C CA . ALA B 1 37 ? -8.055 40.5 9.586 1 96.44 37 ALA B CA 1
ATOM 2674 C C . ALA B 1 37 ? -7.234 40.375 10.867 1 96.44 37 ALA B C 1
ATOM 2676 O O . ALA B 1 37 ? -7.789 40.375 11.969 1 96.44 37 ALA B O 1
ATOM 2677 N N . LEU B 1 38 ? -5.945 40.344 10.781 1 97.06 38 LEU B N 1
ATOM 2678 C CA . LEU B 1 38 ? -5.066 40.094 11.914 1 97.06 38 LEU B CA 1
ATOM 2679 C C . LEU B 1 38 ? -5 41.281 12.836 1 97.06 38 LEU B C 1
ATOM 2681 O O . LEU B 1 38 ? -4.637 41.156 14.008 1 97.06 38 LEU B O 1
ATOM 2685 N N . GLY B 1 39 ? -5.375 42.469 12.359 1 94.94 39 GLY B N 1
ATOM 2686 C CA . GLY B 1 39 ? -5.227 43.719 13.086 1 94.94 39 GLY B CA 1
ATOM 2687 C C . GLY B 1 39 ? -5.922 43.688 14.438 1 94.94 39 GLY B C 1
ATOM 2688 O O . GLY B 1 39 ? -5.418 44.25 15.406 1 94.94 39 GLY B O 1
ATOM 2689 N N . ASP B 1 40 ? -7.012 43.062 14.578 1 94.56 40 ASP B N 1
ATOM 2690 C CA . ASP B 1 40 ? -7.766 43.031 15.828 1 94.56 40 ASP B CA 1
ATOM 2691 C C . ASP B 1 40 ? -7.953 41.594 16.328 1 94.56 40 ASP B C 1
ATOM 2693 O O . ASP B 1 40 ? -8.859 41.312 17.109 1 94.56 40 ASP B O 1
ATOM 2697 N N . ALA B 1 41 ? -7.168 40.719 15.836 1 97.94 41 ALA B N 1
ATOM 2698 C CA . ALA B 1 41 ? -7.344 39.312 16.172 1 97.94 41 ALA B CA 1
ATOM 2699 C C . ALA B 1 41 ? -6.535 38.938 17.406 1 97.94 41 ALA B C 1
ATOM 2701 O O . ALA B 1 41 ? -5.418 39.406 17.594 1 97.94 41 ALA B O 1
ATOM 2702 N N . ASP B 1 42 ? -7.145 38.062 18.219 1 98.19 42 ASP B N 1
ATOM 2703 C CA . ASP B 1 42 ? -6.441 37.469 19.359 1 98.19 42 ASP B CA 1
ATOM 2704 C C . ASP B 1 42 ? -5.781 36.156 18.984 1 98.19 42 ASP B C 1
ATOM 2706 O O . ASP B 1 42 ? -4.852 35.719 19.656 1 98.19 42 ASP B O 1
ATOM 2710 N N . GLY B 1 43 ? -6.273 35.469 17.953 1 98.44 43 GLY B N 1
ATOM 2711 C CA . GLY B 1 43 ? -5.75 34.188 17.5 1 98.44 43 GLY B CA 1
ATOM 2712 C C . GLY B 1 43 ? -6 33.906 16.031 1 98.44 43 GLY B C 1
ATOM 2713 O O . GLY B 1 43 ? -6.797 34.625 15.398 1 98.44 43 GLY B O 1
ATOM 2714 N N . ALA B 1 44 ? -5.32 33 15.508 1 98.56 44 ALA B N 1
ATOM 2715 C CA . ALA B 1 44 ? -5.484 32.594 14.109 1 98.56 44 ALA B CA 1
ATOM 2716 C C . ALA B 1 44 ? -5.371 31.078 13.953 1 98.56 44 ALA B C 1
ATOM 2718 O O . ALA B 1 44 ? -4.656 30.422 14.711 1 98.56 44 ALA B O 1
ATOM 2719 N N . ILE B 1 45 ? -6.117 30.531 12.992 1 98.5 45 ILE B N 1
ATOM 2720 C CA . ILE B 1 45 ? -6.102 29.094 12.711 1 98.5 45 ILE B CA 1
ATOM 2721 C C . ILE B 1 45 ? -6.148 28.859 11.203 1 98.5 45 ILE B C 1
ATOM 2723 O O . ILE B 1 45 ? -6.879 29.547 10.484 1 98.5 45 ILE B O 1
ATOM 2727 N N . GLY B 1 46 ? -5.352 27.984 10.719 1 96.62 46 GLY B N 1
ATOM 2728 C CA . GLY B 1 46 ? -5.328 27.625 9.305 1 96.62 46 GLY B CA 1
ATOM 2729 C C . GLY B 1 46 ? -4.074 26.859 8.906 1 96.62 46 GLY B C 1
ATOM 2730 O O . GLY B 1 46 ? -3.525 26.109 9.703 1 96.62 46 GLY B O 1
ATOM 2731 N N . ALA B 1 47 ? -3.777 26.922 7.602 1 93.56 47 ALA B N 1
ATOM 2732 C CA . ALA B 1 47 ? -2.609 26.188 7.117 1 93.56 47 ALA B CA 1
ATOM 2733 C C . ALA B 1 47 ? -2.113 26.766 5.793 1 93.56 47 ALA B C 1
ATOM 2735 O O . ALA B 1 47 ? -2.807 27.562 5.156 1 93.56 47 ALA B O 1
ATOM 2736 N N . SER B 1 48 ? -0.868 26.422 5.402 1 88.81 48 SER B N 1
ATOM 2737 C CA . SER B 1 48 ? -0.303 26.484 4.059 1 88.81 48 SER B CA 1
ATOM 2738 C C . SER B 1 48 ? 0.25 27.875 3.766 1 88.81 48 SER B C 1
ATOM 2740 O O . SER B 1 48 ? 1.12 28.047 2.908 1 88.81 48 SER B O 1
ATOM 2742 N N . LEU B 1 49 ? -0.22 28.984 4.496 1 90.81 49 LEU B N 1
ATOM 2743 C CA . LEU B 1 49 ? 0.263 30.328 4.203 1 90.81 49 LEU B CA 1
ATOM 2744 C C . LEU B 1 49 ? 1.513 30.656 5.016 1 90.81 49 LEU B C 1
ATOM 2746 O O . LEU B 1 49 ? 1.592 30.312 6.199 1 90.81 49 LEU B O 1
ATOM 2750 N N . LYS B 1 50 ? 2.428 31.297 4.344 1 91.94 50 LYS B N 1
ATOM 2751 C CA . LYS B 1 50 ? 3.613 31.781 5.051 1 91.94 50 LYS B CA 1
ATOM 2752 C C . LYS B 1 50 ? 3.271 32.969 5.953 1 91.94 50 LYS B C 1
ATOM 2754 O O . LYS B 1 50 ? 2.68 33.938 5.504 1 91.94 50 LYS B O 1
ATOM 2759 N N . VAL B 1 51 ? 3.619 32.875 7.203 1 94.56 51 VAL B N 1
ATOM 2760 C CA . VAL B 1 51 ? 3.404 33.938 8.164 1 94.56 51 VAL B CA 1
ATOM 2761 C C . VAL B 1 51 ? 4.652 34.844 8.242 1 94.56 51 VAL B C 1
ATOM 2763 O O . VAL B 1 51 ? 5.711 34.375 8.688 1 94.56 51 VAL B O 1
ATOM 2766 N N . THR B 1 52 ? 4.523 36.094 7.797 1 94.56 52 THR B N 1
ATOM 2767 C CA . THR B 1 52 ? 5.672 37 7.703 1 94.56 52 THR B CA 1
ATOM 2768 C C . THR B 1 52 ? 5.719 37.938 8.898 1 94.56 52 THR B C 1
ATOM 2770 O O . THR B 1 52 ? 4.699 38.188 9.539 1 94.56 52 THR B O 1
ATOM 2773 N N . PRO B 1 53 ? 6.922 38.438 9.125 1 95 53 PRO B N 1
ATOM 2774 C CA . PRO B 1 53 ? 7.02 39.438 10.172 1 95 53 PRO B CA 1
ATOM 2775 C C . PRO B 1 53 ? 6.117 40.656 9.914 1 95 53 PRO B C 1
ATOM 2777 O O . PRO B 1 53 ? 5.566 41.219 10.859 1 95 53 PRO B O 1
ATOM 2780 N N . GLN B 1 54 ? 5.973 41 8.664 1 94.75 54 GLN B N 1
ATOM 2781 C CA . GLN B 1 54 ? 5.137 42.125 8.305 1 94.75 54 GLN B CA 1
ATOM 2782 C C . GLN B 1 54 ? 3.686 41.906 8.719 1 94.75 54 GLN B C 1
ATOM 2784 O O . GLN B 1 54 ? 3.014 42.812 9.188 1 94.75 54 GLN B O 1
ATOM 2789 N N . MET B 1 55 ? 3.197 40.656 8.516 1 95.06 55 MET B N 1
ATOM 2790 C CA . MET B 1 55 ? 1.851 40.281 8.961 1 95.06 55 MET B CA 1
ATOM 2791 C C . MET B 1 55 ? 1.721 40.438 10.469 1 95.06 55 MET B C 1
ATOM 2793 O O . MET B 1 55 ? 0.718 40.969 10.969 1 95.06 55 MET B O 1
ATOM 2797 N N . LEU B 1 56 ? 2.754 40.062 11.203 1 96.31 56 LEU B N 1
ATOM 2798 C CA . LEU B 1 56 ? 2.727 40.031 12.664 1 96.31 56 LEU B CA 1
ATOM 2799 C C . LEU B 1 56 ? 2.865 41.438 13.227 1 96.31 56 LEU B C 1
ATOM 2801 O O . LEU B 1 56 ? 2.332 41.75 14.297 1 96.31 56 LEU B O 1
ATOM 2805 N N . ASP B 1 57 ? 3.557 42.312 12.477 1 95.88 57 ASP B N 1
ATOM 2806 C CA . ASP B 1 57 ? 3.691 43.688 12.875 1 95.88 57 ASP B CA 1
ATOM 2807 C C . ASP B 1 57 ? 2.33 44.375 12.945 1 95.88 57 ASP B C 1
ATOM 2809 O O . ASP B 1 57 ? 2.141 45.344 13.719 1 95.88 57 ASP B O 1
ATOM 2813 N N . ARG B 1 58 ? 1.452 43.875 12.219 1 93.94 58 ARG B N 1
ATOM 2814 C CA . ARG B 1 58 ? 0.13 44.469 12.141 1 93.94 58 ARG B CA 1
ATOM 2815 C C . ARG B 1 58 ? -0.861 43.781 13.055 1 93.94 58 ARG B C 1
ATOM 2817 O O . ARG B 1 58 ? -2.068 44 12.969 1 93.94 58 ARG B O 1
ATOM 2824 N N . ALA B 1 59 ? -0.434 42.906 13.906 1 96.25 59 ALA B N 1
ATOM 2825 C CA . ALA B 1 59 ? -1.302 42.094 14.758 1 96.25 59 ALA B CA 1
ATOM 2826 C C . ALA B 1 59 ? -0.954 42.281 16.234 1 96.25 59 ALA B C 1
ATOM 2828 O O . ALA B 1 59 ? -0.567 41.344 16.906 1 96.25 59 ALA B O 1
ATOM 2829 N N . PRO B 1 60 ? -1.181 43.469 16.734 1 94.81 60 PRO B N 1
ATOM 2830 C CA . PRO B 1 60 ? -0.698 43.781 18.078 1 94.81 60 PRO B CA 1
ATOM 2831 C C . PRO B 1 60 ? -1.431 43 19.172 1 94.81 60 PRO B C 1
ATOM 2833 O O . PRO B 1 60 ? -0.914 42.844 20.281 1 94.81 60 PRO B O 1
ATOM 2836 N N . ARG B 1 61 ? -2.588 42.469 18.922 1 96.31 61 ARG B N 1
ATOM 2837 C CA . ARG B 1 61 ? -3.363 41.781 19.953 1 96.31 61 ARG B CA 1
ATOM 2838 C C . ARG B 1 61 ? -3.15 40.25 19.891 1 96.31 61 ARG B C 1
ATOM 2840 O O . ARG B 1 61 ? -3.635 39.531 20.75 1 96.31 61 ARG B O 1
ATOM 2847 N N . LEU B 1 62 ? -2.521 39.781 18.859 1 97.62 62 LEU B N 1
ATOM 2848 C CA . LEU B 1 62 ? -2.416 38.344 18.594 1 97.62 62 LEU B CA 1
ATOM 2849 C C . LEU B 1 62 ? -1.685 37.625 19.719 1 97.62 62 LEU B C 1
ATOM 2851 O O . LEU B 1 62 ? -0.594 38.062 20.125 1 97.62 62 LEU B O 1
ATOM 2855 N N . LYS B 1 63 ? -2.277 36.562 20.203 1 97.38 63 LYS B N 1
ATOM 2856 C CA . LYS B 1 63 ? -1.715 35.844 21.344 1 97.38 63 LYS B CA 1
ATOM 2857 C C . LYS B 1 63 ? -1.372 34.406 20.953 1 97.38 63 LYS B C 1
ATOM 2859 O O . LYS B 1 63 ? -0.483 33.781 21.562 1 97.38 63 LYS B O 1
ATOM 2864 N N . ALA B 1 64 ? -2.119 33.875 20.016 1 98.12 64 ALA B N 1
ATOM 2865 C CA . ALA B 1 64 ? -1.941 32.438 19.719 1 98.12 64 ALA B CA 1
ATOM 2866 C C . ALA B 1 64 ? -2.217 32.156 18.234 1 98.12 64 ALA B C 1
ATOM 2868 O O . ALA B 1 64 ? -3.076 32.812 17.625 1 98.12 64 ALA B O 1
ATOM 2869 N N . TRP B 1 65 ? -1.484 31.312 17.688 1 98.44 65 TRP B N 1
ATOM 2870 C CA . TRP B 1 65 ? -1.677 30.75 16.359 1 98.44 65 TRP B CA 1
ATOM 2871 C C . TRP B 1 65 ? -1.7 29.234 16.406 1 98.44 65 TRP B C 1
ATOM 2873 O O . TRP B 1 65 ? -0.852 28.609 17.047 1 98.44 65 TRP B O 1
ATOM 2883 N N . SER B 1 66 ? -2.707 28.609 15.836 1 98.5 66 SER B N 1
ATOM 2884 C CA . SER B 1 66 ? -2.799 27.156 15.734 1 98.5 66 SER B CA 1
ATOM 2885 C C . SER B 1 66 ? -2.82 26.703 14.281 1 98.5 66 SER B C 1
ATOM 2887 O O . SER B 1 66 ? -3.789 26.953 13.562 1 98.5 66 SER B O 1
ATOM 2889 N N . THR B 1 67 ? -1.776 26.031 13.852 1 98.12 67 THR B N 1
ATOM 2890 C CA . THR B 1 67 ? -1.717 25.578 12.469 1 98.12 67 THR B CA 1
ATOM 2891 C C . THR B 1 67 ? -2.279 24.172 12.344 1 98.12 67 THR B C 1
ATOM 2893 O O . THR B 1 67 ? -2.104 23.344 13.242 1 98.12 67 THR B O 1
ATOM 2896 N N . ILE B 1 68 ? -2.977 23.938 11.242 1 97.12 68 ILE B N 1
ATOM 2897 C CA . ILE B 1 68 ? -3.514 22.609 10.945 1 97.12 68 ILE B CA 1
ATOM 2898 C C . ILE B 1 68 ? -2.477 21.797 10.172 1 97.12 68 ILE B C 1
ATOM 2900 O O . ILE B 1 68 ? -2.668 21.484 8.992 1 97.12 68 ILE B O 1
ATOM 2904 N N . SER B 1 69 ? -1.396 21.469 10.805 1 94.88 69 SER B N 1
ATOM 2905 C CA . SER B 1 69 ? -0.272 20.734 10.234 1 94.88 69 SER B CA 1
ATOM 2906 C C . SER B 1 69 ? 0.65 20.203 11.32 1 94.88 69 SER B C 1
ATOM 2908 O O . SER B 1 69 ? 0.572 20.625 12.477 1 94.88 69 SER B O 1
ATOM 2910 N N . VAL B 1 70 ? 1.404 19.234 10.938 1 93.12 70 VAL B N 1
ATOM 2911 C CA . VAL B 1 70 ? 2.463 18.766 11.828 1 93.12 70 VAL B CA 1
ATOM 2912 C C . VAL B 1 70 ? 3.668 19.703 11.727 1 93.12 70 VAL B C 1
ATOM 2914 O O . VAL B 1 70 ? 4.215 20.125 12.75 1 93.12 70 VAL B O 1
ATOM 2917 N N . GLY B 1 71 ? 4.086 19.906 10.484 1 89.38 71 GLY B N 1
ATOM 2918 C CA . GLY B 1 71 ? 5.18 20.844 10.25 1 89.38 71 GLY B CA 1
ATOM 2919 C C . GLY B 1 71 ? 4.773 22.297 10.422 1 89.38 71 GLY B C 1
ATOM 2920 O O . GLY B 1 71 ? 3.594 22.625 10.281 1 89.38 71 GLY B O 1
ATOM 2921 N N . TYR B 1 72 ? 5.695 23.141 10.727 1 93.81 72 TYR B N 1
ATOM 2922 C CA . TYR B 1 72 ? 5.43 24.547 10.953 1 93.81 72 TYR B CA 1
ATOM 2923 C C . TYR B 1 72 ? 6.504 25.422 10.312 1 93.81 72 TYR B C 1
ATOM 2925 O O . TYR B 1 72 ? 6.887 26.453 10.867 1 93.81 72 TYR B O 1
ATOM 2933 N N . ASP B 1 73 ? 6.926 24.953 9.133 1 89.25 73 ASP B N 1
ATOM 2934 C CA . ASP B 1 73 ? 7.988 25.625 8.391 1 89.25 73 ASP B CA 1
ATOM 2935 C C . ASP B 1 73 ? 7.543 27 7.91 1 89.25 73 ASP B C 1
ATOM 2937 O O . ASP B 1 73 ? 8.375 27.844 7.574 1 89.25 73 ASP B O 1
ATOM 2941 N N . ASN B 1 74 ? 6.305 27.234 7.949 1 91.81 74 ASN B N 1
ATOM 2942 C CA . ASN B 1 74 ? 5.75 28.5 7.477 1 91.81 74 ASN B CA 1
ATOM 2943 C C . ASN B 1 74 ? 5.828 29.578 8.547 1 91.81 74 ASN B C 1
ATOM 2945 O O . ASN B 1 74 ? 5.445 30.734 8.305 1 91.81 74 ASN B O 1
ATOM 2949 N N . PHE B 1 75 ? 6.387 29.266 9.688 1 95.56 75 PHE B N 1
ATOM 2950 C CA . PHE B 1 75 ? 6.445 30.188 10.812 1 95.56 75 PHE B CA 1
ATOM 2951 C C . PHE B 1 75 ? 7.887 30.438 11.242 1 95.56 75 PHE B C 1
ATOM 2953 O O . PHE B 1 75 ? 8.711 29.516 11.219 1 95.56 75 PHE B O 1
ATOM 2960 N N . ASP B 1 76 ? 8.211 31.656 11.531 1 95.88 76 ASP B N 1
ATOM 2961 C CA . ASP B 1 76 ? 9.422 31.969 12.289 1 95.88 76 ASP B CA 1
ATOM 2962 C C . ASP B 1 76 ? 9.188 31.812 13.789 1 95.88 76 ASP B C 1
ATOM 2964 O O . ASP B 1 76 ? 8.758 32.75 14.453 1 95.88 76 ASP B O 1
ATOM 2968 N N . VAL B 1 77 ? 9.508 30.672 14.297 1 96.25 77 VAL B N 1
ATOM 2969 C CA . VAL B 1 77 ? 9.18 30.312 15.672 1 96.25 77 VAL B CA 1
ATOM 2970 C C . VAL B 1 77 ? 9.859 31.281 16.641 1 96.25 77 VAL B C 1
ATOM 2972 O O . VAL B 1 77 ? 9.258 31.688 17.625 1 96.25 77 VAL B O 1
ATOM 2975 N N . ALA B 1 78 ? 11.086 31.609 16.344 1 95.62 78 ALA B N 1
ATOM 2976 C CA . ALA B 1 78 ? 11.82 32.531 17.188 1 95.62 78 ALA B CA 1
ATOM 2977 C C . ALA B 1 78 ? 11.117 33.906 17.25 1 95.62 78 ALA B C 1
ATOM 2979 O O . ALA B 1 78 ? 11.008 34.5 18.312 1 95.62 78 ALA B O 1
ATOM 2980 N N . ASP B 1 79 ? 10.68 34.344 16.141 1 96.94 79 ASP B N 1
ATOM 2981 C CA . ASP B 1 79 ? 9.977 35.625 16.062 1 96.94 79 ASP B CA 1
ATOM 2982 C C . ASP B 1 79 ? 8.672 35.594 16.844 1 96.94 79 ASP B C 1
ATOM 2984 O O . ASP B 1 79 ? 8.375 36.5 17.609 1 96.94 79 ASP B O 1
ATOM 2988 N N . LEU B 1 80 ? 7.887 34.469 16.688 1 97.69 80 LEU B N 1
ATOM 2989 C CA . LEU B 1 80 ? 6.645 34.312 17.438 1 97.69 80 LEU B CA 1
ATOM 2990 C C . LEU B 1 80 ? 6.906 34.312 18.938 1 97.69 80 LEU B C 1
ATOM 2992 O O . LEU B 1 80 ? 6.172 34.938 19.703 1 97.69 80 LEU B O 1
ATOM 2996 N N . THR B 1 81 ? 7.949 33.656 19.344 1 97.12 81 THR B N 1
ATOM 2997 C CA . THR B 1 81 ? 8.297 33.531 20.75 1 97.12 81 THR B CA 1
ATOM 2998 C C . THR B 1 81 ? 8.656 34.906 21.328 1 97.12 81 THR B C 1
ATOM 3000 O O . THR B 1 81 ? 8.195 35.281 22.406 1 97.12 81 THR B O 1
ATOM 3003 N N . ARG B 1 82 ? 9.438 35.656 20.578 1 95.75 82 ARG B N 1
ATOM 3004 C CA . ARG B 1 82 ? 9.836 37 21 1 95.75 82 ARG B CA 1
ATOM 3005 C C . ARG B 1 82 ? 8.617 37.906 21.188 1 95.75 82 ARG B C 1
ATOM 3007 O O . ARG B 1 82 ? 8.602 38.75 22.094 1 95.75 82 ARG B O 1
ATOM 3014 N N . ARG B 1 83 ? 7.664 37.719 20.422 1 95.94 83 ARG B N 1
ATOM 3015 C CA . ARG B 1 83 ? 6.461 38.531 20.453 1 95.94 83 ARG B CA 1
ATOM 3016 C C . ARG B 1 83 ? 5.484 38.062 21.516 1 95.94 83 ARG B C 1
ATOM 3018 O O . ARG B 1 83 ? 4.473 38.688 21.781 1 95.94 83 ARG B O 1
ATOM 3025 N N . GLY B 1 84 ? 5.785 36.875 22.047 1 95.94 84 GLY B N 1
ATOM 3026 C CA . GLY B 1 84 ? 4.891 36.281 23.031 1 95.94 84 GLY B CA 1
ATOM 3027 C C . GLY B 1 84 ? 3.67 35.625 22.406 1 95.94 84 GLY B C 1
ATOM 3028 O O . GLY B 1 84 ? 2.623 35.531 23.047 1 95.94 84 GLY B O 1
ATOM 3029 N N . ILE B 1 85 ? 3.727 35.281 21.172 1 97.62 85 ILE B N 1
ATOM 3030 C CA . ILE B 1 85 ? 2.639 34.594 20.469 1 97.62 85 ILE B CA 1
ATOM 3031 C C . ILE B 1 85 ? 2.836 33.094 20.547 1 97.62 85 ILE B C 1
ATOM 3033 O O . ILE B 1 85 ? 3.834 32.562 20.047 1 97.62 85 ILE B O 1
ATOM 3037 N N . VAL B 1 86 ? 1.899 32.344 21.078 1 97.69 86 VAL B N 1
ATOM 3038 C CA . VAL B 1 86 ? 1.961 30.891 21.219 1 97.69 86 VAL B CA 1
ATOM 3039 C C . VAL B 1 86 ? 1.646 30.219 19.875 1 97.69 86 VAL B C 1
ATOM 3041 O O . VAL B 1 86 ? 0.673 30.578 19.219 1 97.69 86 VAL B O 1
ATOM 3044 N N . LEU B 1 87 ? 2.484 29.297 19.469 1 98.38 87 LEU B N 1
ATOM 3045 C CA . LEU B 1 87 ? 2.242 28.5 18.266 1 98.38 87 LEU B CA 1
ATOM 3046 C C . LEU B 1 87 ? 1.924 27.047 18.625 1 98.38 87 LEU B C 1
ATOM 3048 O O . LEU B 1 87 ? 2.697 26.406 19.328 1 98.38 87 LEU B O 1
ATOM 3052 N N . ALA B 1 88 ? 0.741 26.609 18.25 1 98.19 88 ALA B N 1
ATOM 3053 C CA . ALA B 1 88 ? 0.35 25.219 18.391 1 98.19 88 ALA B CA 1
ATOM 3054 C C . ALA B 1 88 ? 0.244 24.531 17.031 1 98.19 88 ALA B C 1
ATOM 3056 O O . ALA B 1 88 ? 0.073 25.188 16.016 1 98.19 88 ALA B O 1
ATOM 3057 N N . HIS B 1 89 ? 0.455 23.234 16.969 1 97.56 89 HIS B N 1
ATOM 3058 C CA . HIS B 1 89 ? 0.338 22.422 15.758 1 97.56 89 HIS B CA 1
ATOM 3059 C C . HIS B 1 89 ? -0.35 21.094 16.062 1 97.56 89 HIS B C 1
ATOM 3061 O O . HIS B 1 89 ? -0.94 20.922 17.141 1 97.56 89 HIS B O 1
ATOM 3067 N N . THR B 1 90 ? -0.45 20.141 15.055 1 96.94 90 THR B N 1
ATOM 3068 C CA . THR B 1 90 ? -1.248 18.938 15.211 1 96.94 90 THR B CA 1
ATOM 3069 C C . THR B 1 90 ? -0.385 17.688 15.023 1 96.94 90 THR B C 1
ATOM 3071 O O . THR B 1 90 ? -0.62 16.891 14.109 1 96.94 90 THR B O 1
ATOM 3074 N N . PRO B 1 91 ? 0.572 17.312 15.875 1 93.62 91 PRO B N 1
ATOM 3075 C CA . PRO B 1 91 ? 1.582 16.281 15.625 1 93.62 91 PRO B CA 1
ATOM 3076 C C . PRO B 1 91 ? 1.021 14.867 15.734 1 93.62 91 PRO B C 1
ATOM 3078 O O . PRO B 1 91 ? 1.552 13.945 15.117 1 93.62 91 PRO B O 1
ATOM 3081 N N . ASP B 1 92 ? -0.014 14.469 16.375 1 93.38 92 ASP B N 1
ATOM 3082 C CA . ASP B 1 92 ? -0.398 13.094 16.688 1 93.38 92 ASP B CA 1
ATOM 3083 C C . ASP B 1 92 ? -1.54 12.633 15.781 1 93.38 92 ASP B C 1
ATOM 3085 O O . ASP B 1 92 ? -1.519 11.508 15.273 1 93.38 92 ASP B O 1
ATOM 3089 N N . VAL B 1 93 ? -2.326 13.484 15.43 1 95.88 93 VAL B N 1
ATOM 3090 C CA . VAL B 1 93 ? -3.639 13.125 14.906 1 95.88 93 VAL B CA 1
ATOM 3091 C C . VAL B 1 93 ? -3.496 12.578 13.484 1 95.88 93 VAL B C 1
ATOM 3093 O O . VAL B 1 93 ? -4.355 11.828 13.016 1 95.88 93 VAL B O 1
ATOM 3096 N N . LEU B 1 94 ? -2.416 12.898 12.797 1 97.44 94 LEU B N 1
ATOM 3097 C CA . LEU B 1 94 ? -2.268 12.453 11.414 1 97.44 94 LEU B CA 1
ATOM 3098 C C . LEU B 1 94 ? -1.225 11.344 11.305 1 97.44 94 LEU B C 1
ATOM 3100 O O . LEU B 1 94 ? -0.921 10.883 10.203 1 97.44 94 LEU B O 1
ATOM 3104 N N . THR B 1 95 ? -0.652 10.867 12.383 1 97.62 95 THR B N 1
ATOM 3105 C CA . THR B 1 95 ? 0.481 9.945 12.398 1 97.62 95 THR B CA 1
ATOM 3106 C C . THR B 1 95 ? 0.159 8.68 11.602 1 97.62 95 THR B C 1
ATOM 3108 O O . THR B 1 95 ? 0.885 8.32 10.672 1 97.62 95 THR B O 1
ATOM 3111 N N . GLU B 1 96 ? -0.937 8.078 11.914 1 98 96 GLU B N 1
ATOM 3112 C CA . GLU B 1 96 ? -1.285 6.785 11.32 1 98 96 GLU B CA 1
ATOM 3113 C C . GLU B 1 96 ? -1.655 6.934 9.852 1 98 96 GLU B C 1
ATOM 3115 O O . GLU B 1 96 ? -1.278 6.102 9.023 1 98 96 GLU B O 1
ATOM 3120 N N . SER B 1 97 ? -2.365 8 9.516 1 98 97 SER B N 1
ATOM 3121 C CA . SER B 1 97 ? -2.746 8.234 8.125 1 98 97 SER B CA 1
ATOM 3122 C C . SER B 1 97 ? -1.521 8.477 7.25 1 98 97 SER B C 1
ATOM 3124 O O . SER B 1 97 ? -1.452 8 6.117 1 98 97 SER B O 1
ATOM 3126 N N . THR B 1 98 ? -0.592 9.25 7.738 1 98.19 98 THR B N 1
ATOM 3127 C CA . THR B 1 98 ? 0.633 9.508 6.992 1 98.19 98 THR B CA 1
ATOM 3128 C C . THR B 1 98 ? 1.448 8.234 6.828 1 98.19 98 THR B C 1
ATOM 3130 O O . THR B 1 98 ? 2.031 7.992 5.77 1 98.19 98 THR B O 1
ATOM 3133 N N . ALA B 1 99 ? 1.473 7.387 7.871 1 98.44 99 ALA B N 1
ATOM 3134 C CA . ALA B 1 99 ? 2.168 6.105 7.781 1 98.44 99 ALA B CA 1
ATOM 3135 C C . ALA B 1 99 ? 1.515 5.199 6.746 1 98.44 99 ALA B C 1
ATOM 3137 O O . ALA B 1 99 ? 2.203 4.457 6.039 1 98.44 99 ALA B O 1
ATOM 3138 N N . ASP B 1 100 ? 0.172 5.227 6.633 1 98.25 100 ASP B N 1
ATOM 3139 C CA . ASP B 1 100 ? -0.524 4.523 5.559 1 98.25 100 ASP B CA 1
ATOM 3140 C C . ASP B 1 100 ? -0.017 4.969 4.191 1 98.25 100 ASP B C 1
ATOM 3142 O O . ASP B 1 100 ? 0.219 4.141 3.309 1 98.25 100 ASP B O 1
ATOM 3146 N N . THR B 1 101 ? 0.173 6.25 4.059 1 98.56 101 THR B N 1
ATOM 3147 C CA . THR B 1 101 ? 0.634 6.801 2.787 1 98.56 101 THR B CA 1
ATOM 3148 C C . THR B 1 101 ? 2.057 6.336 2.48 1 98.56 101 THR B C 1
ATOM 3150 O O . THR B 1 101 ? 2.365 5.977 1.344 1 98.56 101 THR B O 1
ATOM 3153 N N . VAL B 1 102 ? 2.893 6.332 3.496 1 98.81 102 VAL B N 1
ATOM 3154 C CA . VAL B 1 102 ? 4.266 5.867 3.312 1 98.81 102 VAL B CA 1
ATOM 3155 C C . VAL B 1 102 ? 4.258 4.43 2.801 1 98.81 102 VAL B C 1
ATOM 3157 O O . VAL B 1 102 ? 4.945 4.105 1.828 1 98.81 102 VAL B O 1
ATOM 3160 N N . PHE B 1 103 ? 3.459 3.576 3.354 1 98.75 103 PHE B N 1
ATOM 3161 C CA . PHE B 1 103 ? 3.426 2.182 2.928 1 98.75 103 PHE B CA 1
ATOM 3162 C C . PHE B 1 103 ? 2.729 2.043 1.58 1 98.75 103 PHE B C 1
ATOM 3164 O O . PHE B 1 103 ? 3.035 1.133 0.808 1 98.75 103 PHE B O 1
ATOM 3171 N N . SER B 1 104 ? 1.75 2.938 1.343 1 98.75 104 SER B N 1
ATOM 3172 C CA . SER B 1 104 ? 1.2 2.977 -0.008 1 98.75 104 SER B CA 1
ATOM 3173 C C . SER B 1 104 ? 2.293 3.215 -1.044 1 98.75 104 SER B C 1
ATOM 3175 O O . SER B 1 104 ? 2.316 2.564 -2.092 1 98.75 104 SER B O 1
ATOM 3177 N N . LEU B 1 105 ? 3.191 4.109 -0.735 1 98.94 105 LEU B N 1
ATOM 3178 C CA . LEU B 1 105 ? 4.277 4.434 -1.652 1 98.94 105 LEU B CA 1
ATOM 3179 C C . LEU B 1 105 ? 5.266 3.277 -1.762 1 98.94 105 LEU B C 1
ATOM 3181 O O . LEU B 1 105 ? 5.742 2.963 -2.854 1 98.94 105 LEU B O 1
ATOM 3185 N N . ILE B 1 106 ? 5.586 2.617 -0.642 1 98.94 106 ILE B N 1
ATOM 3186 C CA . ILE B 1 106 ? 6.484 1.467 -0.642 1 98.94 106 ILE B CA 1
ATOM 3187 C C . ILE B 1 106 ? 5.922 0.375 -1.552 1 98.94 106 ILE B C 1
ATOM 3189 O O . ILE B 1 106 ? 6.602 -0.08 -2.477 1 98.94 106 ILE B O 1
ATOM 3193 N N . LEU B 1 107 ? 4.684 0.062 -1.357 1 98.88 107 LEU B N 1
ATOM 3194 C CA . LEU B 1 107 ? 4.074 -1.046 -2.088 1 98.88 107 LEU B CA 1
ATOM 3195 C C . LEU B 1 107 ? 3.834 -0.669 -3.545 1 98.88 107 LEU B C 1
ATOM 3197 O O . LEU B 1 107 ? 4.07 -1.478 -4.445 1 98.88 107 LEU B O 1
ATOM 3201 N N . ALA B 1 108 ? 3.359 0.563 -3.783 1 98.88 108 ALA B N 1
ATOM 3202 C CA . ALA B 1 108 ? 3.053 0.978 -5.148 1 98.88 108 ALA B CA 1
ATOM 3203 C C . ALA B 1 108 ? 4.316 1.044 -6 1 98.88 108 ALA B C 1
ATOM 3205 O O . ALA B 1 108 ? 4.301 0.69 -7.18 1 98.88 108 ALA B O 1
ATOM 3206 N N . SER B 1 109 ? 5.41 1.523 -5.406 1 98.88 109 SER B N 1
ATOM 3207 C CA . SER B 1 109 ? 6.66 1.603 -6.152 1 98.88 109 SER B CA 1
ATOM 3208 C C . SER B 1 109 ? 7.281 0.223 -6.336 1 98.88 109 SER B C 1
ATOM 3210 O O . SER B 1 109 ? 7.746 -0.115 -7.426 1 98.88 109 SER B O 1
ATOM 3212 N N . ALA B 1 110 ? 7.25 -0.606 -5.32 1 98.81 110 ALA B N 1
ATOM 3213 C CA . ALA B 1 110 ? 7.859 -1.934 -5.363 1 98.81 110 ALA B CA 1
ATOM 3214 C C . ALA B 1 110 ? 7.141 -2.834 -6.363 1 98.81 110 ALA B C 1
ATOM 3216 O O . ALA B 1 110 ? 7.781 -3.6 -7.086 1 98.81 110 ALA B O 1
ATOM 3217 N N . ARG B 1 111 ? 5.797 -2.664 -6.406 1 98.75 111 ARG B N 1
ATOM 3218 C CA . ARG B 1 111 ? 4.988 -3.59 -7.195 1 98.75 111 ARG B CA 1
ATOM 3219 C C . ARG B 1 111 ? 4.492 -2.93 -8.477 1 98.75 111 ARG B C 1
ATOM 3221 O O . ARG B 1 111 ? 3.676 -3.502 -9.203 1 98.75 111 ARG B O 1
ATOM 3228 N N . ARG B 1 112 ? 4.953 -1.69 -8.688 1 98.69 112 ARG B N 1
ATOM 3229 C CA . ARG B 1 112 ? 4.711 -0.974 -9.938 1 98.69 112 ARG B CA 1
ATOM 3230 C C . ARG B 1 112 ? 3.219 -0.783 -10.18 1 98.69 112 ARG B C 1
ATOM 3232 O O . ARG B 1 112 ? 2.744 -0.924 -11.305 1 98.69 112 ARG B O 1
ATOM 3239 N N . VAL B 1 113 ? 2.475 -0.48 -9.172 1 98.81 113 VAL B N 1
ATOM 3240 C CA . VAL B 1 113 ? 1.018 -0.441 -9.148 1 98.81 113 VAL B CA 1
ATOM 3241 C C . VAL B 1 113 ? 0.51 0.608 -10.133 1 98.81 113 VAL B C 1
ATOM 3243 O O . VAL B 1 113 ? -0.336 0.314 -10.977 1 98.81 113 VAL B O 1
ATOM 3246 N N . VAL B 1 114 ? 1.046 1.851 -10.055 1 98.81 114 VAL B N 1
ATOM 3247 C CA . VAL B 1 114 ? 0.553 2.947 -10.883 1 98.81 114 VAL B CA 1
ATOM 3248 C C . VAL B 1 114 ? 0.849 2.658 -12.359 1 98.81 114 VAL B C 1
ATOM 3250 O O . VAL B 1 114 ? -0.035 2.777 -13.211 1 98.81 114 VAL B O 1
ATOM 3253 N N . GLU B 1 115 ? 2.066 2.217 -12.641 1 98.5 115 GLU B N 1
ATOM 3254 C CA . GLU B 1 115 ? 2.461 1.893 -14.008 1 98.5 115 GLU B CA 1
ATOM 3255 C C . GLU B 1 115 ? 1.562 0.81 -14.602 1 98.5 115 GLU B C 1
ATOM 3257 O O . GLU B 1 115 ? 1.062 0.951 -15.719 1 98.5 115 GLU B O 1
ATOM 3262 N N . LEU B 1 116 ? 1.351 -0.242 -13.844 1 98.69 116 LEU B N 1
ATOM 3263 C CA . LEU B 1 116 ? 0.649 -1.403 -14.383 1 98.69 116 LEU B CA 1
ATOM 3264 C C . LEU B 1 116 ? -0.851 -1.139 -14.469 1 98.69 116 LEU B C 1
ATOM 3266 O O . LEU B 1 116 ? -1.521 -1.649 -15.375 1 98.69 116 LEU B O 1
ATOM 3270 N N . ALA B 1 117 ? -1.401 -0.338 -13.539 1 98.56 117 ALA B N 1
ATOM 3271 C CA . ALA B 1 117 ? -2.791 0.084 -13.688 1 98.56 117 ALA B CA 1
ATOM 3272 C C . ALA B 1 117 ? -2.992 0.882 -14.969 1 98.56 117 ALA B C 1
ATOM 3274 O O . ALA B 1 117 ? -3.959 0.658 -15.703 1 98.56 117 ALA B O 1
ATOM 3275 N N . GLU B 1 118 ? -2.07 1.815 -15.227 1 97.25 118 GLU B N 1
ATOM 3276 C CA . GLU B 1 118 ? -2.127 2.6 -16.453 1 97.25 118 GLU B CA 1
ATOM 3277 C C . GLU B 1 118 ? -1.937 1.716 -17.688 1 97.25 118 GLU B C 1
ATOM 3279 O O . GLU B 1 118 ? -2.582 1.927 -18.719 1 97.25 118 GLU B O 1
ATOM 3284 N N . TRP B 1 119 ? -1.045 0.759 -17.578 1 97.88 119 TRP B N 1
ATOM 3285 C CA . TRP B 1 119 ? -0.733 -0.181 -18.656 1 97.88 119 TRP B CA 1
ATOM 3286 C C . TRP B 1 119 ? -1.966 -0.989 -19.047 1 97.88 119 TRP B C 1
ATOM 3288 O O . TRP B 1 119 ? -2.25 -1.164 -20.234 1 97.88 119 TRP B O 1
ATOM 3298 N N . VAL B 1 120 ? -2.76 -1.449 -18.109 1 98.19 120 VAL B N 1
ATOM 3299 C CA . VAL B 1 120 ? -4.008 -2.174 -18.344 1 98.19 120 VAL B CA 1
ATOM 3300 C C . VAL B 1 120 ? -5.043 -1.238 -18.953 1 98.19 120 VAL B C 1
ATOM 3302 O O . VAL B 1 120 ? -5.707 -1.6 -19.938 1 98.19 120 VAL B O 1
ATOM 3305 N N . LYS B 1 121 ? -5.164 -0.084 -18.375 1 96.81 121 LYS B N 1
ATOM 3306 C CA . LYS B 1 121 ? -6.129 0.904 -18.859 1 96.81 121 LYS B CA 1
ATOM 3307 C C . LYS B 1 121 ? -5.863 1.269 -20.312 1 96.81 121 LYS B C 1
ATOM 3309 O O . LYS B 1 121 ? -6.797 1.524 -21.078 1 96.81 121 LYS B O 1
ATOM 3314 N N . ALA B 1 122 ? -4.633 1.304 -20.719 1 96.12 122 ALA B N 1
ATOM 3315 C CA . ALA B 1 122 ? -4.223 1.666 -22.078 1 96.12 122 ALA B CA 1
ATOM 3316 C C . ALA B 1 122 ? -4.453 0.51 -23.047 1 96.12 122 ALA B C 1
ATOM 3318 O O . ALA B 1 122 ? -4.195 0.637 -24.25 1 96.12 122 ALA B O 1
ATOM 3319 N N . GLY B 1 123 ? -4.926 -0.669 -22.547 1 96.31 123 GLY B N 1
ATOM 3320 C CA . GLY B 1 123 ? -5.285 -1.784 -23.422 1 96.31 123 GLY B CA 1
ATOM 3321 C C . GLY B 1 123 ? -4.098 -2.646 -23.797 1 96.31 123 GLY B C 1
ATOM 3322 O O . GLY B 1 123 ? -4.133 -3.342 -24.812 1 96.31 123 GLY B O 1
ATOM 3323 N N . HIS B 1 124 ? -3.045 -2.605 -22.953 1 97.06 124 HIS B N 1
ATOM 3324 C CA . HIS B 1 124 ? -1.82 -3.307 -23.328 1 97.06 124 HIS B CA 1
ATOM 3325 C C . HIS B 1 124 ? -1.814 -4.73 -22.781 1 97.06 124 HIS B C 1
ATOM 3327 O O . HIS B 1 124 ? -0.942 -5.531 -23.125 1 97.06 124 HIS B O 1
ATOM 3333 N N . TRP B 1 125 ? -2.77 -5.074 -21.953 1 97.5 125 TRP B N 1
ATOM 3334 C CA . TRP B 1 125 ? -2.816 -6.402 -21.359 1 97.5 125 TRP B CA 1
ATOM 3335 C C . TRP B 1 125 ? -3.42 -7.418 -22.312 1 97.5 125 TRP B C 1
ATOM 3337 O O . TRP B 1 125 ? -4.641 -7.504 -22.453 1 97.5 125 TRP B O 1
ATOM 3347 N N . HIS B 1 126 ? -2.615 -8.258 -22.922 1 95.19 126 HIS B N 1
ATOM 3348 C CA . HIS B 1 126 ? -3.072 -9.18 -23.953 1 95.19 126 HIS B CA 1
ATOM 3349 C C . HIS B 1 126 ? -2.729 -10.617 -23.609 1 95.19 126 HIS B C 1
ATOM 3351 O O . HIS B 1 126 ? -3.242 -11.555 -24.219 1 95.19 126 HIS B O 1
ATOM 3357 N N . ARG B 1 127 ? -1.862 -10.797 -22.641 1 91.31 127 ARG B N 1
ATOM 3358 C CA . ARG B 1 127 ? -1.427 -12.109 -22.172 1 91.31 127 ARG B CA 1
ATOM 3359 C C . ARG B 1 127 ? -0.881 -12.023 -20.75 1 91.31 127 ARG B C 1
ATOM 3361 O O . ARG B 1 127 ? -0.802 -10.945 -20.172 1 91.31 127 ARG B O 1
ATOM 3368 N N . SER B 1 128 ? -0.525 -13.141 -20.266 1 90.88 128 SER B N 1
ATOM 3369 C CA . SER B 1 128 ? 0.092 -13.156 -18.953 1 90.88 128 SER B CA 1
ATOM 3370 C C . SER B 1 128 ? 1.324 -12.258 -18.906 1 90.88 128 SER B C 1
ATOM 3372 O O . SER B 1 128 ? 2.111 -12.227 -19.859 1 90.88 128 SER B O 1
ATOM 3374 N N . ILE B 1 129 ? 1.5 -11.602 -17.828 1 93.06 129 ILE B N 1
ATOM 3375 C CA . ILE B 1 129 ? 2.6 -10.641 -17.781 1 93.06 129 ILE B CA 1
ATOM 3376 C C . ILE B 1 129 ? 3.924 -11.383 -17.609 1 93.06 129 ILE B C 1
ATOM 3378 O O . ILE B 1 129 ? 3.961 -12.484 -17.047 1 93.06 129 ILE B O 1
ATOM 3382 N N . GLY B 1 130 ? 4.996 -10.812 -18.109 1 93.88 130 GLY B N 1
ATOM 3383 C CA . GLY B 1 130 ? 6.328 -11.398 -18.062 1 93.88 130 GLY B CA 1
ATOM 3384 C C . GLY B 1 130 ? 7.289 -10.617 -17.188 1 93.88 130 GLY B C 1
ATOM 3385 O O . GLY B 1 130 ? 6.887 -9.672 -16.5 1 93.88 130 GLY B O 1
ATOM 3386 N N . PRO B 1 131 ? 8.578 -11.023 -17.188 1 95.56 131 PRO B N 1
ATOM 3387 C CA . PRO B 1 131 ? 9.594 -10.484 -16.281 1 95.56 131 PRO B CA 1
ATOM 3388 C C . PRO B 1 131 ? 9.773 -8.977 -16.438 1 95.56 131 PRO B C 1
ATOM 3390 O O . PRO B 1 131 ? 10.141 -8.297 -15.469 1 95.56 131 PRO B O 1
ATOM 3393 N N . ASP B 1 132 ? 9.492 -8.438 -17.578 1 96.19 132 ASP B N 1
ATOM 3394 C CA . ASP B 1 132 ? 9.672 -7.016 -17.828 1 96.19 132 ASP B CA 1
ATOM 3395 C C . ASP B 1 132 ? 8.695 -6.184 -17 1 96.19 132 ASP B C 1
ATOM 3397 O O . ASP B 1 132 ? 8.898 -4.977 -16.812 1 96.19 132 ASP B O 1
ATOM 3401 N N . LEU B 1 133 ? 7.66 -6.832 -16.453 1 97.56 133 LEU B N 1
ATOM 3402 C CA . LEU B 1 133 ? 6.648 -6.109 -15.695 1 97.56 133 LEU B CA 1
ATOM 3403 C C . LEU B 1 133 ? 6.656 -6.543 -14.234 1 97.56 133 LEU B C 1
ATOM 3405 O O . LEU B 1 133 ? 5.789 -6.137 -13.453 1 97.56 133 LEU B O 1
ATOM 3409 N N . TYR B 1 134 ? 7.684 -7.355 -13.906 1 98.19 134 TYR B N 1
ATOM 3410 C CA . TYR B 1 134 ? 7.777 -7.812 -12.523 1 98.19 134 TYR B CA 1
ATOM 3411 C C . TYR B 1 134 ? 8.25 -6.688 -11.609 1 98.19 134 TYR B C 1
ATOM 3413 O O . TYR B 1 134 ? 9.039 -5.836 -12.016 1 98.19 134 TYR B O 1
ATOM 3421 N N . GLY B 1 135 ? 7.742 -6.66 -10.422 1 98.19 135 GLY B N 1
ATOM 3422 C CA . GLY B 1 135 ? 8.266 -5.816 -9.352 1 98.19 135 GLY B CA 1
ATOM 3423 C C . GLY B 1 135 ? 9.234 -6.535 -8.438 1 98.19 135 GLY B C 1
ATOM 3424 O O . GLY B 1 135 ? 9.945 -7.441 -8.875 1 98.19 135 GLY B O 1
ATOM 3425 N N . THR B 1 136 ? 9.328 -6.035 -7.246 1 98.25 136 THR B N 1
ATOM 3426 C CA . THR B 1 136 ? 10.172 -6.637 -6.219 1 98.25 136 THR B CA 1
ATOM 3427 C C . THR B 1 136 ? 9.383 -6.887 -4.941 1 98.25 136 THR B C 1
ATOM 3429 O O . THR B 1 136 ? 8.336 -6.266 -4.719 1 98.25 136 THR B O 1
ATOM 3432 N N . ASP B 1 137 ? 9.773 -7.836 -4.195 1 98 137 ASP B N 1
ATOM 3433 C CA . ASP B 1 137 ? 9.125 -8.156 -2.928 1 98 137 ASP B CA 1
ATOM 3434 C C . ASP B 1 137 ? 9.344 -7.047 -1.901 1 98 137 ASP B C 1
ATOM 3436 O O . ASP B 1 137 ? 10.312 -6.289 -1.995 1 98 137 ASP B O 1
ATOM 3440 N N . VAL B 1 138 ? 8.438 -6.918 -0.953 1 98.62 138 VAL B N 1
ATOM 3441 C CA . VAL B 1 138 ? 8.539 -5.977 0.159 1 98.62 138 VAL B CA 1
ATOM 3442 C C . VAL B 1 138 ? 8.805 -6.738 1.456 1 98.62 138 VAL B C 1
ATOM 3444 O O . VAL B 1 138 ? 9.672 -6.355 2.244 1 98.62 138 VAL B O 1
ATOM 3447 N N . GLN B 1 139 ? 8.047 -7.832 1.655 1 96.44 139 GLN B N 1
ATOM 3448 C CA . GLN B 1 139 ? 8.211 -8.656 2.848 1 96.44 139 GLN B CA 1
ATOM 3449 C C . GLN B 1 139 ? 9.648 -9.133 2.994 1 96.44 139 GLN B C 1
ATOM 3451 O O . GLN B 1 139 ? 10.281 -9.531 2.012 1 96.44 139 GLN B O 1
ATOM 3456 N N . GLY B 1 140 ? 10.109 -9.047 4.141 1 96.56 140 GLY B N 1
ATOM 3457 C CA . GLY B 1 140 ? 11.414 -9.602 4.477 1 96.56 140 GLY B CA 1
ATOM 3458 C C . GLY B 1 140 ? 12.57 -8.695 4.098 1 96.56 140 GLY B C 1
ATOM 3459 O O . GLY B 1 140 ? 13.703 -8.93 4.508 1 96.56 140 GLY B O 1
ATOM 3460 N N . LYS B 1 141 ? 12.352 -7.668 3.35 1 98.56 141 LYS B N 1
ATOM 3461 C CA . LYS B 1 141 ? 13.391 -6.738 2.93 1 98.56 141 LYS B CA 1
ATOM 3462 C C . LYS B 1 141 ? 13.797 -5.816 4.078 1 98.56 141 LYS B C 1
ATOM 3464 O O . LYS B 1 141 ? 13.234 -5.891 5.172 1 98.56 141 LYS B O 1
ATOM 3469 N N . THR B 1 142 ? 14.805 -5.027 3.846 1 98.94 142 THR B N 1
ATOM 3470 C CA . THR B 1 142 ? 15.297 -4.094 4.848 1 98.94 142 THR B CA 1
ATOM 3471 C C . THR B 1 142 ? 14.758 -2.689 4.594 1 98.94 142 THR B C 1
ATOM 3473 O O . THR B 1 142 ? 14.898 -2.15 3.496 1 98.94 142 THR B O 1
ATOM 3476 N N . LEU B 1 143 ? 14.102 -2.162 5.617 1 98.94 143 LEU B N 1
ATOM 3477 C CA . LEU B 1 143 ? 13.648 -0.776 5.586 1 98.94 143 LEU B CA 1
ATOM 3478 C C . LEU B 1 143 ? 14.555 0.114 6.43 1 98.94 143 LEU B C 1
ATOM 3480 O O . LEU B 1 143 ? 14.711 -0.117 7.629 1 98.94 143 LEU B O 1
ATOM 3484 N N . GLY B 1 144 ? 15.188 1.085 5.777 1 98.94 144 GLY B N 1
ATOM 3485 C CA . GLY B 1 144 ? 15.914 2.123 6.492 1 98.94 144 GLY B CA 1
ATOM 3486 C C . GLY B 1 144 ? 15.109 3.398 6.668 1 98.94 144 GLY B C 1
ATOM 3487 O O . GLY B 1 144 ? 14.68 4.008 5.688 1 98.94 144 GLY B O 1
ATOM 3488 N N . ILE B 1 145 ? 14.906 3.82 7.91 1 98.88 145 ILE B N 1
ATOM 3489 C CA . ILE B 1 145 ? 14.156 5.031 8.219 1 98.88 145 ILE B CA 1
ATOM 3490 C C . ILE B 1 145 ? 15.102 6.125 8.695 1 98.88 145 ILE B C 1
ATOM 3492 O O . ILE B 1 145 ? 15.773 5.965 9.719 1 98.88 145 ILE B O 1
ATOM 3496 N N . VAL B 1 146 ? 15.18 7.215 7.93 1 98.75 146 VAL B N 1
ATOM 3497 C CA . VAL B 1 146 ? 15.914 8.391 8.375 1 98.75 146 VAL B CA 1
ATOM 3498 C C . VAL B 1 146 ? 14.977 9.32 9.148 1 98.75 146 VAL B C 1
ATOM 3500 O O . VAL B 1 146 ? 14.125 9.984 8.555 1 98.75 146 VAL B O 1
ATOM 3503 N N . GLY B 1 147 ? 15.141 9.391 10.445 1 97.31 147 GLY B N 1
ATOM 3504 C CA . GLY B 1 147 ? 14.219 10.117 11.305 1 97.31 147 GLY B CA 1
ATOM 3505 C C . GLY B 1 147 ? 13.086 9.258 11.82 1 97.31 147 GLY B C 1
ATOM 3506 O O . GLY B 1 147 ? 11.984 9.273 11.266 1 97.31 147 GLY B O 1
ATOM 3507 N N . LEU B 1 148 ? 13.328 8.609 12.953 1 97.31 148 LEU B N 1
ATOM 3508 C CA . LEU B 1 148 ? 12.32 7.75 13.555 1 97.31 148 LEU B CA 1
ATOM 3509 C C . LEU B 1 148 ? 11.602 8.469 14.695 1 97.31 148 LEU B C 1
ATOM 3511 O O . LEU B 1 148 ? 11.898 8.227 15.867 1 97.31 148 LEU B O 1
ATOM 3515 N N . GLY B 1 149 ? 10.719 9.32 14.344 1 94.5 149 GLY B N 1
ATOM 3516 C CA . GLY B 1 149 ? 9.797 9.953 15.281 1 94.5 149 GLY B CA 1
ATOM 3517 C C . GLY B 1 149 ? 8.461 9.234 15.375 1 94.5 149 GLY B C 1
ATOM 3518 O O . GLY B 1 149 ? 8.414 8 15.336 1 94.5 149 GLY B O 1
ATOM 3519 N N . ARG B 1 150 ? 7.363 9.938 15.57 1 93.75 150 ARG B N 1
ATOM 3520 C CA . ARG B 1 150 ? 6.035 9.344 15.703 1 93.75 150 ARG B CA 1
ATOM 3521 C C . ARG B 1 150 ? 5.625 8.625 14.422 1 93.75 150 ARG B C 1
ATOM 3523 O O . ARG B 1 150 ? 5.234 7.457 14.461 1 93.75 150 ARG B O 1
ATOM 3530 N N . ILE B 1 151 ? 5.727 9.375 13.305 1 96.31 151 ILE B N 1
ATOM 3531 C CA . ILE B 1 151 ? 5.348 8.797 12.023 1 96.31 151 ILE B CA 1
ATOM 3532 C C . ILE B 1 151 ? 6.312 7.668 11.664 1 96.31 151 ILE B C 1
ATOM 3534 O O . ILE B 1 151 ? 5.891 6.586 11.25 1 96.31 151 ILE B O 1
ATOM 3538 N N . GLY B 1 152 ? 7.629 7.906 11.844 1 97.12 152 GLY B N 1
ATOM 3539 C CA . GLY B 1 152 ? 8.617 6.855 11.625 1 97.12 152 GLY B CA 1
ATOM 3540 C C . GLY B 1 152 ? 8.352 5.609 12.445 1 97.12 152 GLY B C 1
ATOM 3541 O O . GLY B 1 152 ? 8.547 4.492 11.969 1 97.12 152 GLY B O 1
ATOM 3542 N N . GLY B 1 153 ? 7.969 5.836 13.703 1 97.31 153 GLY B N 1
ATOM 3543 C CA . GLY B 1 153 ? 7.625 4.711 14.555 1 97.31 153 GLY B CA 1
ATOM 3544 C C . GLY B 1 153 ? 6.449 3.906 14.039 1 97.31 153 GLY B C 1
ATOM 3545 O O . GLY B 1 153 ? 6.473 2.674 14.062 1 97.31 153 GLY B O 1
ATOM 3546 N N . ALA B 1 154 ? 5.406 4.605 13.594 1 97.75 154 ALA B N 1
ATOM 3547 C CA . ALA B 1 154 ? 4.242 3.938 13.023 1 97.75 154 ALA B CA 1
ATOM 3548 C C . ALA B 1 154 ? 4.625 3.152 11.766 1 97.75 154 ALA B C 1
ATOM 3550 O O . ALA B 1 154 ? 4.105 2.059 11.531 1 97.75 154 ALA B O 1
ATOM 3551 N N . VAL B 1 155 ? 5.539 3.693 10.945 1 98.56 155 VAL B N 1
ATOM 3552 C CA . VAL B 1 155 ? 6.043 3.012 9.758 1 98.56 155 VAL B CA 1
ATOM 3553 C C . VAL B 1 155 ? 6.84 1.774 10.164 1 98.56 155 VAL B C 1
ATOM 3555 O O . VAL B 1 155 ? 6.668 0.698 9.586 1 98.56 155 VAL B O 1
ATOM 3558 N N . ALA B 1 156 ? 7.668 1.903 11.188 1 98.75 156 ALA B N 1
ATOM 3559 C CA . ALA B 1 156 ? 8.477 0.796 11.688 1 98.75 156 ALA B CA 1
ATOM 3560 C C . ALA B 1 156 ? 7.594 -0.352 12.172 1 98.75 156 ALA B C 1
ATOM 3562 O O . ALA B 1 156 ? 7.895 -1.521 11.922 1 98.75 156 ALA B O 1
ATOM 3563 N N . ARG B 1 157 ? 6.539 -0.06 12.852 1 98.56 157 ARG B N 1
ATOM 3564 C CA . ARG B 1 157 ? 5.605 -1.076 13.328 1 98.56 157 ARG B CA 1
ATOM 3565 C C . ARG B 1 157 ? 5.055 -1.896 12.164 1 98.56 157 ARG B C 1
ATOM 3567 O O . ARG B 1 157 ? 5.082 -3.129 12.203 1 98.56 157 ARG B O 1
ATOM 3574 N N . ARG B 1 158 ? 4.57 -1.23 11.164 1 98.69 158 ARG B N 1
ATOM 3575 C CA . ARG B 1 158 ? 4.016 -1.898 9.992 1 98.69 158 ARG B CA 1
ATOM 3576 C C . ARG B 1 158 ? 5.055 -2.789 9.32 1 98.69 158 ARG B C 1
ATOM 3578 O O . ARG B 1 158 ? 4.77 -3.934 8.969 1 98.69 158 ARG B O 1
ATOM 3585 N N . ALA B 1 159 ? 6.254 -2.205 9.195 1 98.81 159 ALA B N 1
ATOM 3586 C CA . ALA B 1 159 ? 7.34 -2.916 8.523 1 98.81 159 ALA B CA 1
ATOM 3587 C C . ALA B 1 159 ? 7.719 -4.184 9.289 1 98.81 159 ALA B C 1
ATOM 3589 O O . ALA B 1 159 ? 7.75 -5.273 8.711 1 98.81 159 ALA B O 1
ATOM 3590 N N . ALA B 1 160 ? 7.961 -4.062 10.555 1 98.75 160 ALA B N 1
ATOM 3591 C CA . ALA B 1 160 ? 8.484 -5.16 11.367 1 98.75 160 ALA B CA 1
ATOM 3592 C C . ALA B 1 160 ? 7.402 -6.199 11.648 1 98.75 160 ALA B C 1
ATOM 3594 O O . ALA B 1 160 ? 7.582 -7.383 11.359 1 98.75 160 ALA B O 1
ATOM 3595 N N . LEU B 1 161 ? 6.262 -5.777 12.086 1 98.38 161 LEU B N 1
ATOM 3596 C CA . LEU B 1 161 ? 5.266 -6.719 12.586 1 98.38 161 LEU B CA 1
ATOM 3597 C C . LEU B 1 161 ? 4.363 -7.207 11.453 1 98.38 161 LEU B C 1
ATOM 3599 O O . LEU B 1 161 ? 3.924 -8.359 11.461 1 98.38 161 LEU B O 1
ATOM 3603 N N . GLY B 1 162 ? 4.062 -6.379 10.531 1 98.25 162 GLY B N 1
ATOM 3604 C CA . GLY B 1 162 ? 3.168 -6.742 9.445 1 98.25 162 GLY B CA 1
ATOM 3605 C C . GLY B 1 162 ? 3.877 -7.414 8.289 1 98.25 162 GLY B C 1
ATOM 3606 O O . GLY B 1 162 ? 3.461 -8.484 7.836 1 98.25 162 GLY B O 1
ATOM 3607 N N . PHE B 1 163 ? 5.008 -6.828 7.895 1 98.62 163 PHE B N 1
AT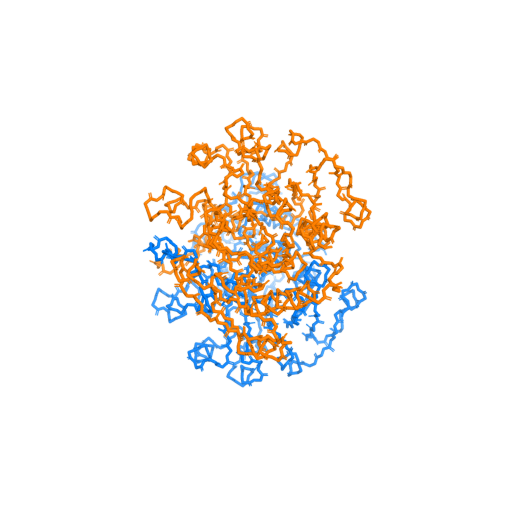OM 3608 C CA . PHE B 1 163 ? 5.645 -7.25 6.652 1 98.62 163 PHE B CA 1
ATOM 3609 C C . PHE B 1 163 ? 6.953 -7.973 6.934 1 98.62 163 PHE B C 1
ATOM 3611 O O . PHE B 1 163 ? 7.699 -8.305 6.008 1 98.62 163 PHE B O 1
ATOM 3618 N N . ARG B 1 164 ? 7.293 -8.172 8.203 1 98.12 164 ARG B N 1
ATOM 3619 C CA . ARG B 1 164 ? 8.477 -8.898 8.633 1 98.12 164 ARG B CA 1
ATOM 3620 C C . ARG B 1 164 ? 9.742 -8.32 8.016 1 98.12 164 ARG B C 1
ATOM 3622 O O . ARG B 1 164 ? 10.641 -9.062 7.609 1 98.12 164 ARG B O 1
ATOM 3629 N N . MET B 1 165 ? 9.773 -7.09 7.824 1 98.75 165 MET B N 1
ATOM 3630 C CA . MET B 1 165 ? 10.969 -6.383 7.363 1 98.75 165 MET B CA 1
ATOM 3631 C C . MET B 1 165 ? 11.969 -6.207 8.5 1 98.75 165 MET B C 1
ATOM 3633 O O . MET B 1 165 ? 11.586 -6.156 9.672 1 98.75 165 MET B O 1
ATOM 3637 N N . GLN B 1 166 ? 13.211 -6.156 8.109 1 98.75 166 GLN B N 1
ATOM 3638 C CA . GLN B 1 166 ? 14.219 -5.625 9.016 1 98.75 166 GLN B CA 1
ATOM 3639 C C . GLN B 1 166 ? 14.219 -4.098 9.016 1 98.75 166 GLN B C 1
ATOM 3641 O O . GLN B 1 166 ? 14.141 -3.477 7.957 1 98.75 166 GLN B O 1
ATOM 3646 N N . VAL B 1 167 ? 14.281 -3.514 10.234 1 98.88 167 VAL B N 1
ATOM 3647 C CA . VAL B 1 167 ? 14.203 -2.059 10.312 1 98.88 167 VAL B CA 1
ATOM 3648 C C . VAL B 1 167 ? 15.531 -1.492 10.805 1 98.88 167 VAL B C 1
ATOM 3650 O O . VAL B 1 167 ? 16.016 -1.877 11.867 1 98.88 167 VAL B O 1
ATOM 3653 N N . LEU B 1 168 ? 16.141 -0.667 10.031 1 98.94 168 LEU B N 1
ATOM 3654 C CA . LEU B 1 168 ? 17.25 0.192 10.414 1 98.94 168 LEU B CA 1
ATOM 3655 C C . LEU B 1 168 ? 16.797 1.643 10.547 1 98.94 168 LEU B C 1
ATOM 3657 O O . LEU B 1 168 ? 15.875 2.072 9.859 1 98.94 168 LEU B O 1
ATOM 3661 N N . TYR B 1 169 ? 17.422 2.363 11.453 1 98.81 169 TYR B N 1
ATOM 3662 C CA . TYR B 1 169 ? 17.078 3.777 11.508 1 98.81 169 TYR B CA 1
ATOM 3663 C C . TYR B 1 169 ? 18.281 4.625 11.883 1 98.81 169 TYR B C 1
ATOM 3665 O O . TYR B 1 169 ? 19.234 4.125 12.5 1 98.81 169 TYR B O 1
ATOM 3673 N N . ALA B 1 170 ? 18.266 5.836 11.398 1 98.06 170 ALA B N 1
ATOM 3674 C CA . ALA B 1 170 ? 19.266 6.848 11.734 1 98.06 170 ALA B CA 1
ATOM 3675 C C . ALA B 1 170 ? 18.625 8.039 12.438 1 98.06 170 ALA B C 1
ATOM 3677 O O . ALA B 1 170 ? 17.75 8.703 11.883 1 98.06 170 ALA B O 1
ATOM 3678 N N . ASN B 1 171 ? 18.922 8.234 13.617 1 94.75 171 ASN B N 1
ATOM 3679 C CA . ASN B 1 171 ? 18.484 9.32 14.492 1 94.75 171 ASN B CA 1
ATOM 3680 C C . ASN B 1 171 ? 19.672 9.922 15.258 1 94.75 171 ASN B C 1
ATOM 3682 O O . ASN B 1 171 ? 20.734 9.32 15.336 1 94.75 171 ASN B O 1
ATOM 3686 N N . ARG B 1 172 ? 19.422 11.148 15.773 1 90.62 172 ARG B N 1
ATOM 3687 C CA . ARG B 1 172 ? 20.422 11.734 16.672 1 90.62 172 ARG B CA 1
ATOM 3688 C C . ARG B 1 172 ? 20.5 10.961 17.984 1 90.62 172 ARG B C 1
ATOM 3690 O O . ARG B 1 172 ? 21.578 10.773 18.531 1 90.62 172 ARG B O 1
ATOM 3697 N N . SER B 1 173 ? 19.344 10.5 18.469 1 91.69 173 SER B N 1
ATOM 3698 C CA . SER B 1 173 ? 19.266 9.719 19.703 1 91.69 173 SER B CA 1
ATOM 3699 C C . SER B 1 173 ? 18.516 8.414 19.484 1 91.69 173 SER B C 1
ATOM 3701 O O . SER B 1 173 ? 17.766 8.281 18.516 1 91.69 173 SER B O 1
ATOM 3703 N N . ALA B 1 174 ? 18.688 7.512 20.391 1 92.56 174 ALA B N 1
ATOM 3704 C CA . ALA B 1 174 ? 18.062 6.199 20.281 1 92.56 174 ALA B CA 1
ATOM 3705 C C . ALA B 1 174 ? 16.547 6.297 20.5 1 92.56 174 ALA B C 1
ATOM 3707 O O . ALA B 1 174 ? 16.078 7.176 21.219 1 92.56 174 ALA B O 1
ATOM 3708 N N . HIS B 1 175 ? 15.867 5.48 19.828 1 93.69 175 HIS B N 1
ATOM 3709 C CA . HIS B 1 175 ? 14.43 5.297 20.031 1 93.69 175 HIS B CA 1
ATOM 3710 C C . HIS B 1 175 ? 14.133 3.965 20.703 1 93.69 175 HIS B C 1
ATOM 3712 O O . HIS B 1 175 ? 13.828 2.977 20.031 1 93.69 175 HIS B O 1
ATOM 3718 N N . ALA B 1 176 ? 14.008 3.943 21.953 1 94.06 176 ALA B N 1
ATOM 3719 C CA . ALA B 1 176 ? 13.969 2.732 22.766 1 94.06 176 ALA B CA 1
ATOM 3720 C C . ALA B 1 176 ? 12.75 1.878 22.438 1 94.06 176 ALA B C 1
ATOM 3722 O O . ALA B 1 176 ? 12.852 0.652 22.344 1 94.06 176 ALA B O 1
ATOM 3723 N N . GLU B 1 177 ? 11.688 2.498 22.281 1 94.31 177 GLU B N 1
ATOM 3724 C CA . GLU B 1 177 ? 10.453 1.764 22.016 1 94.31 177 GLU B CA 1
ATOM 3725 C C . GLU B 1 177 ? 10.539 0.993 20.703 1 94.31 177 GLU B C 1
ATOM 3727 O O . GLU B 1 177 ? 10.156 -0.176 20.641 1 94.31 177 GLU B O 1
ATOM 3732 N N . ALA B 1 178 ? 11.016 1.604 19.672 1 95.69 178 ALA B N 1
ATOM 3733 C CA . ALA B 1 178 ? 11.141 0.943 18.375 1 95.69 178 ALA B CA 1
ATOM 3734 C C . ALA B 1 178 ? 12.156 -0.196 18.438 1 95.69 178 ALA B C 1
ATOM 3736 O O . ALA B 1 178 ? 11.977 -1.227 17.781 1 95.69 178 ALA B O 1
ATOM 3737 N N . GLU B 1 179 ? 13.227 -0.026 19.156 1 97.31 179 GLU B N 1
ATOM 3738 C CA . GLU B 1 179 ? 14.242 -1.066 19.312 1 97.31 179 GLU B CA 1
ATOM 3739 C C . GLU B 1 179 ? 13.688 -2.279 20.047 1 97.31 179 GLU B C 1
ATOM 3741 O O . GLU B 1 179 ? 13.938 -3.422 19.656 1 97.31 179 GLU B O 1
ATOM 3746 N N . THR B 1 180 ? 12.898 -2.045 21.047 1 97.5 180 THR B N 1
ATOM 3747 C CA . THR B 1 180 ? 12.391 -3.123 21.875 1 97.5 180 THR B CA 1
ATOM 3748 C C . THR B 1 180 ? 11.195 -3.801 21.219 1 97.5 180 THR B C 1
ATOM 3750 O O . THR B 1 180 ? 11.094 -5.031 21.203 1 97.5 180 THR B O 1
ATOM 3753 N N . GLN B 1 181 ? 10.352 -3.02 20.625 1 96.62 181 GLN B N 1
ATOM 3754 C CA . GLN B 1 181 ? 9.078 -3.553 20.156 1 96.62 181 GLN B CA 1
ATOM 3755 C C . GLN B 1 181 ? 9.18 -4.047 18.719 1 96.62 181 GLN B C 1
ATOM 3757 O O . GLN B 1 181 ? 8.492 -4.984 18.328 1 96.62 181 GLN B O 1
ATOM 3762 N N . TYR B 1 182 ? 10.062 -3.457 17.953 1 97.25 182 TYR B N 1
ATOM 3763 C CA . TYR B 1 182 ? 10.086 -3.766 16.531 1 97.25 182 TYR B CA 1
ATOM 3764 C C . TYR B 1 182 ? 11.445 -4.289 16.094 1 97.25 182 TYR B C 1
ATOM 3766 O O . TYR B 1 182 ? 11.672 -4.578 14.922 1 97.25 182 TYR B O 1
ATOM 3774 N N . GLY B 1 183 ? 12.398 -4.395 16.984 1 97.62 183 GLY B N 1
ATOM 3775 C CA . GLY B 1 183 ? 13.734 -4.863 16.656 1 97.62 183 GLY B CA 1
ATOM 3776 C C . GLY B 1 183 ? 14.508 -3.895 15.781 1 97.62 183 GLY B C 1
ATOM 3777 O O . GLY B 1 183 ? 15.414 -4.297 15.047 1 97.62 183 GLY B O 1
ATOM 3778 N N . ALA B 1 184 ? 14.117 -2.648 15.773 1 98.5 184 ALA B N 1
ATOM 3779 C CA . ALA B 1 184 ? 14.805 -1.637 14.977 1 98.5 184 ALA B CA 1
ATOM 3780 C C . ALA B 1 184 ? 16.234 -1.429 15.469 1 98.5 184 ALA B C 1
ATOM 3782 O O . ALA B 1 184 ? 16.484 -1.435 16.672 1 98.5 184 ALA B O 1
ATOM 3783 N N . ARG B 1 185 ? 17.125 -1.288 14.586 1 98.62 185 ARG B N 1
ATOM 3784 C CA . ARG B 1 185 ? 18.531 -1.081 14.93 1 98.62 185 ARG B CA 1
ATOM 3785 C C . ARG B 1 185 ? 19 0.296 14.484 1 98.62 185 ARG B C 1
ATOM 3787 O O . ARG B 1 185 ? 18.859 0.662 13.312 1 98.62 185 ARG B O 1
ATOM 3794 N N . ARG B 1 186 ? 19.516 1.059 15.398 1 98.56 186 ARG B N 1
ATOM 3795 C CA . ARG B 1 186 ? 20.094 2.361 15.086 1 98.56 186 ARG B CA 1
ATOM 3796 C C . ARG B 1 186 ? 21.453 2.211 14.414 1 98.56 186 ARG B C 1
ATOM 3798 O O . ARG B 1 186 ? 22.328 1.494 14.922 1 98.56 186 ARG B O 1
ATOM 3805 N N . VAL B 1 187 ? 21.609 2.838 13.32 1 98.69 187 VAL B N 1
ATOM 3806 C CA . VAL B 1 187 ? 22.859 2.779 12.57 1 98.69 187 VAL B CA 1
ATOM 3807 C C . VAL B 1 187 ? 23.219 4.172 12.047 1 98.69 187 VAL B C 1
ATOM 3809 O O . VAL B 1 187 ? 22.453 5.117 12.219 1 98.69 187 VAL B O 1
ATOM 3812 N N . THR B 1 188 ? 24.438 4.316 11.461 1 98.38 188 THR B N 1
ATOM 3813 C CA . THR B 1 188 ? 24.797 5.566 10.805 1 98.38 188 THR B CA 1
ATOM 3814 C C . THR B 1 188 ? 24.016 5.734 9.492 1 98.38 188 THR B C 1
ATOM 3816 O O . THR B 1 188 ? 23.516 4.758 8.938 1 98.38 188 THR B O 1
ATOM 3819 N N . LEU B 1 189 ? 23.906 6.891 9.031 1 98.56 189 LEU B N 1
ATOM 3820 C CA . LEU B 1 189 ? 23.25 7.141 7.762 1 98.56 189 LEU B CA 1
ATOM 3821 C C . LEU B 1 189 ? 23.906 6.336 6.641 1 98.56 189 LEU B C 1
ATOM 3823 O O . LEU B 1 189 ? 23.203 5.742 5.812 1 98.56 189 LEU B O 1
ATOM 3827 N N . ASP B 1 190 ? 25.203 6.301 6.609 1 98.69 190 ASP B N 1
ATOM 3828 C CA . ASP B 1 190 ? 25.922 5.574 5.574 1 98.69 190 ASP B CA 1
ATOM 3829 C C . ASP B 1 190 ? 25.562 4.09 5.594 1 98.69 190 ASP B C 1
ATOM 3831 O O . ASP B 1 190 ? 25.344 3.484 4.543 1 98.69 190 ASP B O 1
ATOM 3835 N N . GLU B 1 191 ? 25.609 3.535 6.762 1 98.75 191 GLU B N 1
ATOM 3836 C CA . GLU B 1 191 ? 25.25 2.127 6.902 1 98.75 191 GLU B CA 1
ATOM 3837 C C . GLU B 1 191 ? 23.797 1.878 6.469 1 98.75 191 GLU B C 1
ATOM 3839 O O . GLU B 1 191 ? 23.516 0.875 5.812 1 98.75 191 GLU B O 1
ATOM 3844 N N . LEU B 1 192 ? 22.953 2.766 6.859 1 98.94 192 LEU B N 1
ATOM 3845 C CA . LEU B 1 192 ? 21.547 2.66 6.484 1 98.94 192 LEU B CA 1
ATOM 3846 C C . LEU B 1 192 ? 21.375 2.65 4.969 1 98.94 192 LEU B C 1
ATOM 3848 O O . LEU B 1 192 ? 20.703 1.783 4.418 1 98.94 192 LEU B O 1
ATOM 3852 N N . LEU B 1 193 ? 22 3.59 4.293 1 98.94 193 LEU B N 1
ATOM 3853 C CA . LEU B 1 193 ? 21.906 3.719 2.842 1 98.94 193 LEU B CA 1
ATOM 3854 C C . LEU B 1 193 ? 22.438 2.471 2.15 1 98.94 193 LEU B C 1
ATOM 3856 O O . LEU B 1 193 ? 21.844 1.979 1.192 1 98.94 193 LEU B O 1
ATOM 3860 N N . ALA B 1 194 ? 23.484 1.876 2.65 1 98.88 194 ALA B N 1
ATOM 3861 C CA . ALA B 1 194 ? 24.172 0.755 2.021 1 98.88 194 ALA B CA 1
ATOM 3862 C C . ALA B 1 194 ? 23.391 -0.54 2.184 1 98.88 194 ALA B C 1
ATOM 3864 O O . ALA B 1 194 ? 23.453 -1.428 1.331 1 98.88 194 ALA B O 1
ATOM 3865 N N . GLN B 1 195 ? 22.609 -0.617 3.207 1 98.81 195 GLN B N 1
ATOM 3866 C CA . GLN B 1 195 ? 22.031 -1.912 3.561 1 98.81 195 GLN B CA 1
ATOM 3867 C C . GLN B 1 195 ? 20.547 -1.97 3.217 1 98.81 195 GLN B C 1
ATOM 3869 O O . GLN B 1 195 ? 19.953 -3.053 3.158 1 98.81 195 GLN B O 1
ATOM 3874 N N . SER B 1 196 ? 19.938 -0.871 3.008 1 98.94 196 SER B N 1
ATOM 3875 C CA . SER B 1 196 ? 18.469 -0.814 2.918 1 98.94 196 SER B CA 1
ATOM 3876 C C . SER B 1 196 ? 18 -1.119 1.502 1 98.94 196 SER B C 1
ATOM 3878 O O . SER B 1 196 ? 18.625 -0.696 0.526 1 98.94 196 SER B O 1
ATOM 3880 N N . ASP B 1 197 ? 16.922 -1.865 1.411 1 98.94 197 ASP B N 1
ATOM 3881 C CA . ASP B 1 197 ? 16.188 -2.037 0.155 1 98.94 197 ASP B CA 1
ATOM 3882 C C . ASP B 1 197 ? 15.227 -0.88 -0.086 1 98.94 197 ASP B C 1
ATOM 3884 O O . ASP B 1 197 ? 14.93 -0.542 -1.233 1 98.94 197 ASP B O 1
ATOM 3888 N N . PHE B 1 198 ? 14.703 -0.342 0.975 1 98.94 198 PHE B N 1
ATOM 3889 C CA . PHE B 1 198 ? 13.883 0.86 0.99 1 98.94 198 PHE B CA 1
ATOM 3890 C C . PHE B 1 198 ? 14.461 1.905 1.933 1 98.94 198 PHE B C 1
ATOM 3892 O O . PHE B 1 198 ? 14.789 1.6 3.082 1 98.94 198 PHE B O 1
ATOM 3899 N N . VAL B 1 199 ? 14.641 3.105 1.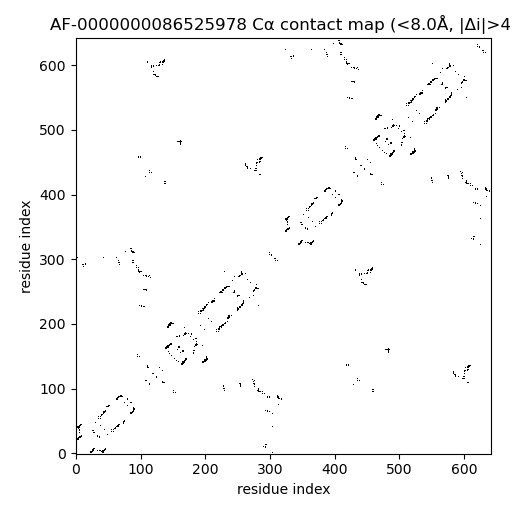461 1 98.94 199 VAL B N 1
ATOM 3900 C CA . VAL B 1 199 ? 15.062 4.23 2.289 1 98.94 199 VAL B CA 1
ATOM 3901 C C . VAL B 1 199 ? 13.914 5.223 2.445 1 98.94 199 VAL B C 1
ATOM 3903 O O . VAL B 1 199 ? 13.461 5.816 1.464 1 98.94 199 VAL B O 1
ATOM 3906 N N . CYS B 1 200 ? 13.461 5.355 3.633 1 98.88 200 CYS B N 1
ATOM 3907 C CA . CYS B 1 200 ? 12.305 6.188 3.943 1 98.88 200 CYS B CA 1
ATOM 3908 C C . CYS B 1 200 ? 12.719 7.414 4.75 1 98.88 200 CYS B C 1
ATOM 3910 O O . CYS B 1 200 ? 13.32 7.289 5.812 1 98.88 200 CYS B O 1
ATOM 3912 N N . LEU B 1 201 ? 12.359 8.586 4.254 1 98.81 201 LEU B N 1
ATOM 3913 C CA . LEU B 1 201 ? 12.711 9.828 4.934 1 98.81 201 LEU B CA 1
ATOM 3914 C C . LEU B 1 201 ? 11.539 10.328 5.777 1 98.81 201 LEU B C 1
ATOM 3916 O O . LEU B 1 201 ? 10.422 10.461 5.281 1 98.81 201 LEU B O 1
ATOM 3920 N N . GLN B 1 202 ? 11.773 10.57 7.031 1 97.31 202 GLN B N 1
ATOM 3921 C CA . GLN B 1 202 ? 10.789 11.086 7.98 1 97.31 202 GLN B CA 1
ATOM 3922 C C . GLN B 1 202 ? 11.414 12.148 8.883 1 97.31 202 GLN B C 1
ATOM 3924 O O . GLN B 1 202 ? 11.266 12.094 10.109 1 97.31 202 GLN B O 1
ATOM 3929 N N . VAL B 1 203 ? 12.078 13.125 8.297 1 95.81 203 VAL B N 1
ATOM 3930 C CA . VAL B 1 203 ? 12.758 14.18 9.047 1 95.81 203 VAL B CA 1
ATOM 3931 C C . VAL B 1 203 ? 12.117 15.531 8.727 1 95.81 203 VAL B C 1
ATOM 3933 O O . VAL B 1 203 ? 11.617 15.742 7.621 1 95.81 203 VAL B O 1
ATOM 3936 N N . PRO B 1 204 ? 12.164 16.469 9.688 1 91.62 204 PRO B N 1
ATOM 3937 C CA . PRO B 1 204 ? 11.758 17.828 9.359 1 91.62 204 PRO B CA 1
ATOM 3938 C C . PRO B 1 204 ? 12.742 18.531 8.422 1 91.62 204 PRO B C 1
ATOM 3940 O O . PRO B 1 204 ? 13.844 18.031 8.195 1 91.62 204 PRO B O 1
ATOM 3943 N N . LEU B 1 205 ? 12.266 19.594 7.84 1 93.19 205 LEU B N 1
ATOM 3944 C CA . LEU B 1 205 ? 13.164 20.422 7.039 1 93.19 205 LEU B CA 1
ATOM 3945 C C . LEU B 1 205 ? 13.891 21.438 7.914 1 93.19 205 LEU B C 1
ATOM 3947 O O . LEU B 1 205 ? 13.266 22.141 8.703 1 93.19 205 LEU B O 1
ATOM 3951 N N . SER B 1 206 ? 15.141 21.438 7.902 1 91.5 206 SER B N 1
ATOM 3952 C CA . SER B 1 206 ? 16.062 22.359 8.562 1 91.5 206 SER B CA 1
ATOM 3953 C C . SER B 1 206 ? 17.312 22.594 7.719 1 91.5 206 SER B C 1
ATOM 3955 O O . SER B 1 206 ? 17.5 21.938 6.691 1 91.5 206 SER B O 1
ATOM 3957 N N . PRO B 1 207 ? 18.062 23.578 8.133 1 93.25 207 PRO B N 1
ATOM 3958 C CA . PRO B 1 207 ? 19.312 23.734 7.406 1 93.25 207 PRO B CA 1
ATOM 3959 C C . PRO B 1 207 ? 20.156 22.453 7.391 1 93.25 207 PRO B C 1
ATOM 3961 O O . PRO B 1 207 ? 20.828 22.172 6.406 1 93.25 207 PRO B O 1
ATOM 3964 N N . GLU B 1 208 ? 20.047 21.641 8.414 1 94.62 208 GLU B N 1
ATOM 3965 C CA . GLU B 1 208 ? 20.828 20.422 8.547 1 94.62 208 GLU B CA 1
ATOM 3966 C C . GLU B 1 208 ? 20.266 19.312 7.672 1 94.62 208 GLU B C 1
ATOM 3968 O O . GLU B 1 208 ? 20.984 18.391 7.277 1 94.62 208 GLU B O 1
ATOM 3973 N N . THR B 1 209 ? 19 19.375 7.309 1 96.44 209 THR B N 1
ATOM 3974 C CA . THR B 1 209 ? 18.391 18.266 6.578 1 96.44 209 THR B CA 1
ATOM 3975 C C . THR B 1 209 ? 18.109 18.672 5.129 1 96.44 209 THR B C 1
ATOM 3977 O O . THR B 1 209 ? 17.688 17.844 4.324 1 96.44 209 THR B O 1
ATOM 3980 N N . HIS B 1 210 ? 18.328 19.984 4.82 1 97.56 210 HIS B N 1
ATOM 3981 C CA . HIS B 1 210 ? 18.188 20.406 3.434 1 97.56 210 HIS B CA 1
ATOM 3982 C C . HIS B 1 210 ? 19.156 19.672 2.523 1 97.56 210 HIS B C 1
ATOM 3984 O O . HIS B 1 210 ? 20.375 19.703 2.738 1 97.56 210 HIS B O 1
ATOM 3990 N N . HIS B 1 211 ? 18.656 18.906 1.544 1 98.56 211 HIS B N 1
ATOM 3991 C CA . HIS B 1 211 ? 19.438 18.109 0.605 1 98.56 211 HIS B CA 1
ATOM 3992 C C . HIS B 1 211 ? 20.312 17.094 1.336 1 98.56 211 HIS B C 1
ATOM 3994 O O . HIS B 1 211 ? 21.469 16.891 0.965 1 98.56 211 HIS B O 1
ATOM 4000 N N . LEU B 1 212 ? 19.719 16.609 2.451 1 98.56 212 LEU B N 1
ATOM 4001 C CA . LEU B 1 212 ? 20.359 15.539 3.201 1 98.56 212 LEU B CA 1
ATOM 4002 C C . LEU B 1 212 ? 20.688 14.359 2.287 1 98.56 212 LEU B C 1
ATOM 4004 O O . LEU B 1 212 ? 21.703 13.695 2.477 1 98.56 212 LEU B O 1
ATOM 4008 N N . ILE B 1 213 ? 19.859 14.062 1.343 1 98.88 213 ILE B N 1
ATOM 4009 C CA . ILE B 1 213 ? 20.062 13.016 0.351 1 98.88 213 ILE B CA 1
ATOM 4010 C C . ILE B 1 213 ? 20.375 13.641 -1.007 1 98.88 213 ILE B C 1
ATOM 4012 O O . ILE B 1 213 ? 19.516 14.258 -1.622 1 98.88 213 ILE B O 1
ATOM 4016 N N . GLY B 1 214 ? 21.531 13.578 -1.434 1 98.75 214 GLY B N 1
ATOM 4017 C CA . GLY B 1 214 ? 22 14.047 -2.734 1 98.75 214 GLY B CA 1
ATOM 4018 C C . GLY B 1 214 ? 22.734 12.977 -3.521 1 98.75 214 GLY B C 1
ATOM 4019 O O . GLY B 1 214 ? 22.5 11.781 -3.326 1 98.75 214 GLY B O 1
ATOM 4020 N N . ALA B 1 215 ? 23.531 13.375 -4.457 1 98.75 215 ALA B N 1
ATOM 4021 C CA . ALA B 1 215 ? 24.234 12.469 -5.363 1 98.75 215 ALA B CA 1
ATOM 4022 C C . ALA B 1 215 ? 25.109 11.484 -4.594 1 98.75 215 ALA B C 1
ATOM 4024 O O . ALA B 1 215 ? 25.141 10.289 -4.914 1 98.75 215 ALA B O 1
ATOM 4025 N N . ALA B 1 216 ? 25.828 11.992 -3.613 1 98.75 216 ALA B N 1
ATOM 4026 C CA . ALA B 1 216 ? 26.719 11.141 -2.84 1 98.75 216 ALA B CA 1
ATOM 4027 C C . ALA B 1 216 ? 25.938 10.062 -2.09 1 98.75 216 ALA B C 1
ATOM 4029 O O . ALA B 1 216 ? 26.391 8.914 -2.006 1 98.75 216 ALA B O 1
ATOM 4030 N N . GLU B 1 217 ? 24.859 10.43 -1.507 1 98.88 217 GLU B N 1
ATOM 4031 C CA . GLU B 1 217 ? 24.031 9.484 -0.771 1 98.88 217 GLU B CA 1
ATOM 4032 C C . GLU B 1 217 ? 23.406 8.453 -1.709 1 98.88 217 GLU B C 1
ATOM 4034 O O . GLU B 1 217 ? 23.359 7.266 -1.387 1 98.88 217 GLU B O 1
ATOM 4039 N N . PHE B 1 218 ? 22.922 8.852 -2.877 1 98.88 218 PHE B N 1
ATOM 4040 C CA . PHE B 1 218 ? 22.359 7.922 -3.852 1 98.88 218 PHE B CA 1
ATOM 4041 C C . PHE B 1 218 ? 23.406 6.887 -4.273 1 98.88 218 PHE B C 1
ATOM 4043 O O . PHE B 1 218 ? 23.078 5.715 -4.469 1 98.88 218 PHE B O 1
ATOM 4050 N N . ALA B 1 219 ? 24.625 7.34 -4.387 1 98.75 219 ALA B N 1
ATOM 4051 C CA . ALA B 1 219 ? 25.703 6.453 -4.816 1 98.75 219 ALA B CA 1
ATOM 4052 C C . ALA B 1 219 ? 25.969 5.367 -3.773 1 98.75 219 ALA B C 1
ATOM 4054 O O . ALA B 1 219 ? 26.516 4.309 -4.094 1 98.75 219 ALA B O 1
ATOM 4055 N N . LYS B 1 220 ? 25.578 5.621 -2.537 1 98.81 220 LYS B N 1
ATOM 4056 C CA . LYS B 1 220 ? 25.812 4.672 -1.45 1 98.81 220 LYS B CA 1
ATOM 4057 C C . LYS B 1 220 ? 24.672 3.666 -1.347 1 98.81 220 LYS B C 1
ATOM 4059 O O . LYS B 1 220 ? 24.797 2.643 -0.671 1 98.81 220 LYS B O 1
ATOM 4064 N N . MET B 1 221 ? 23.547 3.924 -1.991 1 98.88 221 MET B N 1
ATOM 4065 C CA . MET B 1 221 ? 22.391 3.037 -1.923 1 98.88 221 MET B CA 1
ATOM 4066 C C . MET B 1 221 ? 22.578 1.816 -2.816 1 98.88 221 MET B C 1
ATOM 4068 O O . MET B 1 221 ? 23.344 1.862 -3.777 1 98.88 221 MET B O 1
ATOM 4072 N N . LYS B 1 222 ? 21.844 0.707 -2.467 1 98.56 222 LYS B N 1
ATOM 4073 C CA . LYS B 1 222 ? 21.797 -0.445 -3.363 1 98.56 222 LYS B CA 1
ATOM 4074 C C . LYS B 1 222 ? 21.219 -0.062 -4.719 1 98.56 222 LYS B C 1
ATOM 4076 O O . LYS B 1 222 ? 20.297 0.753 -4.797 1 98.56 222 LYS B O 1
ATOM 4081 N N . ARG B 1 223 ? 21.672 -0.691 -5.777 1 97.94 223 ARG B N 1
ATOM 4082 C CA . ARG B 1 223 ? 21.109 -0.464 -7.109 1 97.94 223 ARG B CA 1
ATOM 4083 C C . ARG B 1 223 ? 19.625 -0.793 -7.145 1 97.94 223 ARG B C 1
ATOM 4085 O O . ARG B 1 223 ? 18.859 -0.156 -7.871 1 97.94 223 ARG B O 1
ATOM 4092 N N . GLY B 1 224 ? 19.188 -1.743 -6.344 1 98.19 224 GLY B N 1
ATOM 4093 C CA . GLY B 1 224 ? 17.812 -2.17 -6.312 1 98.19 224 GLY B CA 1
ATOM 4094 C C . GLY B 1 224 ? 16.969 -1.388 -5.324 1 98.19 224 GLY B C 1
ATOM 4095 O O . GLY B 1 224 ? 15.766 -1.649 -5.176 1 98.19 224 GLY B O 1
ATOM 4096 N N . ALA B 1 225 ? 17.5 -0.366 -4.695 1 98.88 225 ALA B N 1
ATOM 4097 C CA . ALA B 1 225 ? 16.828 0.336 -3.611 1 98.88 225 ALA B CA 1
ATOM 4098 C C . ALA B 1 225 ? 15.766 1.294 -4.156 1 98.88 225 ALA B C 1
ATOM 4100 O O . ALA B 1 225 ? 15.867 1.76 -5.293 1 98.88 225 ALA B O 1
ATOM 4101 N N . ILE B 1 226 ? 14.766 1.55 -3.371 1 98.94 226 ILE B N 1
ATOM 4102 C CA . ILE B 1 226 ? 13.711 2.514 -3.66 1 98.94 226 ILE B CA 1
ATOM 4103 C C . ILE B 1 226 ? 13.695 3.598 -2.584 1 98.94 226 ILE B C 1
ATOM 4105 O O . ILE B 1 226 ? 13.719 3.295 -1.389 1 98.94 226 ILE B O 1
ATOM 4109 N N . LEU B 1 227 ? 13.719 4.867 -2.996 1 98.94 227 LEU B N 1
ATOM 4110 C CA . LEU B 1 227 ? 13.609 6 -2.078 1 98.94 227 LEU B CA 1
ATOM 4111 C C . LEU B 1 227 ? 12.148 6.379 -1.854 1 98.94 227 LEU B C 1
ATOM 4113 O O . LEU B 1 227 ? 11.383 6.516 -2.811 1 98.94 227 LEU B O 1
ATOM 4117 N N . ILE B 1 228 ? 11.781 6.508 -0.6 1 98.94 228 ILE B N 1
ATOM 4118 C CA . ILE B 1 228 ? 10.438 6.938 -0.217 1 98.94 228 ILE B CA 1
ATOM 4119 C C . ILE B 1 228 ? 10.516 8.266 0.527 1 98.94 228 ILE B C 1
ATOM 4121 O O . ILE B 1 228 ? 11.195 8.375 1.548 1 98.94 228 ILE B O 1
ATOM 4125 N N . ASN B 1 229 ? 9.82 9.289 0.028 1 98.88 229 ASN B N 1
ATOM 4126 C CA . ASN B 1 229 ? 9.789 10.57 0.726 1 98.88 229 ASN B CA 1
ATOM 4127 C C . ASN B 1 229 ? 8.367 11.102 0.857 1 98.88 229 ASN B C 1
ATOM 4129 O O . ASN B 1 229 ? 7.742 11.469 -0.14 1 98.88 229 ASN B O 1
ATOM 4133 N N . ALA B 1 230 ? 7.852 11.07 2.031 1 97.81 230 ALA B N 1
ATOM 4134 C CA . ALA B 1 230 ? 6.562 11.664 2.379 1 97.81 230 ALA B CA 1
ATOM 4135 C C . ALA B 1 230 ? 6.711 12.672 3.518 1 97.81 230 ALA B C 1
ATOM 4137 O O . ALA B 1 230 ? 5.766 12.906 4.27 1 97.81 230 ALA B O 1
ATOM 4138 N N . SER B 1 231 ? 7.891 13.148 3.738 1 96.12 231 SER B N 1
ATOM 4139 C CA . SER B 1 231 ? 8.172 14.117 4.797 1 96.12 231 SER B CA 1
ATOM 4140 C C . SER B 1 231 ? 8.219 15.539 4.254 1 96.12 231 SER B C 1
ATOM 4142 O O . SER B 1 231 ? 7.18 16.172 4.074 1 96.12 231 SER B O 1
ATOM 4144 N N . ARG B 1 232 ? 9.484 16.016 3.812 1 96.81 232 ARG B N 1
ATOM 4145 C CA . ARG B 1 232 ? 9.672 17.312 3.168 1 96.81 232 ARG B CA 1
ATOM 4146 C C . ARG B 1 232 ? 10.484 17.172 1.884 1 96.81 232 ARG B C 1
ATOM 4148 O O . ARG B 1 232 ? 11.508 16.5 1.865 1 96.81 232 ARG B O 1
ATOM 4155 N N . GLY B 1 233 ? 10.008 17.797 0.806 1 97.81 233 GLY B N 1
ATOM 4156 C CA . GLY B 1 233 ? 10.609 17.656 -0.51 1 97.81 233 GLY B CA 1
ATOM 4157 C C . GLY B 1 233 ? 12.078 18.031 -0.532 1 97.81 233 GLY B C 1
ATOM 4158 O O . GLY B 1 233 ? 12.922 17.25 -0.967 1 97.81 233 GLY B O 1
ATOM 4159 N N . PRO B 1 234 ? 12.422 19.188 0.086 1 97.81 234 PRO B N 1
ATOM 4160 C CA . PRO B 1 234 ? 13.781 19.703 -0.03 1 97.81 234 PRO B CA 1
ATOM 4161 C C . PRO B 1 234 ? 14.789 18.906 0.788 1 97.81 234 PRO B C 1
ATOM 4163 O O . PRO B 1 234 ? 15.984 19.203 0.765 1 97.81 234 PRO B O 1
ATOM 4166 N N . VAL B 1 235 ? 14.375 17.922 1.455 1 98.44 235 VAL B N 1
ATOM 4167 C CA . VAL B 1 235 ? 15.305 17.016 2.111 1 98.44 235 VAL B CA 1
ATOM 4168 C C . VAL B 1 235 ? 16.094 16.25 1.061 1 98.44 235 VAL B C 1
ATOM 4170 O O . VAL B 1 235 ? 17.219 15.812 1.315 1 98.44 235 VAL B O 1
ATOM 4173 N N . VAL B 1 236 ? 15.539 16.141 -0.111 1 98.88 236 VAL B N 1
ATOM 4174 C CA . VAL B 1 236 ? 16.172 15.453 -1.239 1 98.88 236 VAL B CA 1
ATOM 4175 C C . VAL B 1 236 ? 16.594 16.469 -2.295 1 98.88 236 VAL B C 1
ATOM 4177 O O . VAL B 1 236 ? 15.82 17.375 -2.635 1 98.88 236 VAL B O 1
ATOM 4180 N N . ASP B 1 237 ? 17.844 16.422 -2.729 1 98.88 237 ASP B N 1
ATOM 4181 C CA . ASP B 1 237 ? 18.219 17.125 -3.953 1 98.88 237 ASP B CA 1
ATOM 4182 C C . ASP B 1 237 ? 17.516 16.516 -5.168 1 98.88 237 ASP B C 1
ATOM 4184 O O . ASP B 1 237 ? 17.922 15.477 -5.68 1 98.88 237 ASP B O 1
ATOM 4188 N N . GLU B 1 238 ? 16.516 17.203 -5.594 1 98.69 238 GLU B N 1
ATOM 4189 C CA . GLU B 1 238 ? 15.609 16.641 -6.602 1 98.69 238 GLU B CA 1
ATOM 4190 C C . GLU B 1 238 ? 16.328 16.422 -7.926 1 98.69 238 GLU B C 1
ATOM 4192 O O . 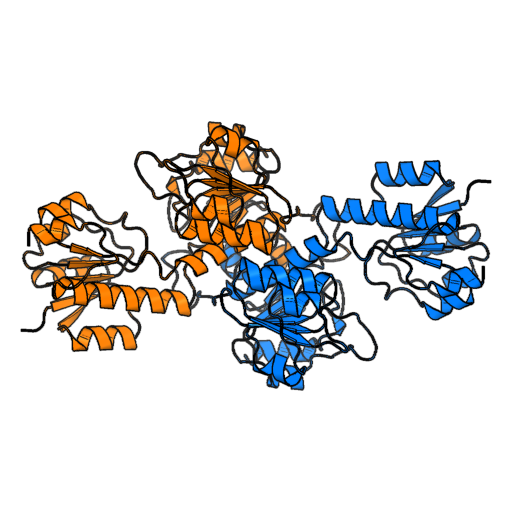GLU B 1 238 ? 16.062 15.438 -8.625 1 98.69 238 GLU B O 1
ATOM 4197 N N . ALA B 1 239 ? 17.156 17.375 -8.305 1 98.69 239 ALA B N 1
ATOM 4198 C CA . ALA B 1 239 ? 17.938 17.203 -9.523 1 98.69 239 ALA B CA 1
ATOM 4199 C C . ALA B 1 239 ? 18.812 15.953 -9.445 1 98.69 239 ALA B C 1
ATOM 4201 O O . ALA B 1 239 ? 18.922 15.195 -10.414 1 98.69 239 ALA B O 1
ATOM 4202 N N . ALA B 1 240 ? 19.469 15.742 -8.336 1 98.88 240 ALA B N 1
ATOM 4203 C CA . ALA B 1 240 ? 20.281 14.547 -8.125 1 98.88 240 ALA B CA 1
ATOM 4204 C C . ALA B 1 240 ? 19.422 13.289 -8.172 1 98.88 240 ALA B C 1
ATOM 4206 O O . ALA B 1 240 ? 19.859 12.25 -8.68 1 98.88 240 ALA B O 1
ATOM 4207 N N . LEU B 1 241 ? 18.281 13.359 -7.605 1 98.88 241 LEU B N 1
ATOM 4208 C CA . LEU B 1 241 ? 17.359 12.234 -7.645 1 98.88 241 LEU B CA 1
ATOM 4209 C C . LEU B 1 241 ? 17.016 11.867 -9.078 1 98.88 241 LEU B C 1
ATOM 4211 O O . LEU B 1 241 ? 17.047 10.688 -9.453 1 98.88 241 LEU B O 1
ATOM 4215 N N . ILE B 1 242 ? 16.609 12.867 -9.883 1 98.81 242 ILE B N 1
ATOM 4216 C CA . ILE B 1 242 ? 16.266 12.656 -11.281 1 98.81 242 ILE B CA 1
ATOM 4217 C C . ILE B 1 242 ? 17.422 11.977 -12.008 1 98.81 242 ILE B C 1
ATOM 4219 O O . ILE B 1 242 ? 17.203 11 -12.727 1 98.81 242 ILE B O 1
ATOM 4223 N N . ASP B 1 243 ? 18.594 12.469 -11.766 1 98.81 243 ASP B N 1
ATOM 4224 C CA . ASP B 1 243 ? 19.766 11.883 -12.391 1 98.81 243 ASP B CA 1
ATOM 4225 C C . ASP B 1 243 ? 19.953 10.43 -11.961 1 98.81 243 ASP B C 1
ATOM 4227 O O . ASP B 1 243 ? 20.234 9.562 -12.789 1 98.81 243 ASP B O 1
ATOM 4231 N N . ALA B 1 244 ? 19.875 10.141 -10.688 1 98.88 244 ALA B N 1
ATOM 4232 C CA . ALA B 1 244 ? 20.047 8.797 -10.141 1 98.88 244 ALA B CA 1
ATOM 4233 C C . ALA B 1 244 ? 19.031 7.828 -10.727 1 98.88 244 ALA B C 1
ATOM 4235 O O . ALA B 1 244 ? 19.359 6.688 -11.055 1 98.88 244 ALA B O 1
ATOM 4236 N N . LEU B 1 245 ? 17.828 8.25 -10.867 1 98.81 245 LEU B N 1
ATOM 4237 C CA . LEU B 1 245 ? 16.75 7.422 -11.398 1 98.81 245 LEU B CA 1
ATOM 4238 C C . LEU B 1 245 ? 16.953 7.137 -12.883 1 98.81 245 LEU B C 1
ATOM 4240 O O . LEU B 1 245 ? 16.766 6.008 -13.336 1 98.81 245 LEU B O 1
ATOM 4244 N N . ARG B 1 246 ? 17.359 8.141 -13.641 1 98.25 246 ARG B N 1
ATOM 4245 C CA . ARG B 1 246 ? 17.625 7.98 -15.07 1 98.25 246 ARG B CA 1
ATOM 4246 C C . ARG B 1 246 ? 18.766 7.008 -15.312 1 98.25 246 ARG B C 1
ATOM 4248 O O . ARG B 1 246 ? 18.703 6.18 -16.219 1 98.25 246 ARG B O 1
ATOM 4255 N N . ALA B 1 247 ? 19.766 7.125 -14.445 1 98.19 247 ALA B N 1
ATOM 4256 C CA . ALA B 1 247 ? 20.984 6.336 -14.617 1 98.19 247 ALA B CA 1
ATOM 4257 C C . ALA B 1 247 ? 20.812 4.922 -14.062 1 98.19 247 ALA B C 1
ATOM 4259 O O . ALA B 1 247 ? 21.625 4.043 -14.32 1 98.19 247 ALA B O 1
ATOM 4260 N N . GLY B 1 248 ? 19.781 4.738 -13.312 1 97.94 248 GLY B N 1
ATOM 4261 C CA . GLY B 1 248 ? 19.578 3.441 -12.695 1 97.94 248 GLY B CA 1
ATOM 4262 C C . GLY B 1 248 ? 20.453 3.215 -11.484 1 97.94 248 GLY B C 1
ATOM 4263 O O . GLY B 1 248 ? 20.766 2.07 -11.133 1 97.94 248 GLY B O 1
ATOM 4264 N N . THR B 1 249 ? 20.922 4.359 -10.922 1 98.56 249 THR B N 1
ATOM 4265 C CA . THR B 1 249 ? 21.672 4.262 -9.68 1 98.56 249 THR B CA 1
ATOM 4266 C C . THR B 1 249 ? 20.812 3.643 -8.578 1 98.56 249 THR B C 1
ATOM 4268 O O . THR B 1 249 ? 21.312 2.875 -7.754 1 98.56 249 THR B O 1
ATOM 4271 N N . ILE B 1 250 ? 19.594 3.957 -8.492 1 98.75 250 ILE B N 1
ATOM 4272 C CA . ILE B 1 250 ? 18.594 3.295 -7.668 1 98.75 250 ILE B CA 1
ATOM 4273 C C . ILE B 1 250 ? 17.422 2.842 -8.539 1 98.75 250 ILE B C 1
ATOM 4275 O O . ILE B 1 250 ? 17.281 3.295 -9.672 1 98.75 250 ILE B O 1
ATOM 4279 N N . ARG B 1 251 ? 16.625 1.983 -8.023 1 98.44 251 ARG B N 1
ATOM 4280 C CA . ARG B 1 251 ? 15.578 1.32 -8.797 1 98.44 251 ARG B CA 1
ATOM 4281 C C . ARG B 1 251 ? 14.398 2.254 -9.031 1 98.44 251 ARG B C 1
ATOM 4283 O O . ARG B 1 251 ? 13.758 2.203 -10.086 1 98.44 251 ARG B O 1
ATOM 4290 N N . GLY B 1 252 ? 14.047 2.998 -8.016 1 98.81 252 GLY B N 1
ATOM 4291 C CA . GLY B 1 252 ? 12.859 3.824 -8.141 1 98.81 252 GLY B CA 1
ATOM 4292 C C . GLY B 1 252 ? 12.641 4.738 -6.953 1 98.81 252 GLY B C 1
ATOM 4293 O O . GLY B 1 252 ? 13.492 4.82 -6.062 1 98.81 252 GLY B O 1
ATOM 4294 N N . ALA B 1 253 ? 11.477 5.43 -6.98 1 98.94 253 ALA B N 1
ATOM 4295 C CA . ALA B 1 253 ? 11.133 6.328 -5.883 1 98.94 253 ALA B CA 1
ATOM 4296 C C . ALA B 1 253 ? 9.617 6.434 -5.723 1 98.94 253 ALA B C 1
ATOM 4298 O O . ALA B 1 253 ? 8.875 6.363 -6.707 1 98.94 253 ALA B O 1
ATOM 4299 N N . GLY B 1 254 ? 9.141 6.469 -4.535 1 98.94 254 GLY B N 1
ATOM 4300 C CA . GLY B 1 254 ? 7.801 6.887 -4.148 1 98.94 254 GLY B CA 1
ATOM 4301 C C . GLY B 1 254 ? 7.777 8.219 -3.426 1 98.94 254 GLY B C 1
ATOM 4302 O O . GLY B 1 254 ? 8.344 8.352 -2.338 1 98.94 254 GLY B O 1
ATOM 4303 N N . LEU B 1 255 ? 7.074 9.203 -4.012 1 98.94 255 LEU B N 1
ATOM 4304 C CA . LEU B 1 255 ? 7.172 10.578 -3.539 1 98.94 255 LEU B CA 1
ATOM 4305 C C . LEU B 1 255 ? 5.785 11.172 -3.291 1 98.94 255 LEU B C 1
ATOM 4307 O O . LEU B 1 255 ? 4.906 11.086 -4.152 1 98.94 255 LEU B O 1
ATOM 4311 N N . ASP B 1 256 ? 5.633 11.773 -2.152 1 98.81 256 ASP B N 1
ATOM 4312 C CA . ASP B 1 256 ? 4.426 12.531 -1.831 1 98.81 256 ASP B CA 1
ATOM 4313 C C . ASP B 1 256 ? 4.734 14.016 -1.678 1 98.81 256 ASP B C 1
ATOM 4315 O O . ASP B 1 256 ? 3.824 14.828 -1.489 1 98.81 256 ASP B O 1
ATOM 4319 N N . VAL B 1 257 ? 6.035 14.328 -1.675 1 98.38 257 VAL B N 1
ATOM 4320 C CA . VAL B 1 257 ? 6.484 15.703 -1.5 1 98.38 257 VAL B CA 1
ATOM 4321 C C . VAL B 1 257 ? 7.602 16.016 -2.492 1 98.38 257 VAL B C 1
ATOM 4323 O O . VAL B 1 257 ? 8.273 15.102 -2.98 1 98.38 257 VAL B O 1
ATOM 4326 N N . PHE B 1 258 ? 7.781 17.266 -2.752 1 98.38 258 PHE B N 1
ATOM 4327 C CA . PHE B 1 258 ? 8.711 17.719 -3.781 1 98.38 258 PHE B CA 1
ATOM 4328 C C . PHE B 1 258 ? 9.367 19.031 -3.371 1 98.38 258 PHE B C 1
ATOM 4330 O O . PHE B 1 258 ? 8.875 19.734 -2.482 1 98.38 258 PHE B O 1
ATOM 4337 N N . GLU B 1 259 ? 10.453 19.359 -4.012 1 97.56 259 GLU B N 1
ATOM 4338 C CA . GLU B 1 259 ? 11.156 20.594 -3.674 1 97.56 259 GLU B CA 1
ATOM 4339 C C . GLU B 1 259 ? 10.258 21.812 -3.859 1 97.56 259 GLU B C 1
ATOM 4341 O O . GLU B 1 259 ? 10.273 22.734 -3.039 1 97.56 259 GLU B O 1
ATOM 4346 N N . LYS B 1 260 ? 9.602 21.797 -4.922 1 95.75 260 LYS B N 1
ATOM 4347 C CA . LYS B 1 260 ? 8.602 22.828 -5.195 1 95.75 260 LYS B CA 1
ATOM 4348 C C . LYS B 1 260 ? 7.215 22.203 -5.379 1 95.75 260 LYS B C 1
ATOM 4350 O O . LYS B 1 260 ? 7.039 21.297 -6.188 1 95.75 260 LYS B O 1
ATOM 4355 N N . GLU B 1 261 ? 6.266 22.688 -4.613 1 95.06 261 GLU B N 1
ATOM 4356 C CA . GLU B 1 261 ? 4.895 22.188 -4.703 1 95.06 261 GLU B CA 1
ATOM 4357 C C . GLU B 1 261 ? 3.928 23.328 -5.031 1 95.06 261 GLU B C 1
ATOM 4359 O O . GLU B 1 261 ? 4.039 24.422 -4.484 1 95.06 261 GLU B O 1
ATOM 4364 N N . PRO B 1 262 ? 3.055 23.172 -5.875 1 96.12 262 PRO B N 1
ATOM 4365 C CA . PRO B 1 262 ? 2.779 21.953 -6.645 1 96.12 262 PRO B CA 1
ATOM 4366 C C . PRO B 1 262 ? 3.879 21.641 -7.652 1 96.12 262 PRO B C 1
ATOM 4368 O O . PRO B 1 262 ? 4.531 22.547 -8.172 1 96.12 262 PRO B O 1
ATOM 4371 N N . LEU B 1 263 ? 3.988 20.344 -7.91 1 97.62 263 LEU B N 1
ATOM 4372 C CA . LEU B 1 263 ? 4.984 19.891 -8.875 1 97.62 263 LEU B CA 1
ATOM 4373 C C . LEU B 1 263 ? 4.625 20.328 -10.281 1 97.62 263 LEU B C 1
ATOM 4375 O O . LEU B 1 263 ? 3.48 20.188 -10.719 1 97.62 263 LEU B O 1
ATOM 4379 N N . ALA B 1 264 ? 5.621 20.875 -10.938 1 96.44 264 ALA B N 1
ATOM 4380 C CA . ALA B 1 264 ? 5.387 21.375 -12.297 1 96.44 264 ALA B CA 1
ATOM 4381 C C . ALA B 1 264 ? 4.977 20.234 -13.227 1 96.44 264 ALA B C 1
ATOM 4383 O O . ALA B 1 264 ? 5.52 19.125 -13.148 1 96.44 264 ALA B O 1
ATOM 4384 N N . ALA B 1 265 ? 4.094 20.516 -14.133 1 95.38 265 ALA B N 1
ATOM 4385 C CA . ALA B 1 265 ? 3.547 19.516 -15.039 1 95.38 265 ALA B CA 1
ATOM 4386 C C . ALA B 1 265 ? 4.633 18.938 -15.953 1 95.38 265 ALA B C 1
ATOM 4388 O O . ALA B 1 265 ? 4.504 17.828 -16.469 1 95.38 265 ALA B O 1
ATOM 4389 N N . ASP B 1 266 ? 5.656 19.703 -16.172 1 96.88 266 ASP B N 1
ATOM 4390 C CA . ASP B 1 266 ? 6.711 19.266 -17.094 1 96.88 266 ASP B CA 1
ATOM 4391 C C . ASP B 1 266 ? 7.871 18.641 -16.312 1 96.88 266 ASP B C 1
ATOM 4393 O O . ASP B 1 266 ? 8.938 18.406 -16.891 1 96.88 266 ASP B O 1
ATOM 4397 N N . SER B 1 267 ? 7.703 18.484 -15.031 1 97.88 267 SER B N 1
ATOM 4398 C CA . SER B 1 267 ? 8.75 17.828 -14.258 1 97.88 267 SER B CA 1
ATOM 4399 C C . SER B 1 267 ? 9.125 16.469 -14.867 1 97.88 267 SER B C 1
ATOM 4401 O O . SER B 1 267 ? 8.25 15.664 -15.188 1 97.88 267 SER B O 1
ATOM 4403 N N . PRO B 1 268 ? 10.422 16.156 -15 1 98.25 268 PRO B N 1
ATOM 4404 C CA . PRO B 1 268 ? 10.852 14.844 -15.492 1 98.25 268 PRO B CA 1
ATOM 4405 C C . PRO B 1 268 ? 10.352 13.688 -14.633 1 98.25 268 PRO B C 1
ATOM 4407 O O . PRO B 1 268 ? 10.141 12.578 -15.141 1 98.25 268 PRO B O 1
ATOM 4410 N N . LEU B 1 269 ? 10.141 13.891 -13.383 1 98.56 269 LEU B N 1
ATOM 4411 C CA . LEU B 1 269 ? 9.688 12.852 -12.461 1 98.56 269 LEU B CA 1
ATOM 4412 C C . LEU B 1 269 ? 8.367 12.258 -12.922 1 98.56 269 LEU B C 1
ATOM 4414 O O . LEU B 1 269 ? 8.109 11.07 -12.703 1 98.56 269 LEU B O 1
ATOM 4418 N N . LEU B 1 270 ? 7.52 13.078 -13.547 1 97.88 270 LEU B N 1
ATOM 4419 C CA . LEU B 1 270 ? 6.18 12.656 -13.938 1 97.88 270 LEU B CA 1
ATOM 4420 C C . LEU B 1 270 ? 6.223 11.773 -15.18 1 97.88 270 LEU B C 1
ATOM 4422 O O . LEU B 1 270 ? 5.238 11.102 -15.5 1 97.88 270 LEU B O 1
ATOM 4426 N N . GLN B 1 271 ? 7.328 11.719 -15.852 1 96.31 271 GLN B N 1
ATOM 4427 C CA . GLN B 1 271 ? 7.469 10.922 -17.062 1 96.31 271 GLN B CA 1
ATOM 4428 C C . GLN B 1 271 ? 8.188 9.602 -16.781 1 96.31 271 GLN B C 1
ATOM 4430 O O . GLN B 1 271 ? 8.305 8.758 -17.672 1 96.31 271 GLN B O 1
ATOM 4435 N N . MET B 1 272 ? 8.688 9.453 -15.602 1 97.75 272 MET B N 1
ATOM 4436 C CA . MET B 1 272 ? 9.461 8.273 -15.242 1 97.75 272 MET B CA 1
ATOM 4437 C C . MET B 1 272 ? 8.539 7.148 -14.773 1 97.75 272 MET B C 1
ATOM 4439 O O . MET B 1 272 ? 7.77 7.324 -13.828 1 97.75 272 MET B O 1
ATOM 4443 N N . LYS B 1 273 ? 8.641 6.008 -15.312 1 96.31 273 LYS B N 1
ATOM 4444 C CA . LYS B 1 273 ? 7.809 4.859 -14.969 1 96.31 273 LYS B CA 1
ATOM 4445 C C . LYS B 1 273 ? 8.18 4.316 -13.586 1 96.31 273 LYS B C 1
ATOM 4447 O O . LYS B 1 273 ? 7.363 3.656 -12.938 1 96.31 273 LYS B O 1
ATOM 4452 N N . ASN B 1 274 ? 9.414 4.523 -13.18 1 98.12 274 ASN B N 1
ATOM 4453 C CA . ASN B 1 274 ? 9.891 3.99 -11.906 1 98.12 274 ASN B CA 1
ATOM 4454 C C . ASN B 1 274 ? 9.68 4.988 -10.766 1 98.12 274 ASN B C 1
ATOM 4456 O O . ASN B 1 274 ? 10.344 4.895 -9.727 1 98.12 274 ASN B O 1
ATOM 4460 N N . VAL B 1 275 ? 8.766 5.965 -10.984 1 98.81 275 VAL B N 1
ATOM 4461 C CA . VAL B 1 275 ? 8.438 6.945 -9.953 1 98.81 275 VAL B CA 1
ATOM 4462 C C . VAL B 1 275 ? 6.934 6.957 -9.711 1 98.81 275 VAL B C 1
ATOM 4464 O O . VAL B 1 275 ? 6.145 6.992 -10.656 1 98.81 275 VAL B O 1
ATOM 4467 N N . VAL B 1 276 ? 6.523 6.793 -8.5 1 98.88 276 VAL B N 1
ATOM 4468 C CA . VAL B 1 276 ? 5.168 7.105 -8.062 1 98.88 276 VAL B CA 1
ATOM 4469 C C . VAL B 1 276 ? 5.129 8.5 -7.453 1 98.88 276 VAL B C 1
ATOM 4471 O O . VAL B 1 276 ? 5.844 8.789 -6.488 1 98.88 276 VAL B O 1
ATOM 4474 N N . ALA B 1 277 ? 4.367 9.391 -8.016 1 98.81 277 ALA B N 1
ATOM 4475 C CA . ALA B 1 277 ? 4.277 10.781 -7.57 1 98.81 277 ALA B CA 1
ATOM 4476 C C . ALA B 1 277 ? 2.859 11.117 -7.117 1 98.81 277 ALA B C 1
ATOM 4478 O O . ALA B 1 277 ? 1.918 11.07 -7.914 1 98.81 277 ALA B O 1
ATOM 4479 N N . LEU B 1 278 ? 2.721 11.438 -5.859 1 98.81 278 LEU B N 1
ATOM 4480 C CA . LEU B 1 278 ? 1.434 11.805 -5.281 1 98.81 278 LEU B CA 1
ATOM 4481 C C . LEU B 1 278 ? 1.429 13.266 -4.848 1 98.81 278 LEU B C 1
ATOM 4483 O O . LEU B 1 278 ? 2.488 13.852 -4.621 1 98.81 278 LEU B O 1
ATOM 4487 N N . PRO B 1 279 ? 0.296 13.898 -4.746 1 98.5 279 PRO B N 1
ATOM 4488 C CA . PRO B 1 279 ? 0.192 15.336 -4.492 1 98.5 279 PRO B CA 1
ATOM 4489 C C . PRO B 1 279 ? 0.021 15.664 -3.014 1 98.5 279 PRO B C 1
ATOM 4491 O O . PRO B 1 279 ? -0.926 16.359 -2.637 1 98.5 279 PRO B O 1
ATOM 4494 N N . HIS B 1 280 ? 0.988 15.203 -2.215 1 97.75 280 HIS B N 1
ATOM 4495 C CA . HIS B 1 280 ? 1.027 15.555 -0.798 1 97.75 280 HIS B CA 1
ATOM 4496 C C . HIS B 1 280 ? -0.242 15.102 -0.084 1 97.75 280 HIS B C 1
ATOM 4498 O O . HIS B 1 280 ? -0.91 15.906 0.572 1 97.75 280 HIS B O 1
ATOM 4504 N N . ILE B 1 281 ? -0.474 13.75 -0.087 1 98.19 281 ILE B N 1
ATOM 4505 C CA . ILE B 1 281 ? -1.738 13.227 0.414 1 98.19 281 ILE B CA 1
ATOM 4506 C C . ILE B 1 281 ? -1.519 12.562 1.771 1 98.19 281 ILE B C 1
ATOM 4508 O O . ILE B 1 281 ? -2.363 11.797 2.238 1 98.19 281 ILE B O 1
ATOM 4512 N N . GLY B 1 282 ? -0.421 12.719 2.389 1 97.31 282 GLY B N 1
ATOM 4513 C CA . GLY B 1 282 ? -0.075 12.047 3.631 1 97.31 282 GLY B CA 1
ATOM 4514 C C . GLY B 1 282 ? -1.238 11.953 4.602 1 97.31 282 GLY B C 1
ATOM 4515 O O . GLY B 1 282 ? -1.602 10.852 5.031 1 97.31 282 GLY B O 1
ATOM 4516 N N . SER B 1 283 ? -1.915 13.078 4.785 1 96.62 283 SER B N 1
ATOM 4517 C CA . SER B 1 283 ? -3.012 13.141 5.742 1 96.62 283 SER B CA 1
ATOM 4518 C C . SER B 1 283 ? -4.359 13.273 5.039 1 96.62 283 SER B C 1
ATOM 4520 O O . SER B 1 283 ? -5.379 13.523 5.68 1 96.62 283 SER B O 1
ATOM 4522 N N . ALA B 1 284 ? -4.43 13.125 3.756 1 97.56 284 ALA B N 1
ATOM 4523 C CA . ALA B 1 284 ? -5.594 13.516 2.965 1 97.56 284 ALA B CA 1
ATOM 4524 C C . ALA B 1 284 ? -6.672 12.438 3 1 97.56 284 ALA B C 1
ATOM 4526 O O . ALA B 1 284 ? -7.043 11.883 1.961 1 97.56 284 ALA B O 1
ATOM 4527 N N . THR B 1 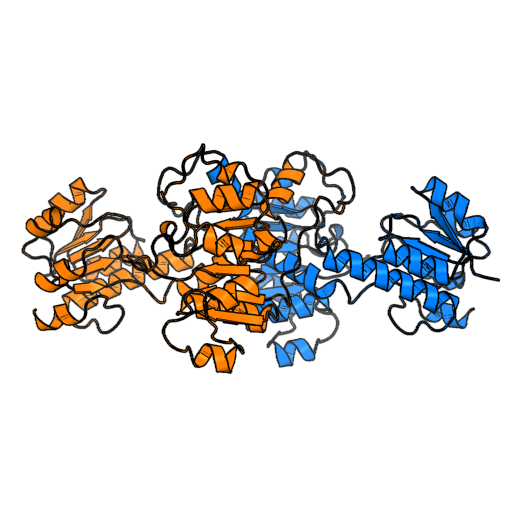285 ? -7.199 12.148 4.145 1 98.06 285 THR B N 1
ATOM 4528 C CA . THR B 1 285 ? -8.43 11.391 4.352 1 98.06 285 THR B CA 1
ATOM 4529 C C . THR B 1 285 ? -9.477 12.25 5.059 1 98.06 285 THR B C 1
ATOM 4531 O O . THR B 1 285 ? -9.133 13.188 5.781 1 98.06 285 THR B O 1
ATOM 4534 N N . HIS B 1 286 ? -10.664 11.906 4.816 1 97.06 286 HIS B N 1
ATOM 4535 C CA . HIS B 1 286 ? -11.734 12.672 5.457 1 97.06 286 HIS B CA 1
ATOM 4536 C C . HIS B 1 286 ? -11.617 12.617 6.977 1 97.06 286 HIS B C 1
ATOM 4538 O O . HIS B 1 286 ? -11.727 13.641 7.652 1 97.06 286 HIS B O 1
ATOM 4544 N N . GLU B 1 287 ? -11.359 11.461 7.465 1 97.38 287 GLU B N 1
ATOM 4545 C CA . GLU B 1 287 ? -11.258 11.25 8.906 1 97.38 287 GLU B CA 1
ATOM 4546 C C . GLU B 1 287 ? -10.109 12.055 9.508 1 97.38 287 GLU B C 1
ATOM 4548 O O . GLU B 1 287 ? -10.297 12.773 10.484 1 97.38 287 GLU B O 1
ATOM 4553 N N . THR B 1 288 ? -9.008 12 8.914 1 97.94 288 THR B N 1
ATOM 4554 C CA . THR B 1 288 ? -7.793 12.586 9.469 1 97.94 288 THR B CA 1
ATOM 4555 C C . THR B 1 288 ? -7.824 14.109 9.359 1 97.94 288 THR B C 1
ATOM 4557 O O . THR B 1 288 ? -7.484 14.812 10.305 1 97.94 288 THR B O 1
ATOM 4560 N N . ARG B 1 289 ? -8.242 14.641 8.203 1 97.69 289 ARG B N 1
ATOM 4561 C CA . ARG B 1 289 ? -8.297 16.078 8.039 1 97.69 289 ARG B CA 1
ATOM 4562 C C . ARG B 1 289 ? -9.312 16.703 8.992 1 97.69 289 ARG B C 1
ATOM 4564 O O . ARG B 1 289 ? -9.094 17.812 9.508 1 97.69 289 ARG B O 1
ATOM 4571 N N . HIS B 1 290 ? -10.406 16.031 9.227 1 98 290 HIS B N 1
ATOM 4572 C CA . HIS B 1 290 ? -11.359 16.5 10.219 1 98 290 HIS B CA 1
ATOM 4573 C C . HIS B 1 290 ? -10.734 16.531 11.609 1 98 290 HIS B C 1
ATOM 4575 O O . HIS B 1 290 ? -10.859 17.516 12.336 1 98 290 HIS B O 1
ATOM 4581 N N . ALA B 1 291 ? -10.086 15.477 11.93 1 98.19 291 ALA B N 1
ATOM 4582 C CA . ALA B 1 291 ? -9.445 15.375 13.242 1 98.19 291 ALA B CA 1
ATOM 4583 C C . ALA B 1 291 ? -8.383 16.453 13.414 1 98.19 291 ALA B C 1
ATOM 4585 O O . ALA B 1 291 ? -8.227 17.016 14.508 1 98.19 291 ALA B O 1
ATOM 4586 N N . MET B 1 292 ? -7.629 16.734 12.391 1 98.19 292 MET B N 1
ATOM 4587 C CA . MET B 1 292 ? -6.609 17.781 12.43 1 98.19 292 MET B CA 1
ATOM 4588 C C . MET B 1 292 ? -7.234 19.141 12.688 1 98.19 292 MET B C 1
ATOM 4590 O O . MET B 1 292 ? -6.742 19.906 13.516 1 98.19 292 MET B O 1
ATOM 4594 N N . ALA B 1 293 ? -8.305 19.406 11.969 1 98.38 293 ALA B N 1
ATOM 4595 C CA . ALA B 1 293 ? -9 20.672 12.148 1 98.38 293 ALA B CA 1
ATOM 4596 C C . ALA B 1 293 ? -9.539 20.812 13.57 1 98.38 293 ALA B C 1
ATOM 4598 O O . ALA B 1 293 ? -9.391 21.875 14.195 1 98.38 293 ALA B O 1
ATOM 4599 N N . ARG B 1 294 ? -10.141 19.766 14.062 1 98.62 294 ARG B N 1
ATOM 4600 C CA . ARG B 1 294 ? -10.672 19.766 15.422 1 98.62 294 ARG B CA 1
ATOM 4601 C C . ARG B 1 294 ? -9.562 19.953 16.453 1 98.62 294 ARG B C 1
ATOM 4603 O O . ARG B 1 294 ? -9.695 20.766 17.375 1 98.62 294 ARG B O 1
ATOM 4610 N N . CYS B 1 295 ? -8.508 19.25 16.25 1 98.56 295 CYS B N 1
ATOM 4611 C CA . CYS B 1 295 ? -7.352 19.359 17.141 1 98.56 295 CYS B CA 1
ATOM 4612 C C . CYS B 1 295 ? -6.82 20.781 17.156 1 98.56 295 CYS B C 1
ATOM 4614 O O . CYS B 1 295 ? -6.578 21.344 18.234 1 98.56 295 CYS B O 1
ATOM 4616 N N . ALA B 1 296 ? -6.66 21.344 16 1 98.69 296 ALA B N 1
ATOM 4617 C CA . ALA B 1 296 ? -6.145 22.719 15.898 1 98.69 296 ALA B CA 1
ATOM 4618 C C . ALA B 1 296 ? -7.074 23.703 16.578 1 98.69 296 ALA B C 1
ATOM 4620 O O . ALA B 1 296 ? -6.617 24.656 17.234 1 98.69 296 ALA B O 1
ATOM 4621 N N . ALA B 1 297 ? -8.352 23.5 16.438 1 98.75 297 ALA B N 1
ATOM 4622 C CA . ALA B 1 297 ? -9.336 24.391 17.062 1 98.75 297 ALA B CA 1
ATOM 4623 C C . ALA B 1 297 ? -9.25 24.297 18.578 1 98.75 297 ALA B C 1
ATOM 4625 O O . ALA B 1 297 ? -9.227 25.312 19.266 1 98.75 297 ALA B O 1
ATOM 4626 N N . GLU B 1 298 ? -9.172 23.109 19.062 1 98.56 298 GLU B N 1
ATOM 4627 C CA . GLU B 1 298 ? -9.062 22.906 20.5 1 98.56 298 GLU B CA 1
ATOM 4628 C C . GLU B 1 298 ? -7.758 23.484 21.047 1 98.56 298 GLU B C 1
ATOM 4630 O O . GLU B 1 298 ? -7.734 24.078 22.125 1 98.56 298 GLU B O 1
ATOM 4635 N N . ASN B 1 299 ? -6.707 23.312 20.281 1 98.56 299 ASN B N 1
ATOM 4636 C CA . ASN B 1 299 ? -5.422 23.906 20.641 1 98.56 299 ASN B CA 1
ATOM 4637 C C . ASN B 1 299 ? -5.523 25.422 20.75 1 98.56 299 ASN B C 1
ATOM 4639 O O . ASN B 1 299 ? -5.016 26 21.719 1 98.56 299 ASN B O 1
ATOM 4643 N N . LEU B 1 300 ? -6.16 26.031 19.781 1 98.5 300 LEU B N 1
ATOM 4644 C CA . LEU B 1 300 ? -6.258 27.484 19.75 1 98.5 300 LEU B CA 1
ATOM 4645 C C . LEU B 1 300 ? -7.059 28 20.938 1 98.5 300 LEU B C 1
ATOM 4647 O O . LEU B 1 300 ? -6.641 28.953 21.625 1 98.5 300 LEU B O 1
ATOM 4651 N N . VAL B 1 301 ? -8.164 27.391 21.219 1 98.25 301 VAL B N 1
ATOM 4652 C CA . VAL B 1 301 ? -9.008 27.797 22.344 1 98.25 301 VAL B CA 1
ATOM 4653 C C . VAL B 1 301 ? -8.25 27.609 23.656 1 98.25 301 VAL B C 1
ATOM 4655 O O . VAL B 1 301 ? -8.258 28.5 24.516 1 98.25 301 VAL B O 1
ATOM 4658 N N . GLY B 1 302 ? -7.621 26.469 23.766 1 97.38 302 GLY B N 1
ATOM 4659 C CA . GLY B 1 302 ? -6.82 26.219 24.953 1 97.38 302 GLY B CA 1
ATOM 4660 C C . GLY B 1 302 ? -5.691 27.219 25.125 1 97.38 302 GLY B C 1
ATOM 4661 O O . GLY B 1 302 ? -5.434 27.688 26.25 1 97.38 302 GLY B O 1
ATOM 4662 N N . ALA B 1 303 ? -5.035 27.547 24.031 1 97.56 303 ALA B N 1
ATOM 4663 C CA . ALA B 1 303 ? -3.936 28.516 24.094 1 97.56 303 ALA B CA 1
ATOM 4664 C C . ALA B 1 303 ? -4.434 29.891 24.516 1 97.56 303 ALA B C 1
ATOM 4666 O O . ALA B 1 303 ? -3.801 30.562 25.344 1 97.56 303 ALA B O 1
ATOM 4667 N N . LEU B 1 304 ? -5.516 30.359 23.984 1 96.88 304 LEU B N 1
ATOM 4668 C CA . LEU B 1 304 ? -6.09 31.656 24.312 1 96.88 304 LEU B CA 1
ATOM 4669 C C . LEU B 1 304 ? -6.547 31.703 25.766 1 96.88 304 LEU B C 1
ATOM 4671 O O . LEU B 1 304 ? -6.516 32.75 26.406 1 96.88 304 LEU B O 1
ATOM 4675 N N . ALA B 1 305 ? -6.91 30.531 26.203 1 95.56 305 ALA B N 1
ATOM 4676 C CA . ALA B 1 305 ? -7.363 30.453 27.594 1 95.56 305 ALA B CA 1
ATOM 4677 C C . ALA B 1 305 ? -6.188 30.219 28.547 1 95.56 305 ALA B C 1
ATOM 4679 O O . ALA B 1 305 ? -6.352 30.234 29.766 1 95.56 305 ALA B O 1
ATOM 4680 N N . GLY B 1 306 ? -5.051 29.938 27.984 1 93.88 306 GLY B N 1
ATOM 4681 C CA . GLY B 1 306 ? -3.871 29.703 28.797 1 93.88 306 GLY B CA 1
ATOM 4682 C C . GLY B 1 306 ? -3.84 28.312 29.391 1 93.88 306 GLY B C 1
ATOM 4683 O O . GLY B 1 306 ? -3.152 28.062 30.391 1 93.88 306 GLY B O 1
ATOM 4684 N N . THR B 1 307 ? -4.555 27.344 28.828 1 95.19 307 THR B N 1
ATOM 4685 C CA . THR B 1 307 ? -4.68 26.016 29.406 1 95.19 307 THR B CA 1
ATOM 4686 C C . THR B 1 307 ? -3.998 24.969 28.531 1 95.19 307 THR B C 1
ATOM 4688 O O . THR B 1 307 ? -3.9 23.812 28.922 1 95.19 307 THR B O 1
ATOM 4691 N N . LEU B 1 308 ? -3.492 25.375 27.406 1 95.38 308 LEU B N 1
ATOM 4692 C CA . LEU B 1 308 ? -2.883 24.422 26.484 1 95.38 308 LEU B CA 1
ATOM 4693 C C . LEU B 1 308 ? -1.587 23.859 27.062 1 95.38 308 LEU B C 1
ATOM 4695 O O . LEU B 1 308 ? -0.719 24.609 27.5 1 95.38 308 LEU B O 1
ATOM 4699 N N . ARG B 1 309 ? -1.472 22.547 27.078 1 93.62 309 ARG B N 1
ATOM 4700 C CA . ARG B 1 309 ? -0.301 21.906 27.672 1 93.62 309 ARG B CA 1
ATOM 4701 C C . ARG B 1 309 ? 0.402 21.016 26.672 1 93.62 309 ARG B C 1
ATOM 4703 O O . ARG B 1 309 ? 1.575 20.672 26.844 1 93.62 309 ARG B O 1
ATOM 4710 N N . THR B 1 310 ? -0.271 20.609 25.656 1 94.94 310 THR B N 1
ATOM 4711 C CA . THR B 1 310 ? 0.286 19.734 24.625 1 94.94 310 THR B CA 1
ATOM 4712 C C . THR B 1 310 ? 0.22 20.406 23.25 1 94.94 310 THR B C 1
ATOM 4714 O O . THR B 1 310 ? -0.415 21.453 23.094 1 94.94 310 THR B O 1
ATOM 4717 N N . ASN B 1 311 ? 0.974 19.984 22.328 1 97 311 ASN B N 1
ATOM 4718 C CA . ASN B 1 311 ? 0.959 20.438 20.953 1 97 311 ASN B CA 1
ATOM 4719 C C . ASN B 1 311 ? 1.56 21.828 20.812 1 97 311 ASN B C 1
ATOM 4721 O O . ASN B 1 311 ? 1.261 22.547 19.844 1 97 311 ASN B O 1
ATOM 4725 N N . LEU B 1 312 ? 2.34 22.219 21.797 1 96.56 312 LEU B N 1
ATOM 4726 C CA . LEU B 1 312 ? 3.016 23.516 21.781 1 96.56 312 LEU B CA 1
ATOM 4727 C C . LEU B 1 312 ? 4.336 23.422 21.016 1 96.56 312 LEU B C 1
ATOM 4729 O O . LEU B 1 312 ? 5.156 22.547 21.297 1 96.56 312 LEU B O 1
ATOM 4733 N N . VAL B 1 313 ? 4.484 24.328 20.062 1 96.44 313 VAL B N 1
ATOM 4734 C CA . VAL B 1 313 ? 5.746 24.375 19.328 1 96.44 313 VAL B CA 1
ATOM 4735 C C . VAL B 1 313 ? 6.766 25.203 20.125 1 96.44 313 VAL B C 1
ATOM 4737 O O . VAL B 1 313 ? 7.949 24.859 20.156 1 96.44 313 VAL B O 1
ATOM 4740 N N . ASN B 1 314 ? 6.266 26.344 20.797 1 96.5 314 ASN B N 1
ATOM 4741 C CA . ASN B 1 314 ? 7.145 27.266 21.516 1 96.5 314 ASN B CA 1
ATOM 4742 C C . ASN B 1 314 ? 6.668 27.484 22.938 1 96.5 314 ASN B C 1
ATOM 4744 O O . ASN B 1 314 ? 6.27 28.594 23.297 1 96.5 314 ASN B O 1
ATOM 4748 N N . PRO B 1 315 ? 6.902 26.547 23.812 1 92.69 315 PRO B N 1
ATOM 4749 C CA . PRO B 1 315 ? 6.434 26.656 25.188 1 92.69 315 PRO B CA 1
ATOM 4750 C C . PRO B 1 315 ? 6.992 27.891 25.906 1 92.69 315 PRO B C 1
ATOM 4752 O O . PRO B 1 315 ? 6.367 28.406 26.828 1 92.69 315 PRO B O 1
ATOM 4755 N N . ASP B 1 316 ? 8.07 28.422 25.438 1 91.25 316 ASP B N 1
ATOM 4756 C CA . ASP B 1 316 ? 8.711 29.578 26.062 1 91.25 316 ASP B CA 1
ATOM 4757 C C . ASP B 1 316 ? 7.867 30.844 25.891 1 91.25 316 ASP B C 1
ATOM 4759 O O . ASP B 1 316 ? 8.062 31.828 26.594 1 91.25 316 ASP B O 1
ATOM 4763 N N . ALA B 1 317 ? 6.992 30.859 24.984 1 90.25 317 ALA B N 1
ATOM 4764 C CA . ALA B 1 317 ? 6.129 32 24.75 1 90.25 317 ALA B CA 1
ATOM 4765 C C . ALA B 1 317 ? 5.09 32.156 25.859 1 90.25 317 ALA B C 1
ATOM 4767 O O . ALA B 1 317 ? 4.562 33.25 26.078 1 90.25 317 ALA B O 1
ATOM 4768 N N . LEU B 1 318 ? 4.762 31.047 26.438 1 82.94 318 LEU B N 1
ATOM 4769 C CA . LEU B 1 318 ? 3.795 31.094 27.531 1 82.94 318 LEU B CA 1
ATOM 4770 C C . LEU B 1 318 ? 4.34 31.891 28.703 1 82.94 318 LEU B C 1
ATOM 4772 O O . LEU B 1 318 ? 3.58 32.531 29.438 1 82.94 318 LEU B O 1
ATOM 4776 N N . ALA B 1 319 ? 5.602 31.844 29 1 74.75 319 ALA B N 1
ATOM 4777 C CA . ALA B 1 319 ? 6.25 32.5 30.125 1 74.75 319 ALA B CA 1
ATOM 4778 C C . ALA B 1 319 ? 6.312 34.031 29.906 1 74.75 319 ALA B C 1
ATOM 4780 O O . ALA B 1 319 ? 6.426 34.781 30.875 1 74.75 319 ALA B O 1
ATOM 4781 N N . ARG B 1 320 ? 6.273 34.406 28.734 1 67 320 ARG B N 1
ATOM 4782 C CA . ARG B 1 320 ? 6.426 35.812 28.422 1 67 320 ARG B CA 1
ATOM 4783 C C . ARG B 1 320 ? 5.07 36.5 28.344 1 67 320 ARG B C 1
ATOM 4785 O O . ARG B 1 320 ? 4.992 37.75 28.391 1 67 320 ARG B O 1
ATOM 4792 N N . ALA B 1 321 ? 4.066 35.688 28.359 1 57.81 321 ALA B N 1
ATOM 4793 C CA . ALA B 1 321 ? 2.732 36.281 28.328 1 57.81 321 ALA B CA 1
ATOM 4794 C C . ALA B 1 321 ? 2.287 36.719 29.719 1 57.81 321 ALA B C 1
ATOM 4796 O O . ALA B 1 321 ? 2.646 36.094 30.719 1 57.81 321 ALA B O 1
#

Sequence (642 aa):
MKPRIVAYKPLPDDVLAYLREHADVVQADGAAALADALGDADGAIGASLKVTPQMLDRAPRLKAWSTISVGYDNFDVADLTRRGIVLAHTPDVLTESTADTVFSLILASARRVVELAEWVKAGHWHRSIGPDLYGTDVQGKTLGIVGLGRIGGAVARRAALGFRMQVLYANRSAHAEAETQYGARRVTLDELLAQSDFVCLQVPLSPETHHLIGAAEFAKMKRGAILINASRGPVVDEAALIDALRAGTIRGAGLDVFEKEPLAADSPLLQMKNVVALPHIGSATHETRHAMARCAAENLVGALAGTLRTNLVNPDALARAMKPRIVAYKPLPDDVLAYLREHADVVQADGAAALADALGDADGAIGASLKVTPQMLDRAPRLKAWSTISVGYDNFDVADLTRRGIVLAHTPDVLTESTADTVFSLILASARRVVELAEWVKAGHWHRSIGPDLYGTDVQGKTLGIVGLGRIGGAVARRAALGFRMQVLYANRSAHAEAETQYGARRVTLDELLAQSDFVCLQVPLSPETHHLIGAAEFAKMKRGAILINASRGPVVDEAALIDALRAGTIRGAGLDVFEKEPLAADSPLLQMKNVVALPHIGSATHETRHAMARCAAENLVGALAGTLRTNLVNPDALARA

pLDDT: mean 96.62, std 3.93, range [57.81, 98.94]

Secondary structure (DSSP, 8-state):
-PPEEEE-S---HHHHHHHHHHSEEEE--SHHHHHHHGGG-SEEEESS----HHHHHT-TT--EEEESSS--TTS-HHHHHHTT-EEE--TTTTHHHHHHHHHHHHHHHHTTHHHHHHHHHTT---S---GGG-B---TT-EEEEES-SHHHHHHHHIIIIIT--EEEEE-SS--HHHHHHH--EE--HHHHHHH-SEEEE-----TTTTT-B-HHHHHHS-TT-EEEE-S-GGGB-HHHHHHHHHHTSSSEEEES--SSSSPPTT-GGGG-TTEEE--S-TT-BHHHHHHHHHHHHHHHHHHHTT---SSBS-THHHHH-/-PPEEEE-S---HHHHHHHHHHSEEEE--SHHHHHHHGGG-SEEEESS----HHHHHT-TT--EEEESSS--TTS-HHHHHHTT-EEE--TTTTHHHHHHHHHHHHHHHHTTHHHHHHHHHTT---S---GGG-B---TTPEEEEES-SHHHHHHHHIIIIIT--EEEEE-SS--HHHHHHH--EE--HHHHHHH-SEEEE-----TTTTT-B-HHHHHHS-TT-EEEE-S-GGGB-HHHHHHHHHHTSSSEEEES--SSSSPPTT-GGGG-TTEEE--S-TT-BHHHHHHHHHHHHHHHHHHHHT---SSBS-THHHHH-

Organism: NCBI:txid488447

Solvent-accessible surface area (backbone atoms only — not comparable to full-atom values): 32210 Å² total; per-residue (Å²): 131,67,48,30,31,35,32,44,44,95,67,57,67,70,47,48,50,53,47,50,75,64,24,47,74,44,79,23,75,55,70,69,42,35,46,64,53,31,45,73,12,32,27,38,37,30,59,96,64,73,57,46,70,72,47,54,69,48,19,81,55,40,39,28,37,10,31,55,34,62,74,62,85,44,48,56,61,69,59,34,34,74,70,26,27,33,39,31,36,33,68,67,67,36,28,65,44,30,27,50,41,48,50,35,31,53,38,30,46,35,51,37,44,53,53,41,28,51,40,42,51,73,50,67,47,78,61,84,77,54,78,91,70,36,28,46,74,63,63,59,36,31,38,16,31,39,25,64,49,71,41,34,44,49,40,43,37,25,35,24,58,25,37,49,20,45,39,35,30,28,58,98,62,88,52,65,63,47,35,72,74,40,60,35,39,82,46,53,62,69,59,34,36,49,64,17,43,29,42,35,44,42,44,75,78,42,88,83,30,50,40,62,42,31,58,73,50,49,70,45,29,33,49,77,14,30,42,34,35,67,52,47,21,47,30,38,30,58,70,40,49,53,51,33,49,75,71,48,42,27,53,31,30,16,31,25,46,44,73,54,78,58,60,60,59,80,41,68,64,65,74,38,78,51,39,43,52,41,77,60,51,39,45,43,18,57,66,36,47,50,47,29,48,42,48,15,50,52,45,38,54,26,44,74,68,69,66,54,85,69,51,59,76,42,68,71,5,61,75,66,93,131,67,49,29,30,35,32,42,44,96,67,58,68,68,49,48,52,54,48,50,73,64,24,46,73,43,81,24,75,54,70,68,42,36,46,63,55,31,46,74,12,32,28,36,36,30,59,96,63,72,56,48,69,71,47,54,70,46,18,82,54,40,39,28,37,12,32,55,33,62,74,61,84,45,48,54,61,68,60,34,35,74,70,25,25,32,39,30,37,32,68,66,67,36,27,65,44,30,26,51,40,50,50,34,32,53,39,30,45,36,52,38,42,53,52,42,29,50,40,41,51,72,48,67,47,77,61,85,77,55,79,93,70,37,26,46,75,64,64,59,36,32,37,15,32,40,24,63,49,71,41,33,42,49,39,43,36,26,36,24,58,24,36,49,22,45,38,34,30,28,59,96,62,89,54,66,64,48,34,72,76,41,58,35,40,80,45,55,64,68,59,33,37,48,63,18,43,30,41,35,44,44,44,75,80,42,86,83,30,49,39,62,42,31,57,72,48,49,70,45,29,32,49,76,13,29,44,33,35,67,51,45,21,46,30,36,30,60,71,39,48,54,50,32,49,75,71,48,42,27,54,30,30,15,30,25,44,47,72,54,77,57,60,60,59,80,41,68,64,66,73,38,78,52,40,42,52,42,78,58,52,40,44,44,18,57,66,36,48,50,48,29,48,42,48,15,52,52,44,38,53,26,45,72,69,70,64,53,84,69,51,59,75,42,68,70,6,61,76,67,93

Nearest PDB structures (foldseek):
  2gcg-assembly1_B  TM=9.568E-01  e=1.221E-34  Homo sapiens
  1wwk-assembly1_B  TM=8.754E-01  e=4.336E-33  Pyrococcus horikoshii OT3
  7qz1-assembly2_B-2  TM=8.897E-01  e=1.286E-25  Ancylobacter novellus DSM 506
  3wr5-assembly1_B  TM=8.645E-01  e=2.918E-25  Thiobacillus sp. KNK65MA
  2nad-assembly1_B  TM=8.748E-01  e=1.688E-24  Pseudomonas sp. 101

Radius of gyration: 27.81 Å; Cα contacts (8 Å, |Δi|>4): 1449; chains: 2; bounding box: 54×91×60 Å

InterPro domains:
  IPR006139 D-isomer specific 2-hydroxyacid dehydrogenase, catalytic domain [PF00389] (5-314)
  IPR006140 D-isomer specific 2-hydroxyacid dehydrogenase, NAD-binding domain [PF02826] (103-282)
  IPR029753 D-isomer specific 2-hydroxyacid dehydrogenase, NAD-binding domain conserved site [PS00671] (221-237)
  IPR036291 NAD(P)-binding domain superfamily [SSF51735] (97-282)
  IPR050223 D-isomer specific 2-hydroxyacid dehydrogenase [PTHR10996] (34-305)